Protein 4O95 (pdb70)

Foldseek 3Di:
DPQKDWAPDPVQQQQQQAALLGPGGATENTEIEDLALLSVLVQLLCLLPDPPRFFEFEDALRHANFQLRHGHHHYYYDQQPDNDDVVVVPFFAWDADVVVPGTKGKDFQRHFQLRQAVRNCVRQQKHFLAAALARSTGNLRCQLFFGHFQQCQPQNTQVLFWAWFFWLFSNSDTAIDGCVGPPLLSQCRRNVSFLGGGTGMIIGHMDNAFWKKKKKKFKDLDPVQVQVLLVVQSVPQVVHDQHFNGWKKWWDQDPTMIMIITMHGHHPVCPVPVVVSVCVSVVPGDTDPPGMDIDMGTPSCSSNVVVVVLVVCVVVVQSSFRWPKWKKKFAPVCVVVLCCCQCCNLCVVGPVLLQDIWMKGKHACVSPDPSHLHFHFPHGIIMITMSGHGFDHPDVVSVVSNVVSNVSSVCSCVVVVRRMATRSDQQLDAVVVCVNLDPVSVVSSVVSSCVGNVVSSYSCSSNHDDD

Radius of gyration: 21.83 Å; Cα contacts (8 Å, |Δi|>4): 1061; chains: 1; bounding box: 67×45×55 Å

CATH classification: 3.30.43.10 (+2 more: 3.30.465.10, 3.40.462.10)

Organism: Zea mays (NCBI:txid4577)

Sequence (467 aa):
VGGGRLSVDASDIAEASRDFGGVARAEPMAVFHPRAAGDVAGLVGAAFRSARGFRVSARGHGHSISGQAQAAGGVVVDMSRGRGPGAAVARALPVHSAALGGHYVDVWGGELWVDVLNWTLSHGGLAPRSWTDYLYLSVGGTLSNAGISGQAFHHGPQISNVYELDVVTGKGEVVTCSETENPDLFFGVLGGLGQFGIITRARIALERAPKRVRWIRALYSNFSEFTADQERLISLGSGGGRRFDYVEGFVVAASVLYCLEVTKNYDDETAGSVDQDVDTLLGELNFLPGTVFTTDLPYVDFLDRVHKAELKLRAKGMMWEVPHPWLNLFVPASRIADFDRGVFRGVLGGRTAGAGGPVLIYPMNKHKWDPRSSAVTPDEEVFYLVAFLRSALPGAPESLEALARQNQRILDFCAGTGIGAKQYLPGHKARHEWAEHFGAARWDRFARLKAEFDPRAILAAGQGIFRP

B-factor: mean 50.85, std 17.37, range [27.26, 164.07]

Secondary structure (DSSP, 8-state):
-TTSEEE--HHHHHHHT--TTS---PPPSEEEE-SSHHHHHHHHHHHHHSTT---EEEESS---SSSTT--TTSEEEE-SS---HHHHHHSPPPEEETTTTEEEEEEETT-BHHHHHHHHHHTTSEEESS--S-SSSBHHHHHTT---STTHHHH--GGGSEEEEEEEETTS-EEEEETTBSHHHHHHHTTSTT-SEEEEEEEEEEEEPPSEEEEEEEEES-HHHHHHHHHHHHT--GGG-S--SEEEEEEE----EEEEEEEEEE-TTTTTTHHHHHHHHHHT--PPTT--EEEEEEHHHHHTHHHHHHHHHHHTT-SSS----EEEEEEGGGHHHHIIIIIIIISTT-TTTTSS-EEEEEEEGGGS-TTSS----SSSEEEEEEE---PPTT-HHHHHHHHHHHHHHHHHHHHTT---EEES----SHHHHHHHH-HHHHHHHHHHHHHH-TT--B-GGG-SS--

Solvent-accessible surface area: 19330 Å² total; per-residue (Å²): 80,73,49,10,123,83,3,106,78,84,76,28,18,52,81,3,15,102,7,23,1,46,85,31,201,38,112,7,132,1,3,0,16,7,135,50,26,49,13,0,14,27,6,0,2,44,0,63,173,38,94,215,14,59,77,0,2,37,32,16,68,7,37,32,30,43,4,18,17,7,0,44,54,0,4,0,0,31,7,29,120,68,68,39,121,41,17,41,128,80,97,40,106,19,69,112,22,99,103,83,68,21,57,31,0,30,15,32,2,1,40,22,2,16,58,2,1,78,40,0,48,78,62,65,33,10,0,2,67,2,1,12,28,18,1,53,32,6,0,11,34,11,0,16,32,0,0,12,2,1,16,0,5,34,45,0,0,3,10,42,8,14,58,30,0,23,0,0,4,0,88,14,107,72,18,46,0,10,96,135,80,79,57,71,1,8,14,2,4,3,4,0,9,20,3,1,4,10,7,4,43,0,50,4,1,8,52,212,18,19,107,86,0,40,46,1,91,1,39,4,48,69,14,82,77,0,10,60,5,0,58,82,0,6,70,42,7,101,91,69,38,118,31,0,19,2,1,5,0,45,9,35,56,106,126,2,44,0,3,2,8,1,2,30,37,22,41,116,167,63,44,72,44,4,83,124,28,10,103,60,2,24,67,90,19,85,37,66,125,81,25,52,126,73,74,51,24,55,12,56,47,3,2,22,32,46,30,89,48,7,101,146,51,109,94,128,51,87,25,127,11,30,6,16,67,10,12,3,2,0,9,18,84,62,6,43,47,0,5,142,17,0,0,94,43,48,9,56,21,164,5,59,16,0,25,30,80,1,22,0,2,0,0,16,59,125,62,14,44,124,122,7,8,14,13,24,0,146,47,82,36,0,0,9,0,2,0,32,0,44,2,124,82,84,19,97,111,18,47,101,45,14,51,125,18,18,96,126,0,50,85,43,10,86,68,63,55,3,45,23,41,27,28,61,7,34,43,70,43,109,137,72,0,39,133,9,9,28,93,87,70,41,70,107,3,34,162,9,9,67,96,29,0,68,87,8,1,1,12,10,18,13,10,2,26,148,66

InterPro domains:
  IPR006093 Oxygen oxidoreductase covalent FAD-binding site [PS00862] (65-100)
  IPR006094 FAD linked oxidase, N-terminal [PF01565] (66-215)
  IPR015345 Cytokinin dehydrogenase 1, FAD/cytokinin binding domain [PF09265] (247-529)
  IPR016164 FAD-linked oxidase-like, C-terminal [SSF55103] (247-529)
  IPR016166 FAD-binding domain, PCMH-type [PS51387] (61-246)
  IPR016167 FAD-binding, type PCMH, subdomain 1 [G3DSA:3.30.43.10] (46-529)
  IPR016169 FAD-binding, type PCMH, subdomain 2 [G3DSA:3.30.465.10] (116-248)
  IPR016170 Cytokinin dehydrogenase, C-terminal domain superfamily [G3DSA:3.40.462.10] (249-487)
  IPR036318 FAD-binding, type PCMH-like superfamily [SSF56176] (38-244)
  IPR050432 FAD-linked Oxidoreductases in Biosynthesis Pathways [PTHR13878] (23-529)

Nearest PDB structures (foldseek):
  4o95-assembly1_A  TM=1.002E+00  e=0.000E+00  Zea mays
  5hqx-assembly1_A  TM=9.994E-01  e=3.608E-98  Zea mays
  8cm2-assembly1_A  TM=9.858E-01  e=2.527E-96  Zea mays
  8ckq-assembly1_A  TM=9.898E-01  e=6.488E-95  Zea mays
  8ckt-assembly1_A  TM=9.866E-01  e=6.488E-95  Zea mays

Structure (mmCIF, N/CA/C/O backbone):
data_4O95
#
_entry.id   4O95
#
_cell.length_a   74.450
_cell.length_b   74.450
_cell.length_c   208.250
_cell.angle_alpha   90.00
_cell.angle_beta   90.00
_cell.angle_gamma   90.00
#
_symmetry.space_group_name_H-M   'P 43 21 2'
#
loop_
_entity.id
_entity.type
_entity.pdbx_description
1 polymer 'Cytokinin dehydrogenase 4'
2 non-polymer 'FLAVIN-ADENINE DINUCLEOTIDE'
3 non-polymer 1-(2-chloropyridin-4-yl)-3-phenylurea
4 non-polymer 1,2-ETHANEDIOL
5 non-polymer 'DIMETHYL SULFOXIDE'
6 non-polymer DI(HYDROXYETHYL)ETHER
7 non-polymer GLYCEROL
8 water water
#
loop_
_atom_site.group_PDB
_atom_site.id
_atom_site.type_symbol
_atom_site.label_atom_id
_atom_site.label_alt_id
_atom_site.label_comp_id
_atom_site.label_asym_id
_atom_site.label_entity_id
_atom_site.label_seq_id
_atom_site.pdbx_PDB_ins_code
_atom_site.Cartn_x
_atom_site.Cartn_y
_atom_site.Cartn_z
_atom_site.occupancy
_atom_site.B_iso_or_equiv
_atom_site.auth_seq_id
_atom_site.auth_comp_id
_atom_site.auth_asym_id
_atom_site.auth_atom_id
_atom_site.pdbx_PDB_model_num
ATOM 1 N N . VAL A 1 21 ? -50.008 -13.755 -39.112 1.00 90.73 38 VAL A N 1
ATOM 2 C CA . VAL A 1 21 ? -49.358 -15.002 -38.703 1.00 90.18 38 VAL A CA 1
ATOM 3 C C . VAL A 1 21 ? -48.373 -15.492 -39.790 1.00 91.70 38 VAL A C 1
ATOM 4 O O . VAL A 1 21 ? -47.220 -15.778 -39.471 1.00 89.12 38 VAL A O 1
ATOM 8 N N . GLY A 1 22 ? -48.832 -15.552 -41.048 1.00 89.00 39 GLY A N 1
ATOM 9 C CA . GLY A 1 22 ? -48.037 -15.977 -42.202 1.00 87.68 39 GLY A CA 1
ATOM 10 C C . GLY A 1 22 ? -47.362 -17.323 -42.020 1.00 90.19 39 GLY A C 1
ATOM 11 O O . GLY A 1 22 ? -48.033 -18.324 -41.745 1.00 91.98 39 GLY A O 1
ATOM 12 N N . GLY A 1 23 ? -46.031 -17.324 -42.130 1.00 83.29 40 GLY A N 1
ATOM 13 C CA . GLY A 1 23 ? -45.191 -18.506 -41.940 1.00 82.54 40 GLY A CA 1
ATOM 14 C C . GLY A 1 23 ? -44.965 -18.875 -40.480 1.00 83.82 40 GLY A C 1
ATOM 15 O O . GLY A 1 23 ? -44.533 -19.991 -40.176 1.00 83.98 40 GLY A O 1
ATOM 16 N N . GLY A 1 24 ? -45.266 -17.936 -39.583 1.00 77.69 41 GLY A N 1
ATOM 17 C CA . GLY A 1 24 ? -45.121 -18.096 -38.139 1.00 75.81 41 GLY A CA 1
ATOM 18 C C . GLY A 1 24 ? -46.141 -19.031 -37.522 1.00 79.81 41 GLY A C 1
ATOM 19 O O . GLY A 1 24 ? -47.070 -19.472 -38.201 1.00 82.56 41 GLY A O 1
ATOM 20 N N . ARG A 1 25 ? -45.974 -19.344 -36.232 1.00 73.62 42 ARG A N 1
ATOM 21 C CA . ARG A 1 25 ? -46.867 -20.243 -35.498 1.00 75.00 42 ARG A CA 1
ATOM 22 C C . ARG A 1 25 ? -47.315 -19.624 -34.169 1.00 74.33 42 ARG A C 1
ATOM 23 O O . ARG A 1 25 ? -46.476 -19.159 -33.400 1.00 71.04 42 ARG A O 1
ATOM 31 N N . LEU A 1 26 ? -48.637 -19.626 -33.910 1.00 71.15 43 LEU A N 1
ATOM 32 C CA . LEU A 1 26 ? -49.244 -19.118 -32.678 1.00 71.22 43 LEU A CA 1
ATOM 33 C C . LEU A 1 26 ? -49.424 -20.299 -31.719 1.00 75.57 43 LEU A C 1
ATOM 34 O O . LEU A 1 26 ? -50.269 -21.165 -31.957 1.00 79.10 43 LEU A O 1
ATOM 39 N N . SER A 1 27 ? -48.586 -20.363 -30.666 1.00 69.56 44 SER A N 1
ATOM 40 C CA . SER A 1 27 ? -48.570 -21.471 -29.706 1.00 69.94 44 SER A CA 1
ATOM 41 C C . SER A 1 27 ? -49.262 -21.209 -28.368 1.00 72.96 44 SER A C 1
ATOM 42 O O . SER A 1 27 ? -49.095 -20.148 -27.781 1.00 70.42 44 SER A O 1
ATOM 45 N N . VAL A 1 28 ? -50.026 -22.195 -27.884 1.00 72.72 45 VAL A N 1
ATOM 46 C CA . VAL A 1 28 ? -50.682 -22.143 -26.566 1.00 73.83 45 VAL A CA 1
ATOM 47 C C . VAL A 1 28 ? -50.126 -23.309 -25.692 1.00 78.85 45 VAL A C 1
ATOM 48 O O . VAL A 1 28 ? -50.698 -23.653 -24.643 1.00 79.58 45 VAL A O 1
ATOM 52 N N . ASP A 1 29 ? -48.965 -23.883 -26.116 1.00 74.26 46 ASP A N 1
ATOM 53 C CA . ASP A 1 29 ? -48.285 -24.954 -25.377 1.00 74.91 46 ASP A CA 1
ATOM 54 C C . ASP A 1 29 ? -47.926 -24.464 -23.982 1.00 77.74 46 ASP A C 1
ATOM 55 O O . ASP A 1 29 ? -47.357 -23.374 -23.832 1.00 74.86 46 ASP A O 1
ATOM 60 N N . ALA A 1 30 ? -48.293 -25.267 -22.968 1.00 76.76 47 ALA A N 1
ATOM 61 C CA . ALA A 1 30 ? -48.105 -24.996 -21.538 1.00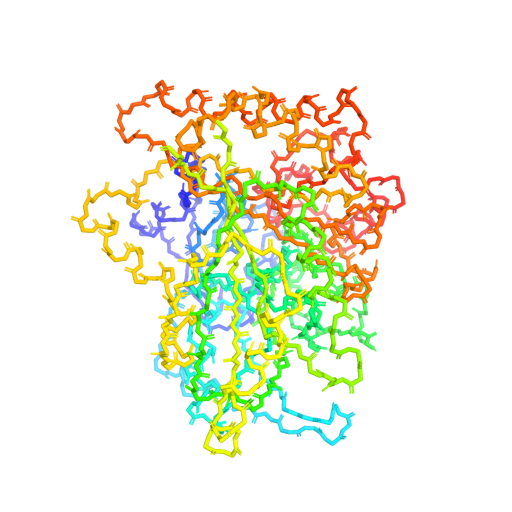 75.65 47 ALA A CA 1
ATOM 62 C C . ALA A 1 30 ? -46.697 -24.526 -21.155 1.00 77.57 47 ALA A C 1
ATOM 63 O O . ALA A 1 30 ? -46.571 -23.566 -20.389 1.00 76.22 47 ALA A O 1
ATOM 65 N N . SER A 1 31 ? -45.646 -25.176 -21.696 1.00 74.06 48 SER A N 1
ATOM 66 C CA . SER A 1 31 ? -44.258 -24.820 -21.390 1.00 71.82 48 SER A CA 1
ATOM 67 C C . SER A 1 31 ? -43.834 -23.492 -21.998 1.00 70.85 48 SER A C 1
ATOM 68 O O . SER A 1 31 ? -43.081 -22.749 -21.361 1.00 68.07 48 SER A O 1
ATOM 71 N N . ASP A 1 32 ? -44.336 -23.181 -23.216 1.00 66.36 49 ASP A N 1
ATOM 72 C CA . ASP A 1 32 ? -44.061 -21.916 -23.904 1.00 62.95 49 ASP A CA 1
ATOM 73 C C . ASP A 1 32 ? -44.697 -20.760 -23.138 1.00 64.36 49 ASP A C 1
ATOM 74 O O . ASP A 1 32 ? -44.035 -19.752 -22.919 1.00 60.51 49 ASP A O 1
ATOM 79 N N . ILE A 1 33 ? -45.977 -20.924 -22.715 1.00 63.92 50 ILE A N 1
ATOM 80 C CA . ILE A 1 33 ? -46.736 -19.934 -21.937 1.00 63.78 50 ILE A CA 1
ATOM 81 C C . ILE A 1 33 ? -46.007 -19.640 -20.616 1.00 66.32 50 ILE A C 1
ATOM 82 O O . ILE A 1 33 ? -45.824 -18.469 -20.261 1.00 63.66 50 ILE A O 1
ATOM 87 N N . ALA A 1 34 ? -45.550 -20.710 -19.930 1.00 63.70 51 ALA A N 1
ATOM 88 C CA . ALA A 1 34 ? -44.816 -20.640 -18.667 1.00 61.78 51 ALA A CA 1
ATOM 89 C C . ALA A 1 34 ? -43.518 -19.841 -18.815 1.00 61.41 51 ALA A C 1
ATOM 90 O O . ALA A 1 34 ? -43.281 -18.939 -18.007 1.00 58.66 51 ALA A O 1
ATOM 92 N N . GLU A 1 35 ? -42.702 -20.128 -19.859 1.00 58.26 52 GLU A N 1
ATOM 93 C CA . GLU A 1 35 ? -41.458 -19.375 -20.100 1.00 56.60 52 GLU A CA 1
ATOM 94 C C . GLU A 1 35 ? -41.729 -17.915 -20.420 1.00 57.46 52 GLU A C 1
ATOM 95 O O . GLU A 1 35 ? -41.001 -17.051 -19.942 1.00 55.64 52 GLU A O 1
ATOM 101 N N . ALA A 1 36 ? -42.801 -17.635 -21.188 1.00 53.69 53 ALA A N 1
ATOM 102 C CA . ALA A 1 36 ? -43.169 -16.274 -21.593 1.00 52.63 53 ALA A CA 1
ATOM 103 C C . ALA A 1 36 ? -43.796 -15.439 -20.479 1.00 55.07 53 ALA A C 1
ATOM 104 O O . ALA A 1 36 ? -43.893 -14.216 -20.602 1.00 52.01 53 ALA A O 1
ATOM 106 N N . SER A 1 37 ? -44.195 -16.091 -19.387 1.00 54.64 54 SER A N 1
ATOM 107 C CA . SER A 1 37 ? -44.817 -15.428 -18.243 1.00 55.65 54 SER A CA 1
ATOM 108 C C . SER A 1 37 ? -43.839 -15.199 -17.092 1.00 57.87 54 SER A C 1
ATOM 109 O O . SER A 1 37 ? -44.266 -14.818 -16.005 1.00 58.74 54 SER A O 1
ATOM 112 N N . ARG A 1 38 ? -42.532 -15.409 -17.331 1.00 50.79 55 ARG A N 1
ATOM 113 C CA . ARG A 1 38 ? -41.495 -15.229 -16.318 1.00 49.39 55 ARG A CA 1
ATOM 114 C C . ARG A 1 38 ? -40.237 -14.598 -16.909 1.00 49.37 55 ARG A C 1
ATOM 115 O O . ARG A 1 38 ? -40.016 -14.638 -18.132 1.00 46.86 55 ARG A O 1
ATOM 123 N N . ASP A 1 39 ? -39.396 -14.055 -16.025 1.00 43.70 56 ASP A N 1
ATOM 124 C CA . ASP A 1 39 ? -38.122 -13.462 -16.420 1.00 41.30 56 ASP A CA 1
ATOM 125 C C . ASP A 1 39 ? -37.042 -13.705 -15.361 1.00 44.61 56 ASP A C 1
ATOM 126 O O . ASP A 1 39 ? -37.319 -14.300 -14.310 1.00 43.65 56 ASP A O 1
ATOM 131 N N . PHE A 1 40 ? -35.817 -13.236 -15.634 1.00 40.00 57 PHE A N 1
ATOM 132 C CA . PHE A 1 40 ? -34.689 -13.385 -14.712 1.00 39.27 57 PHE A CA 1
ATOM 133 C C . PHE A 1 40 ? -34.934 -12.781 -13.319 1.00 42.55 57 PHE A C 1
ATOM 134 O O . PHE A 1 40 ? -34.438 -13.321 -12.323 1.00 39.60 57 PHE A O 1
ATOM 142 N N . GLY A 1 41 ? -35.694 -11.683 -13.249 1.00 38.47 58 GLY A N 1
ATOM 143 C CA . GLY A 1 41 ? -36.035 -11.060 -11.965 1.00 37.16 58 GLY A CA 1
ATOM 144 C C . GLY A 1 41 ? -36.750 -12.023 -11.027 1.00 42.09 58 GLY A C 1
ATOM 145 O O . GLY A 1 41 ? -36.582 -11.938 -9.811 1.00 39.48 58 GLY A O 1
ATOM 146 N N . GLY A 1 42 ? -37.507 -12.959 -11.615 1.00 42.24 59 GLY A N 1
ATOM 147 C CA . GLY A 1 42 ? -38.225 -14.039 -10.947 1.00 43.84 59 GLY A CA 1
ATOM 148 C C . GLY A 1 42 ? -39.357 -13.630 -10.020 1.00 49.95 59 GLY A C 1
ATOM 149 O O . GLY A 1 42 ? -39.728 -14.393 -9.113 1.00 51.68 59 GLY A O 1
ATOM 150 N N . VAL A 1 43 ? -39.935 -12.435 -10.251 1.00 46.79 60 VAL A N 1
ATOM 151 C CA . VAL A 1 43 ? -41.060 -11.910 -9.456 1.00 48.40 60 VAL A CA 1
ATOM 152 C C . VAL A 1 43 ? -42.308 -11.680 -10.330 1.00 54.24 60 VAL A C 1
ATOM 153 O O . VAL A 1 43 ? -43.365 -12.236 -10.022 1.00 55.50 60 VAL A O 1
ATOM 157 N N . ALA A 1 44 ? -42.177 -10.867 -11.415 1.00 50.10 61 ALA A N 1
ATOM 158 C CA . ALA A 1 44 ? -43.267 -10.556 -12.345 1.00 50.81 61 ALA A CA 1
ATOM 159 C C . ALA A 1 44 ? -43.675 -11.819 -13.091 1.00 54.95 61 ALA A C 1
ATOM 160 O O . ALA A 1 44 ? -42.816 -12.582 -13.548 1.00 51.65 61 ALA A O 1
ATOM 162 N N . ARG A 1 45 ? -44.991 -12.068 -13.141 1.00 55.09 62 ARG A N 1
ATOM 163 C CA . ARG A 1 45 ? -45.594 -13.270 -13.718 1.00 57.02 62 ARG A CA 1
ATOM 164 C C . ARG A 1 45 ? -46.876 -13.031 -14.537 1.00 64.38 62 ARG A C 1
ATOM 165 O O . ARG A 1 45 ? -47.812 -13.831 -14.440 1.00 67.67 62 ARG A O 1
ATOM 173 N N . ALA A 1 46 ? -46.914 -11.969 -15.371 1.00 58.67 63 ALA A N 1
ATOM 174 C CA . ALA A 1 46 ? -48.079 -11.700 -16.239 1.00 60.03 63 ALA A CA 1
ATOM 175 C C . ALA A 1 46 ? -48.081 -12.710 -17.390 1.00 64.50 63 ALA A C 1
ATOM 176 O O . ALA A 1 46 ? -47.089 -12.850 -18.111 1.00 62.12 63 ALA A O 1
ATOM 178 N N . GLU A 1 47 ? -49.184 -13.446 -17.518 1.00 63.82 64 GLU A N 1
ATOM 179 C CA . GLU A 1 47 ? -49.366 -14.523 -18.483 1.00 64.16 64 GLU A CA 1
ATOM 180 C C . GLU A 1 47 ? -49.907 -14.061 -19.837 1.00 66.71 64 GLU A C 1
ATOM 181 O O . GLU A 1 47 ? -50.890 -13.313 -19.864 1.00 67.95 64 GLU A O 1
ATOM 187 N N . PRO A 1 48 ? -49.334 -14.542 -20.976 1.00 59.89 65 PRO A N 1
ATOM 188 C CA . PRO A 1 48 ? -49.914 -14.196 -22.281 1.00 59.55 65 PRO A CA 1
ATOM 189 C C . PRO A 1 48 ? -51.031 -15.181 -22.664 1.00 66.89 65 PRO A C 1
ATOM 190 O O . PRO A 1 48 ? -51.143 -16.260 -22.075 1.00 65.41 65 PRO A O 1
ATOM 194 N N . MET A 1 49 ? -51.836 -14.817 -23.673 1.00 67.10 66 MET A N 1
ATOM 195 C CA . MET A 1 49 ? -52.891 -15.662 -24.228 1.00 71.81 66 MET A CA 1
ATOM 196 C C . MET A 1 49 ? -52.193 -16.683 -25.150 1.00 72.49 66 MET A C 1
ATOM 197 O O . MET A 1 49 ? -52.631 -17.831 -25.243 1.00 73.27 66 MET A O 1
ATOM 202 N N . ALA A 1 50 ? -51.091 -16.259 -25.823 1.00 63.65 67 ALA A N 1
ATOM 203 C CA . ALA A 1 50 ? -50.332 -17.123 -26.731 1.00 61.56 67 ALA A CA 1
ATOM 204 C C . ALA A 1 50 ? -48.874 -16.680 -26.890 1.00 60.86 67 ALA A C 1
ATOM 205 O O . ALA A 1 50 ? -48.528 -15.559 -26.522 1.00 56.88 67 ALA A O 1
ATOM 207 N N . VAL A 1 51 ? -48.022 -17.570 -27.436 1.00 58.16 68 VAL A N 1
ATOM 208 C CA . VAL A 1 51 ? -46.610 -17.284 -27.731 1.00 54.77 68 VAL A CA 1
ATOM 209 C C . VAL A 1 51 ? -46.461 -17.454 -29.253 1.00 58.96 68 VAL A C 1
ATOM 210 O O . VAL A 1 51 ? -46.813 -18.505 -29.799 1.00 60.46 68 VAL A O 1
ATOM 214 N N . PHE A 1 52 ? -45.995 -16.403 -29.933 1.00 53.44 69 PHE A N 1
ATOM 215 C CA . PHE A 1 52 ? -45.814 -16.428 -31.382 1.00 53.83 69 PHE A CA 1
ATOM 216 C C . PHE A 1 52 ? -44.373 -16.806 -31.732 1.00 58.26 69 PHE A C 1
ATOM 217 O O . PHE A 1 52 ? -43.421 -16.245 -31.169 1.00 54.54 69 PHE A O 1
ATOM 225 N N . HIS A 1 53 ? -44.234 -17.771 -32.660 1.00 56.73 70 HIS A N 1
ATOM 226 C CA . HIS A 1 53 ? -42.952 -18.269 -33.149 1.00 55.53 70 HIS A CA 1
ATOM 227 C C . HIS A 1 53 ? -42.816 -17.838 -34.618 1.00 57.55 70 HIS A C 1
ATOM 228 O O . HIS A 1 53 ? -43.329 -18.508 -35.518 1.00 57.21 70 HIS A O 1
ATOM 235 N N . PRO A 1 54 ? -42.202 -16.669 -34.894 1.00 52.80 71 PRO A N 1
ATOM 236 C CA . PRO A 1 54 ? -42.110 -16.226 -36.303 1.00 51.83 71 PRO A CA 1
ATOM 237 C C . PRO A 1 54 ? -41.079 -16.986 -37.133 1.00 57.34 71 PRO A C 1
ATOM 238 O O . PRO A 1 54 ? -40.116 -17.523 -36.585 1.00 57.18 71 PRO A O 1
ATOM 242 N N . ARG A 1 55 ? -41.253 -16.997 -38.460 1.00 54.83 72 ARG A N 1
ATOM 243 C CA . ARG A 1 55 ? -40.252 -17.591 -39.338 1.00 55.07 72 ARG A CA 1
ATOM 244 C C . ARG A 1 55 ? -39.383 -16.467 -39.866 1.00 56.70 72 ARG A C 1
ATOM 245 O O . ARG A 1 55 ? -38.183 -16.666 -40.043 1.00 56.31 72 ARG A O 1
ATOM 253 N N . ALA A 1 56 ? -39.990 -15.270 -40.067 1.00 52.13 73 ALA A N 1
ATOM 254 C CA . ALA A 1 56 ? -39.368 -14.068 -40.638 1.00 50.60 73 ALA A CA 1
ATOM 255 C C . ALA A 1 56 ? -40.067 -12.781 -40.147 1.00 50.76 73 ALA A C 1
ATOM 256 O O . ALA A 1 56 ? -41.101 -12.865 -39.488 1.00 50.16 73 ALA A O 1
ATOM 258 N N . ALA A 1 57 ? -39.499 -11.599 -40.477 1.00 45.05 74 ALA A N 1
ATOM 259 C CA . ALA A 1 57 ? -40.008 -10.263 -40.110 1.00 44.25 74 ALA A CA 1
ATOM 260 C C . ALA A 1 57 ? -41.481 -10.028 -40.518 1.00 48.57 74 ALA A C 1
ATOM 261 O O . ALA A 1 57 ? -42.253 -9.481 -39.739 1.00 48.30 74 ALA A O 1
ATOM 263 N N . GLY A 1 58 ? -41.858 -10.435 -41.735 1.00 45.72 75 GLY A N 1
ATOM 264 C CA . GLY A 1 58 ? -43.226 -10.297 -42.224 1.00 47.76 75 GLY A CA 1
ATOM 265 C C . GLY A 1 58 ? -44.255 -10.933 -41.305 1.00 53.67 75 GLY A C 1
ATOM 266 O O . GLY A 1 58 ? -45.351 -10.390 -41.133 1.00 54.86 75 GLY A O 1
ATOM 267 N N . ASP A 1 59 ? -43.882 -12.055 -40.656 1.00 50.41 76 ASP A N 1
ATOM 268 C CA . ASP A 1 59 ? -44.748 -12.749 -39.705 1.00 51.44 76 ASP A CA 1
ATOM 269 C C . ASP A 1 59 ? -44.993 -11.896 -38.466 1.00 53.08 76 ASP A C 1
ATOM 270 O O . ASP A 1 59 ? -46.123 -11.843 -37.993 1.00 53.02 76 ASP A O 1
ATOM 275 N N . VAL A 1 60 ? -43.946 -11.194 -37.961 1.00 48.17 77 VAL A N 1
ATOM 276 C CA . VAL A 1 60 ? -44.066 -10.301 -36.783 1.00 47.54 77 VAL A CA 1
ATOM 277 C C . VAL A 1 60 ? -44.985 -9.115 -37.211 1.00 50.94 77 VAL A C 1
ATOM 278 O O . VAL A 1 60 ? -45.897 -8.753 -36.476 1.00 50.91 77 VAL A O 1
ATOM 282 N N . ALA A 1 61 ? -44.765 -8.570 -38.420 1.00 47.32 78 ALA A N 1
ATOM 283 C CA . ALA A 1 61 ? -45.573 -7.480 -38.996 1.00 48.33 78 ALA A CA 1
ATOM 284 C C . ALA A 1 61 ? -47.060 -7.852 -39.056 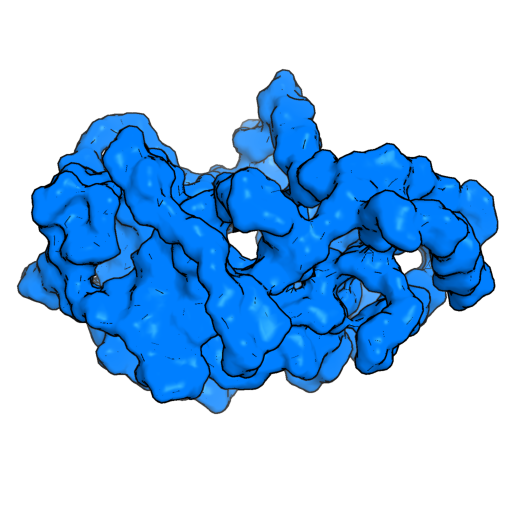1.00 53.89 78 ALA A C 1
ATOM 285 O O . ALA A 1 61 ? -47.907 -7.042 -38.672 1.00 53.20 78 ALA A O 1
ATOM 287 N N . GLY A 1 62 ? -47.343 -9.086 -39.493 1.00 52.79 79 GLY A N 1
ATOM 288 C CA . GLY A 1 62 ? -48.699 -9.623 -39.619 1.00 54.46 79 GLY A CA 1
ATOM 289 C C . GLY A 1 62 ? -49.380 -9.761 -38.276 1.00 59.74 79 GLY A C 1
ATOM 290 O O . GLY A 1 62 ? -50.573 -9.462 -38.140 1.00 60.50 79 GLY A O 1
ATOM 291 N N . LEU A 1 63 ? -48.612 -10.200 -37.256 1.00 54.50 80 LEU A N 1
ATOM 292 C CA . LEU A 1 63 ? -49.145 -10.356 -35.905 1.00 55.97 80 LEU A CA 1
ATOM 293 C C . LEU A 1 63 ? -49.433 -8.992 -35.275 1.00 60.03 80 LEU A C 1
ATOM 294 O O . LEU A 1 63 ? -50.522 -8.802 -34.738 1.00 62.53 80 LEU A O 1
ATOM 299 N N . VAL A 1 64 ? -48.475 -8.043 -35.359 1.00 54.79 81 VAL A N 1
ATOM 300 C CA . VAL A 1 64 ? -48.627 -6.691 -34.790 1.00 53.51 81 VAL A CA 1
ATOM 301 C C . VAL A 1 64 ? -49.749 -5.912 -35.506 1.00 58.37 81 VAL A C 1
ATOM 302 O O . VAL A 1 64 ? -50.548 -5.241 -34.848 1.00 58.85 81 VAL A O 1
ATOM 306 N N . GLY A 1 65 ? -49.808 -6.046 -36.829 1.00 55.64 82 GLY A N 1
ATOM 307 C CA . GLY A 1 65 ? -50.848 -5.445 -37.664 1.00 57.19 82 GLY A CA 1
ATOM 308 C C . GLY A 1 65 ? -52.229 -5.896 -37.218 1.00 65.90 82 GLY A C 1
ATOM 309 O O . GLY A 1 65 ? -53.116 -5.060 -37.026 1.00 67.83 82 GLY A O 1
ATOM 310 N N . ALA A 1 66 ? -52.392 -7.220 -36.965 1.00 63.44 83 ALA A N 1
ATOM 311 C CA . ALA A 1 66 ? -53.642 -7.820 -36.483 1.00 66.26 83 ALA A CA 1
ATOM 312 C C . ALA A 1 66 ? -54.010 -7.314 -35.086 1.00 68.92 83 ALA A C 1
ATOM 313 O O . ALA A 1 66 ? -55.187 -7.135 -34.813 1.00 69.91 83 ALA A O 1
ATOM 315 N N . ALA A 1 67 ? -53.009 -7.043 -34.220 1.00 63.70 84 ALA A N 1
ATOM 316 C CA . ALA A 1 67 ? -53.259 -6.488 -32.886 1.00 63.69 84 ALA A CA 1
ATOM 317 C C . ALA A 1 67 ? -53.741 -5.037 -33.013 1.00 67.74 84 ALA A C 1
ATOM 318 O O . ALA A 1 67 ? -54.671 -4.633 -32.312 1.00 68.82 84 ALA A O 1
ATOM 320 N N . PHE A 1 68 ? -53.122 -4.274 -33.936 1.00 63.16 85 PHE A N 1
ATOM 321 C CA . PHE A 1 68 ? -53.465 -2.881 -34.220 1.00 63.96 85 PHE A CA 1
ATOM 322 C C . PHE A 1 68 ? -54.855 -2.722 -34.856 1.00 71.08 85 PHE A C 1
ATOM 323 O O . PHE A 1 68 ? -55.519 -1.722 -34.583 1.00 71.38 85 PHE A O 1
ATOM 331 N N . ARG A 1 69 ? -55.293 -3.706 -35.676 1.00 69.92 86 ARG A N 1
ATOM 332 C CA . ARG A 1 69 ? -56.596 -3.688 -36.363 1.00 73.73 86 ARG A CA 1
ATOM 333 C C . ARG A 1 69 ? -57.747 -4.283 -35.535 1.00 83.10 86 ARG A C 1
ATOM 334 O O . ARG A 1 69 ? -58.909 -4.026 -35.857 1.00 85.87 86 ARG A O 1
ATOM 342 N N . SER A 1 70 ? -57.437 -5.084 -34.491 1.00 80.40 87 SER A N 1
ATOM 343 C CA . SER A 1 70 ? -58.459 -5.716 -33.644 1.00 83.38 87 SER A CA 1
ATOM 344 C C . SER A 1 70 ? -59.264 -4.693 -32.830 1.00 91.42 87 SER A C 1
ATOM 345 O O . SER A 1 70 ? -58.784 -3.581 -32.605 1.00 89.38 87 SER A O 1
ATOM 348 N N . ALA A 1 71 ? -60.499 -5.061 -32.419 1.00 92.92 88 ALA A N 1
ATOM 349 C CA . ALA A 1 71 ? -61.390 -4.199 -31.642 1.00 95.50 88 ALA A CA 1
ATOM 350 C C . ALA A 1 71 ? -60.822 -3.872 -30.256 1.00 99.31 88 ALA A C 1
ATOM 351 O O . ALA A 1 71 ? -60.766 -2.696 -29.896 1.00 98.82 88 ALA A O 1
ATOM 353 N N . ARG A 1 72 ? -60.375 -4.898 -29.498 1.00 96.17 89 ARG A N 1
ATOM 354 C CA . ARG A 1 72 ? -59.800 -4.728 -28.158 1.00 95.38 89 ARG A CA 1
ATOM 355 C C . ARG A 1 72 ? -58.282 -5.003 -28.151 1.0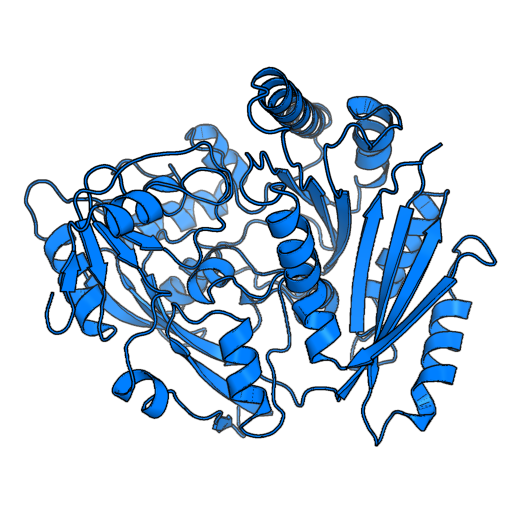0 96.40 89 ARG A C 1
ATOM 356 O O . ARG A 1 72 ? -57.800 -5.850 -27.390 1.00 96.44 89 ARG A O 1
ATOM 364 N N . GLY A 1 73 ? -57.563 -4.263 -29.003 1.00 89.35 90 GLY A N 1
ATOM 365 C CA . GLY A 1 73 ? -56.118 -4.330 -29.220 1.00 84.79 90 GLY A CA 1
ATOM 366 C C . GLY A 1 73 ? -55.295 -5.061 -28.185 1.00 84.69 90 GLY A C 1
ATOM 367 O O . GLY A 1 73 ? -54.879 -4.461 -27.189 1.00 84.96 90 GLY A O 1
ATOM 368 N N . PHE A 1 74 ? -55.047 -6.361 -28.411 1.00 77.32 91 PHE A N 1
ATOM 369 C CA . PHE A 1 74 ? -54.247 -7.170 -27.487 1.00 74.22 91 PHE A CA 1
ATOM 370 C C . PHE A 1 74 ? -52.766 -6.742 -27.459 1.00 70.80 91 PHE A C 1
ATOM 371 O O . PHE A 1 74 ? -52.224 -6.291 -28.476 1.00 69.43 91 PHE A O 1
ATOM 379 N N . ARG A 1 75 ? -52.134 -6.867 -26.286 1.00 62.92 92 ARG A N 1
ATOM 380 C CA . ARG A 1 75 ? -50.724 -6.516 -26.079 1.00 58.51 92 ARG A CA 1
ATOM 381 C C . ARG A 1 75 ? -49.822 -7.476 -26.823 1.00 59.82 92 ARG A C 1
ATOM 382 O O . ARG A 1 75 ? -50.071 -8.682 -26.866 1.00 59.81 92 ARG A O 1
ATOM 390 N N . VAL A 1 76 ? -48.786 -6.929 -27.432 1.00 53.61 93 VAL A N 1
ATOM 391 C CA . VAL A 1 76 ? -47.773 -7.703 -28.138 1.00 50.55 93 VAL A CA 1
ATOM 392 C C . VAL A 1 76 ? -46.433 -7.255 -27.576 1.00 50.17 93 VAL A C 1
ATOM 393 O O . VAL A 1 76 ? -46.141 -6.051 -27.556 1.00 48.38 93 VAL A O 1
ATOM 397 N N . SER A 1 77 ? -45.635 -8.217 -27.104 1.00 45.63 94 SER A N 1
ATOM 398 C CA . SER A 1 77 ? -44.299 -7.934 -26.592 1.00 42.90 94 SER A CA 1
ATOM 399 C C . SER A 1 77 ? -43.293 -8.939 -27.112 1.00 46.77 94 SER A C 1
ATOM 400 O O . SER A 1 77 ? -43.571 -10.138 -27.129 1.00 47.22 94 SER A O 1
ATOM 403 N N . ALA A 1 78 ? -42.128 -8.456 -27.544 1.00 41.94 95 ALA A N 1
ATOM 404 C CA . ALA A 1 78 ? -41.055 -9.331 -27.984 1.00 40.81 95 ALA A CA 1
ATOM 405 C C . ALA A 1 78 ? -40.293 -9.810 -26.758 1.00 44.32 95 ALA A C 1
ATOM 406 O O . ALA A 1 78 ? -40.124 -9.053 -25.798 1.00 43.17 95 ALA A O 1
ATOM 408 N N . ARG A 1 79 ? -39.827 -11.060 -26.783 1.00 41.57 96 ARG A N 1
ATOM 409 C CA . ARG A 1 79 ? -38.993 -11.601 -25.716 1.00 40.07 96 ARG A CA 1
ATOM 410 C C . ARG A 1 79 ? -37.685 -12.061 -26.365 1.00 43.90 96 ARG A C 1
ATOM 411 O O . ARG A 1 79 ? -37.710 -12.722 -27.410 1.00 42.84 96 ARG A O 1
ATOM 419 N N . GLY A 1 80 ? -36.573 -11.677 -25.757 1.00 41.13 97 GLY A N 1
ATOM 420 C CA . GLY A 1 80 ? -35.245 -12.097 -26.176 1.00 40.84 97 GLY A CA 1
ATOM 421 C C . GLY A 1 80 ? -34.883 -13.324 -25.369 1.00 46.46 97 GLY A C 1
ATOM 422 O O . GLY A 1 80 ? -35.499 -14.384 -25.532 1.00 46.71 97 GLY A O 1
ATOM 423 N N . HIS A 1 81 ? -33.967 -13.165 -24.406 1.00 42.26 98 HIS A N 1
ATOM 424 C CA . HIS A 1 81 ? -33.583 -14.279 -23.551 1.00 43.44 98 HIS A CA 1
ATOM 425 C C . HIS A 1 81 ? -34.320 -14.212 -22.185 1.00 45.90 98 HIS A C 1
ATOM 426 O O . HIS A 1 81 ? -34.142 -15.087 -21.352 1.00 47.35 98 HIS A O 1
ATOM 433 N N . GLY A 1 82 ? -35.213 -13.236 -22.023 1.00 39.33 99 GLY A N 1
ATOM 434 C CA . GLY A 1 82 ? -36.011 -13.083 -20.809 1.00 40.04 99 GLY A CA 1
ATOM 435 C C . GLY A 1 82 ? -35.205 -12.598 -19.618 1.00 40.36 99 GLY A C 1
ATOM 436 O O . GLY A 1 82 ? -35.501 -12.956 -18.469 1.00 39.91 99 GLY A O 1
ATOM 437 N N . HIS A 1 83 ? -34.177 -11.759 -19.877 1.00 34.88 100 HIS A N 1
ATOM 438 C CA . HIS A 1 83 ? -33.300 -11.225 -18.831 1.00 34.50 100 HIS A CA 1
ATOM 439 C C . HIS A 1 83 ? -33.778 -10.002 -18.070 1.00 38.65 100 HIS A C 1
ATOM 440 O O . HIS A 1 83 ? -33.103 -9.534 -17.135 1.00 36.99 100 HIS A O 1
ATOM 447 N N . SER A 1 84 ? -34.995 -9.540 -18.404 1.00 37.39 101 SER A N 1
ATOM 448 C CA . SER A 1 84 ? -35.661 -8.442 -17.693 1.00 35.93 101 SER A CA 1
ATOM 449 C C . SER A 1 84 ? -35.861 -8.780 -16.208 1.00 38.34 101 SER A C 1
ATOM 450 O O . SER A 1 84 ? -36.007 -9.954 -15.833 1.00 37.33 101 SER A O 1
ATOM 453 N N . ILE A 1 85 ? -35.912 -7.734 -15.381 1.00 32.94 102 ILE A N 1
ATOM 454 C CA . ILE A 1 85 ? -36.025 -7.842 -13.908 1.00 33.25 102 ILE A CA 1
ATOM 455 C C . ILE A 1 85 ? -37.454 -7.656 -13.417 1.00 41.15 102 ILE A C 1
ATOM 456 O O . ILE A 1 85 ? -37.812 -8.163 -12.327 1.00 41.19 102 ILE A O 1
ATOM 461 N N . SER A 1 86 ? -38.240 -6.836 -14.134 1.00 40.09 103 SER A N 1
ATOM 462 C CA . SER A 1 86 ? -39.589 -6.550 -13.658 1.00 42.57 103 SER A CA 1
ATOM 463 C C . SER A 1 86 ? -40.732 -6.645 -14.670 1.00 46.58 103 SER A C 1
ATOM 464 O O . SER A 1 86 ? -41.624 -5.787 -14.678 1.00 47.34 103 SER A O 1
ATOM 467 N N . GLY A 1 87 ? -40.730 -7.717 -15.472 1.00 41.64 104 GLY A N 1
ATOM 468 C CA . GLY A 1 87 ? -41.814 -8.003 -16.406 1.00 42.30 104 GLY A CA 1
ATOM 469 C C . GLY A 1 87 ? -41.840 -7.204 -17.700 1.00 44.31 104 GLY A C 1
ATOM 470 O O . GLY A 1 87 ? -42.869 -7.186 -18.375 1.00 44.84 104 GLY A O 1
ATOM 471 N N . GLN A 1 88 ? -40.727 -6.522 -18.048 1.00 39.61 105 GLN A N 1
ATOM 472 C CA . GLN A 1 88 ? -40.624 -5.694 -19.261 1.00 38.56 105 GLN A CA 1
ATOM 473 C C . GLN A 1 88 ? -41.002 -6.395 -20.560 1.00 42.18 105 GLN A C 1
ATOM 474 O O . GLN A 1 88 ? -41.460 -5.729 -21.486 1.00 43.08 105 GLN A O 1
ATOM 480 N N . ALA A 1 89 ? -40.794 -7.722 -20.648 1.00 39.77 106 ALA A N 1
ATOM 481 C CA . ALA A 1 89 ? -41.054 -8.488 -21.887 1.00 39.93 106 ALA A CA 1
ATOM 482 C C . ALA A 1 89 ? -42.366 -9.288 -21.819 1.00 46.81 106 ALA A C 1
ATOM 483 O O . ALA A 1 89 ? -42.640 -10.130 -22.683 1.00 46.50 106 ALA A O 1
ATOM 485 N N . GLN A 1 90 ? -43.172 -9.015 -20.785 1.00 44.15 107 GLN A N 1
ATOM 486 C CA . GLN A 1 90 ? -44.446 -9.698 -20.561 1.00 45.86 107 GLN A CA 1
ATOM 487 C C . GLN A 1 90 ? -45.636 -8.971 -21.186 1.00 52.27 107 GLN A C 1
ATOM 488 O O . GLN A 1 90 ? -45.668 -7.736 -21.197 1.00 52.29 107 GLN A O 1
ATOM 494 N N . ALA A 1 91 ? -46.599 -9.745 -21.735 1.00 49.97 108 ALA A N 1
ATOM 495 C CA . ALA A 1 91 ? -47.781 -9.196 -22.409 1.00 51.07 108 ALA A CA 1
ATOM 496 C C . ALA A 1 91 ? -49.026 -9.855 -21.832 1.00 57.80 108 ALA A C 1
ATOM 497 O O . ALA A 1 91 ? -49.477 -10.895 -22.326 1.00 57.86 108 ALA A O 1
ATOM 499 N N . ALA A 1 92 ? -49.541 -9.269 -20.733 1.00 56.44 109 ALA A N 1
ATOM 500 C CA . ALA A 1 92 ? -50.703 -9.766 -19.992 1.00 59.32 109 ALA A CA 1
ATOM 501 C C . ALA A 1 92 ? -51.926 -9.871 -20.891 1.00 66.56 109 ALA A C 1
ATOM 502 O O . ALA A 1 92 ? -52.350 -8.875 -21.483 1.00 67.35 109 ALA A O 1
ATOM 504 N N . GLY A 1 93 ? -52.424 -11.097 -21.035 1.00 64.33 110 GLY A N 1
ATOM 505 C CA . GLY A 1 93 ? -53.576 -11.425 -21.866 1.00 66.18 110 GLY A CA 1
ATOM 506 C C . GLY A 1 93 ? -53.376 -11.201 -23.355 1.00 69.11 110 GLY A C 1
ATOM 507 O O . GLY A 1 93 ? -54.350 -11.143 -24.102 1.00 70.32 110 GLY A O 1
ATOM 508 N N . GLY A 1 94 ? -52.120 -11.066 -23.782 1.00 63.13 111 GLY A N 1
ATOM 509 C CA . GLY A 1 94 ? -51.782 -10.813 -25.173 1.00 61.52 111 GLY A CA 1
ATOM 510 C C . GLY A 1 94 ? -50.893 -11.863 -25.794 1.00 63.40 111 GLY A C 1
ATOM 511 O O . GLY A 1 94 ? -51.040 -13.058 -25.520 1.00 63.34 111 GLY A O 1
ATOM 512 N N . VAL A 1 95 ? -49.972 -11.423 -26.660 1.00 56.59 112 VAL A N 1
ATOM 513 C CA . VAL A 1 95 ? -49.073 -12.336 -27.361 1.00 55.27 112 VAL A CA 1
ATOM 514 C C . VAL A 1 95 ? -47.599 -11.966 -27.128 1.00 55.47 112 VAL A C 1
ATOM 515 O O . VAL A 1 95 ? -47.203 -10.820 -27.321 1.00 53.80 112 VAL A O 1
ATOM 519 N N . VAL A 1 96 ? -46.803 -12.949 -26.711 1.00 50.98 113 VAL A N 1
ATOM 520 C CA . VAL A 1 96 ? -45.367 -12.767 -26.537 1.00 47.65 113 VAL A CA 1
ATOM 521 C C . VAL A 1 96 ? -44.692 -13.331 -27.790 1.00 50.09 113 VAL A C 1
ATOM 522 O O . VAL A 1 96 ? -44.926 -14.490 -28.151 1.00 49.74 113 VAL A O 1
ATOM 526 N N . VAL A 1 97 ? -43.899 -12.501 -28.477 1.00 45.01 114 VAL A N 1
ATOM 527 C CA . VAL A 1 97 ? -43.178 -12.955 -29.667 1.00 44.59 114 VAL A CA 1
ATOM 528 C C . VAL A 1 97 ? -41.843 -13.540 -29.193 1.00 50.10 114 VAL A C 1
ATOM 529 O O . VAL A 1 97 ? -41.007 -12.801 -28.672 1.00 48.04 114 VAL A O 1
ATOM 533 N N . ASP A 1 98 ? -41.656 -14.859 -29.332 1.00 49.25 115 ASP A N 1
ATOM 534 C CA . ASP A 1 98 ? -40.397 -15.492 -28.923 1.00 48.25 115 ASP A CA 1
ATOM 535 C C . ASP A 1 98 ? -39.391 -15.226 -30.048 1.00 48.78 115 ASP A C 1
ATOM 536 O O . ASP A 1 98 ? -39.338 -15.966 -31.034 1.00 49.16 115 ASP A O 1
ATOM 541 N N . MET A 1 99 ? -38.634 -14.130 -29.910 1.00 43.05 116 MET A N 1
ATOM 542 C CA . MET A 1 99 ? -37.674 -13.699 -30.923 1.00 41.31 116 MET A CA 1
ATOM 543 C C . MET A 1 99 ? -36.412 -14.542 -30.953 1.00 46.13 116 MET A C 1
ATOM 544 O O . MET A 1 99 ? -35.824 -14.683 -32.010 1.00 44.14 116 MET A O 1
ATOM 549 N N . SER A 1 100 ? -35.965 -15.054 -29.782 1.00 45.63 117 SER A N 1
ATOM 550 C CA . SER A 1 100 ? -34.701 -15.790 -29.648 1.00 45.56 117 SER A CA 1
ATOM 551 C C . SER A 1 100 ? -34.720 -17.301 -29.909 1.00 55.64 117 SER A C 1
ATOM 552 O O . SER A 1 100 ? -33.653 -17.918 -29.951 1.00 57.18 117 SER A O 1
ATOM 555 N N . ARG A 1 101 ? -35.900 -17.893 -30.090 1.00 55.51 118 ARG A N 1
ATOM 556 C CA . ARG A 1 101 ? -36.019 -19.313 -30.439 1.00 57.26 118 ARG A CA 1
ATOM 557 C C . ARG A 1 101 ? -35.395 -19.505 -31.833 1.00 62.22 118 ARG A C 1
ATOM 558 O O . ARG A 1 101 ? -35.625 -18.673 -32.720 1.00 60.92 118 ARG A O 1
ATOM 566 N N . GLY A 1 102 ? -34.610 -20.574 -32.009 1.00 60.08 119 GLY A N 1
ATOM 567 C CA . GLY A 1 102 ? -34.00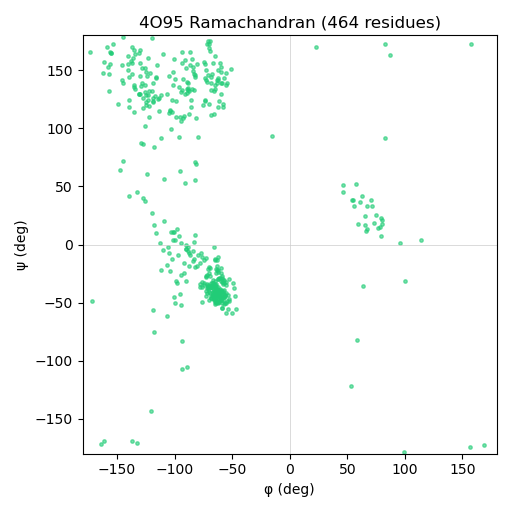9 -20.910 -33.302 1.00 60.40 119 GLY A CA 1
ATOM 568 C C . GLY A 1 102 ? -35.098 -21.140 -34.331 1.00 65.34 119 GLY A C 1
ATOM 569 O O . GLY A 1 102 ? -36.126 -21.736 -34.001 1.00 66.50 119 GLY A O 1
ATOM 570 N N . ARG A 1 103 ? -34.905 -20.645 -35.572 1.00 62.12 120 ARG A N 1
ATOM 571 C CA . ARG A 1 103 ? -35.920 -20.756 -36.638 1.00 62.96 120 ARG A CA 1
ATOM 572 C C . ARG A 1 103 ? -35.741 -21.910 -37.658 1.00 68.58 120 ARG A C 1
ATOM 573 O O . ARG A 1 103 ? -36.418 -21.930 -38.694 1.00 68.96 120 ARG A O 1
ATOM 581 N N . GLY A 1 104 ? -34.867 -22.866 -37.338 1.00 64.97 121 GLY A N 1
ATOM 582 C CA . GLY A 1 104 ? -34.629 -24.045 -38.168 1.00 66.54 121 GLY A CA 1
ATOM 583 C C . GLY A 1 104 ? -33.408 -24.018 -39.076 1.00 70.25 121 GLY A C 1
ATOM 584 O O . GLY A 1 104 ? -32.641 -23.046 -39.074 1.00 66.44 121 GLY A O 1
ATOM 585 N N . PRO A 1 105 ? -33.211 -25.107 -39.870 1.00 70.58 122 PRO A N 1
ATOM 586 C CA . PRO A 1 105 ? -32.032 -25.194 -40.756 1.00 71.19 122 PRO A CA 1
ATOM 587 C C . PRO A 1 105 ? -31.981 -24.127 -41.850 1.00 75.31 122 PRO A C 1
ATOM 588 O O . PRO A 1 105 ? -30.920 -23.532 -42.074 1.00 74.02 122 PRO A O 1
ATOM 592 N N . GLY A 1 106 ? -33.127 -23.891 -42.498 1.00 71.99 123 GLY A N 1
ATOM 593 C CA . GLY A 1 106 ? -33.294 -22.891 -43.547 1.00 70.41 123 GLY A CA 1
ATOM 594 C C . GLY A 1 106 ? -32.931 -21.491 -43.087 1.00 71.12 123 GLY A C 1
ATOM 595 O O . GLY A 1 106 ? -32.308 -20.739 -43.840 1.00 69.95 123 GLY A O 1
ATOM 596 N N . ALA A 1 107 ? -33.286 -21.141 -41.831 1.00 66.24 124 ALA A N 1
ATOM 597 C CA . ALA A 1 107 ? -32.958 -19.837 -41.249 1.00 63.65 124 ALA A CA 1
ATOM 598 C C . ALA A 1 107 ? -31.446 -19.688 -41.019 1.00 65.86 124 ALA A C 1
ATOM 599 O O . ALA A 1 107 ? -30.884 -18.675 -41.424 1.00 63.69 124 ALA A O 1
ATOM 601 N N . ALA A 1 108 ? -30.786 -20.720 -40.431 1.00 64.04 125 ALA A N 1
ATOM 602 C CA . ALA A 1 108 ? -29.338 -20.716 -40.144 1.00 63.47 125 ALA A CA 1
ATOM 603 C C . ALA A 1 108 ? -28.473 -20.553 -41.418 1.00 65.90 125 ALA A C 1
ATOM 604 O O . ALA A 1 108 ? -27.490 -19.814 -41.391 1.00 61.04 125 ALA A O 1
ATOM 606 N N . VAL A 1 109 ? -28.865 -21.214 -42.534 1.00 65.56 126 VAL A N 1
ATOM 607 C CA . VAL A 1 109 ? -28.160 -21.108 -43.821 1.00 66.90 126 VAL A CA 1
ATOM 608 C C . VAL A 1 109 ? -28.421 -19.725 -44.469 1.00 69.20 126 VAL A C 1
ATOM 609 O O . VAL A 1 109 ? -27.563 -19.208 -45.194 1.00 69.23 126 VAL A O 1
ATOM 613 N N . ALA A 1 110 ? -29.581 -19.109 -44.158 1.00 63.67 127 ALA A N 1
ATOM 614 C CA . ALA A 1 110 ? -29.956 -17.803 -44.703 1.00 61.13 127 ALA A CA 1
ATOM 615 C C . ALA A 1 110 ? -29.364 -16.627 -43.925 1.00 60.80 127 ALA A C 1
ATOM 616 O O . ALA A 1 110 ? -29.519 -15.483 -44.369 1.00 60.00 127 ALA A O 1
ATOM 618 N N . ARG A 1 111 ? -28.677 -16.874 -42.785 1.00 53.54 128 ARG A N 1
ATOM 619 C CA . ARG A 1 111 ? -28.083 -15.735 -42.078 1.00 50.62 128 ARG A CA 1
ATOM 620 C C . ARG A 1 111 ? -26.977 -15.030 -42.889 1.00 51.94 128 ARG A C 1
ATOM 621 O O . ARG A 1 111 ? -26.187 -15.673 -43.593 1.00 51.17 128 ARG A O 1
ATOM 629 N N . ALA A 1 112 ? -27.047 -13.701 -42.913 1.00 47.41 129 ALA A N 1
ATOM 630 C CA . ALA A 1 112 ? -26.176 -12.858 -43.721 1.00 45.72 129 ALA A CA 1
ATOM 631 C C . ALA A 1 112 ? -24.694 -12.968 -43.339 1.00 45.40 129 ALA A C 1
ATOM 632 O O . ALA A 1 112 ? -24.366 -13.079 -42.163 1.00 43.45 129 ALA A O 1
ATOM 634 N N . LEU A 1 113 ? -23.817 -12.954 -44.345 1.00 41.88 130 LEU A N 1
ATOM 635 C CA . LEU A 1 113 ? -22.381 -12.963 -44.116 1.00 40.60 130 LEU A CA 1
ATOM 636 C C . LEU A 1 113 ? -21.949 -11.521 -43.777 1.00 43.47 130 LEU A C 1
ATOM 637 O O . LEU A 1 113 ? -22.584 -10.582 -44.275 1.00 41.53 130 LEU A O 1
ATOM 642 N N . PRO A 1 114 ? -20.829 -11.299 -43.044 1.00 41.06 131 PRO A N 1
ATOM 643 C CA . PRO A 1 114 ? -20.353 -9.918 -42.852 1.00 39.11 131 PRO A CA 1
ATOM 644 C C . PRO A 1 114 ? -20.058 -9.304 -44.220 1.00 42.28 131 PRO A C 1
ATOM 645 O O . PRO A 1 114 ? -19.708 -10.018 -45.184 1.00 41.87 131 PRO A O 1
ATOM 649 N N . VAL A 1 115 ? -20.259 -7.985 -44.333 1.00 38.14 132 VAL A N 1
ATOM 650 C CA . VAL A 1 115 ? -20.072 -7.282 -45.600 1.00 37.54 132 VAL A CA 1
ATOM 651 C C . VAL A 1 115 ? -19.087 -6.113 -45.405 1.00 42.69 132 VAL A C 1
ATOM 652 O O . VAL A 1 115 ? -19.206 -5.387 -44.424 1.00 40.57 132 VAL A O 1
ATOM 656 N N . HIS A 1 116 ? -18.140 -5.911 -46.350 1.00 41.57 133 HIS A N 1
ATOM 657 C CA . HIS A 1 116 ? -17.240 -4.768 -46.228 1.00 42.80 133 HIS A CA 1
ATOM 658 C C . HIS A 1 116 ? -17.828 -3.525 -46.915 1.00 46.90 133 HIS A C 1
ATOM 659 O O . HIS A 1 116 ? -18.327 -3.628 -48.033 1.00 46.83 133 HIS A O 1
ATOM 666 N N . SER A 1 117 ? -17.681 -2.348 -46.295 1.00 43.04 134 SER A N 1
ATOM 667 C CA . SER A 1 117 ? -18.057 -1.078 -46.936 1.00 43.53 134 SER A CA 1
ATOM 668 C C . SER A 1 117 ? -16.839 -0.152 -46.966 1.00 48.14 134 SER A C 1
ATOM 669 O O . SER A 1 117 ? -16.248 0.102 -45.916 1.00 47.99 134 SER A O 1
ATOM 672 N N . ALA A 1 118 ? -16.510 0.398 -48.154 1.00 47.27 135 ALA A N 1
ATOM 673 C CA . ALA A 1 118 ? -15.416 1.357 -48.320 1.00 48.31 135 ALA A CA 1
ATOM 674 C C . ALA A 1 118 ? -15.840 2.713 -47.713 1.00 53.31 135 ALA A C 1
ATOM 675 O O . ALA A 1 118 ? -14.992 3.489 -47.277 1.00 54.42 135 ALA A O 1
ATOM 677 N N . ALA A 1 119 ? -17.157 2.996 -47.696 1.00 49.20 136 ALA A N 1
ATOM 678 C CA . ALA A 1 119 ? -17.720 4.237 -47.148 1.00 48.92 136 ALA A CA 1
ATOM 679 C C . ALA A 1 119 ? -17.661 4.250 -45.619 1.00 51.08 136 ALA A C 1
ATOM 680 O O . ALA A 1 119 ? -17.362 5.289 -45.022 1.00 50.68 136 ALA A O 1
ATOM 682 N N . LEU A 1 120 ? -17.949 3.098 -44.988 1.00 46.03 137 LEU A N 1
ATOM 683 C CA . LEU A 1 120 ? -17.916 2.964 -43.516 1.00 44.73 137 LEU A CA 1
ATOM 684 C C . LEU A 1 120 ? -16.501 2.712 -42.999 1.00 52.28 137 LEU A C 1
ATOM 685 O O . LEU A 1 120 ? -16.240 2.910 -41.804 1.00 53.04 137 LEU A O 1
ATOM 690 N N . GLY A 1 121 ? -15.614 2.266 -43.890 1.00 52.21 138 GLY A N 1
ATOM 691 C CA . GLY A 1 121 ? -14.227 1.936 -43.573 1.00 53.25 138 GLY A CA 1
ATOM 692 C C . GLY A 1 121 ? -14.090 0.676 -42.732 1.00 55.75 138 GLY A C 1
ATOM 693 O O . GLY A 1 121 ? -13.245 0.610 -41.835 1.00 55.72 138 GLY A O 1
ATOM 694 N N . GLY A 1 122 ? -14.924 -0.319 -43.020 1.00 49.60 139 GLY A N 1
ATOM 695 C CA . GLY A 1 122 ? -14.937 -1.583 -42.291 1.00 47.65 139 GLY A CA 1
ATOM 696 C C . GLY A 1 122 ? -16.129 -2.454 -42.617 1.00 45.80 139 GLY A C 1
ATOM 697 O O . GLY A 1 122 ? -16.908 -2.149 -43.528 1.00 42.06 139 GLY A O 1
ATOM 698 N N . HIS A 1 123 ? -16.266 -3.552 -41.866 1.00 40.71 140 HIS A N 1
ATOM 699 C CA . HIS A 1 123 ? -17.335 -4.521 -42.018 1.00 38.62 140 HIS A CA 1
ATOM 700 C C . HIS A 1 123 ? -18.531 -4.288 -41.118 1.00 39.43 140 HIS A C 1
ATOM 701 O O . HIS A 1 123 ? -18.438 -3.694 -40.032 1.00 37.91 140 HIS A O 1
ATOM 708 N N . TYR A 1 124 ? -19.678 -4.812 -41.563 1.00 35.16 141 TYR A N 1
ATOM 709 C CA . TYR A 1 124 ? -20.887 -4.839 -40.752 1.00 33.23 141 TYR A CA 1
ATOM 710 C C . TYR A 1 124 ? -21.514 -6.224 -40.954 1.00 37.72 141 TYR A C 1
ATOM 711 O O . TYR A 1 124 ? -21.139 -6.947 -41.884 1.00 37.36 141 TYR A O 1
ATOM 720 N N . VAL A 1 125 ? -22.521 -6.552 -40.154 1.00 34.28 142 VAL A N 1
ATOM 721 C CA . VAL A 1 125 ? -23.265 -7.794 -40.354 1.00 32.70 142 VAL A CA 1
ATOM 722 C C . VAL A 1 125 ? -24.722 -7.553 -40.002 1.00 34.09 142 VAL A C 1
ATOM 723 O O . VAL A 1 125 ? -25.001 -6.916 -38.984 1.00 33.34 142 VAL A O 1
ATOM 727 N N . ASP A 1 126 ? -25.639 -8.104 -40.806 1.00 32.38 143 ASP A N 1
ATOM 728 C CA . ASP A 1 126 ? -27.081 -8.021 -40.542 1.00 31.76 143 ASP A CA 1
ATOM 729 C C . ASP A 1 126 ? -27.439 -9.233 -39.723 1.00 36.55 143 ASP A C 1
ATOM 730 O O . ASP A 1 126 ? -27.079 -10.359 -40.099 1.00 34.85 143 ASP A O 1
ATOM 735 N N . VAL A 1 127 ? -28.140 -9.002 -38.608 1.00 33.68 144 VAL A N 1
ATOM 736 C CA . VAL A 1 127 ? -28.571 -10.091 -37.748 1.00 34.52 144 VAL A CA 1
ATOM 737 C C . VAL A 1 127 ? -30.062 -9.993 -37.477 1.00 36.51 144 VAL A C 1
ATOM 738 O O . VAL A 1 127 ? -30.598 -8.898 -37.402 1.00 35.77 144 VAL A O 1
ATOM 742 N N . TRP A 1 128 ? -30.700 -11.125 -37.234 1.00 37.13 145 TRP A N 1
ATOM 743 C CA . TRP A 1 128 ? -32.083 -11.210 -36.786 1.00 37.86 145 TRP A CA 1
ATOM 744 C C . TRP A 1 128 ? -32.162 -10.500 -35.404 1.00 39.04 145 TRP A C 1
ATOM 745 O O . TRP A 1 128 ? -31.217 -10.579 -34.619 1.00 37.25 145 TRP A O 1
ATOM 756 N N . GLY A 1 129 ? -33.254 -9.778 -35.152 1.00 36.26 146 GLY A N 1
ATOM 757 C CA . GLY A 1 129 ? -33.452 -9.018 -33.921 1.00 35.94 146 GLY A CA 1
ATOM 758 C C . GLY A 1 129 ? -33.406 -9.856 -32.656 1.00 37.96 146 GLY A C 1
ATOM 759 O O . GLY A 1 129 ? -33.021 -9.366 -31.586 1.00 37.71 146 GLY A O 1
ATOM 760 N N . GLY A 1 130 ? -33.745 -11.136 -32.791 1.00 35.79 147 GLY A N 1
ATOM 761 C CA . GLY A 1 130 ? -33.712 -12.090 -31.684 1.00 36.06 147 GLY A CA 1
ATOM 762 C C . GLY A 1 130 ? -32.395 -12.817 -31.461 1.00 39.22 147 GLY A C 1
ATOM 763 O O . GLY A 1 130 ? -32.264 -13.546 -30.479 1.00 38.35 147 GLY A O 1
ATOM 764 N N . GLU A 1 131 ? -31.398 -12.622 -32.348 1.00 35.71 148 GLU A N 1
ATOM 765 C CA . GLU A 1 131 ? -30.112 -13.322 -32.252 1.00 34.65 148 GLU A CA 1
ATOM 766 C C . GLU A 1 131 ? -29.428 -13.022 -30.925 1.00 36.59 148 GLU A C 1
ATOM 767 O O . GLU A 1 131 ? -29.450 -11.873 -30.495 1.00 34.71 148 GLU A O 1
ATOM 773 N N . LEU A 1 132 ? -28.818 -14.037 -30.297 1.00 33.75 149 LEU A N 1
ATOM 774 C CA . LEU A 1 132 ? -28.095 -13.811 -29.052 1.00 34.43 149 LEU A CA 1
ATOM 775 C C . LEU A 1 132 ? -26.730 -13.328 -29.443 1.00 37.56 149 LEU A C 1
ATOM 776 O O . LEU A 1 132 ? -26.183 -13.773 -30.479 1.00 34.67 149 LEU A O 1
ATOM 781 N N . TRP A 1 133 ? -26.150 -12.438 -28.608 1.00 33.40 150 TRP A N 1
ATOM 782 C CA . TRP A 1 133 ? -24.824 -11.901 -28.888 1.00 32.78 150 TRP A CA 1
ATOM 783 C C . TRP A 1 133 ? -23.770 -12.995 -29.004 1.00 35.86 150 TRP A C 1
ATOM 784 O O . TRP A 1 133 ? -22.852 -12.833 -29.791 1.00 34.63 150 TRP A O 1
ATOM 795 N N . VAL A 1 134 ? -23.899 -14.094 -28.221 1.00 34.93 151 VAL A N 1
ATOM 796 C CA . VAL A 1 134 ? -22.973 -15.247 -28.273 1.00 35.49 151 VAL A CA 1
ATOM 797 C C . VAL A 1 134 ? -23.007 -15.876 -29.688 1.00 38.72 151 VAL A C 1
ATOM 798 O O . VAL A 1 134 ? -21.972 -16.294 -30.216 1.00 39.04 151 VAL A O 1
ATOM 802 N N . ASP A 1 135 ? -24.192 -15.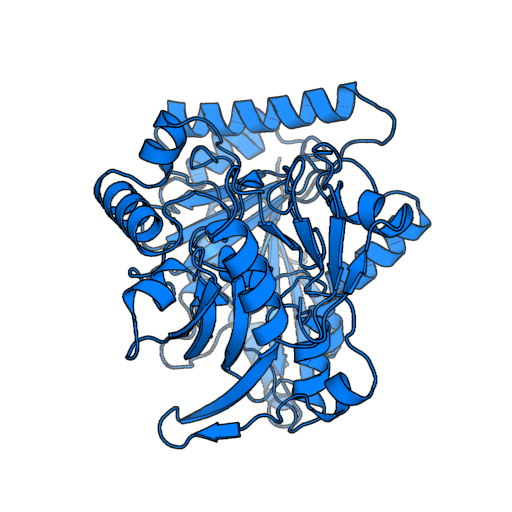936 -30.299 1.00 35.66 152 ASP A N 1
ATOM 803 C CA . ASP A 1 135 ? -24.328 -16.495 -31.653 1.00 36.70 152 ASP A CA 1
ATOM 804 C C . ASP A 1 135 ? -23.827 -15.514 -32.723 1.00 39.20 152 ASP A C 1
ATOM 805 O O . ASP A 1 135 ? -23.256 -15.940 -33.730 1.00 38.83 152 ASP A O 1
ATOM 810 N N . VAL A 1 136 ? -23.989 -14.203 -32.476 1.00 34.72 153 VAL A N 1
ATOM 811 C CA . VAL A 1 136 ? -23.494 -13.165 -33.396 1.00 35.64 153 VAL A CA 1
ATOM 812 C C . VAL A 1 136 ? -21.967 -13.299 -33.412 1.00 37.97 153 VAL A C 1
ATOM 813 O O . VAL A 1 136 ? -21.379 -13.410 -34.472 1.00 38.20 153 VAL A O 1
ATOM 817 N N . LEU A 1 137 ? -21.350 -13.374 -32.216 1.00 33.41 154 LEU A N 1
ATOM 818 C CA . LEU A 1 137 ? -19.907 -13.546 -32.074 1.00 32.65 154 LEU A CA 1
ATOM 819 C C . LEU A 1 137 ? -19.375 -14.785 -32.803 1.00 36.94 154 LEU A C 1
ATOM 820 O O . LEU A 1 137 ? -18.390 -14.686 -33.528 1.00 36.77 154 LEU A O 1
ATOM 825 N N . ASN A 1 138 ? -19.988 -15.950 -32.594 1.00 36.81 155 ASN A N 1
ATOM 826 C CA . ASN A 1 138 ? -19.511 -17.191 -33.225 1.00 37.54 155 ASN A CA 1
ATOM 827 C C . ASN A 1 138 ? -19.609 -17.142 -34.730 1.00 42.26 155 ASN A C 1
ATOM 828 O O . ASN A 1 138 ? -18.692 -17.570 -35.435 1.00 41.17 155 ASN A O 1
ATOM 833 N N . TRP A 1 139 ? -20.687 -16.540 -35.217 1.00 38.47 156 TRP A N 1
ATOM 834 C CA . TRP A 1 139 ? -20.911 -16.343 -36.647 1.00 38.14 156 TRP A CA 1
ATOM 835 C C . TRP A 1 139 ? -19.859 -15.402 -37.270 1.00 43.05 156 TRP A C 1
ATOM 836 O O . TRP A 1 139 ? -19.266 -15.752 -38.277 1.00 43.73 156 TRP A O 1
ATOM 847 N N . THR A 1 140 ? -19.629 -14.219 -36.685 1.00 37.93 157 THR A N 1
ATOM 848 C CA . THR A 1 140 ? -18.674 -13.261 -37.265 1.00 36.07 157 THR A CA 1
ATOM 849 C C . THR A 1 140 ? -17.222 -13.752 -37.170 1.00 40.91 157 THR A C 1
ATOM 850 O O . THR A 1 140 ? -16.446 -13.497 -38.074 1.00 39.18 157 THR A O 1
ATOM 854 N N . LEU A 1 141 ? -16.845 -14.453 -36.064 1.00 39.34 158 LEU A N 1
ATOM 855 C CA . LEU A 1 141 ? -15.478 -14.990 -35.965 1.00 40.32 158 LEU A CA 1
ATOM 856 C C . LEU A 1 141 ? -15.223 -16.057 -37.032 1.00 45.37 158 LEU A C 1
ATOM 857 O O . LEU A 1 141 ? -14.129 -16.139 -37.571 1.00 45.49 158 LEU A O 1
ATOM 862 N N . SER A 1 142 ? -16.241 -16.860 -37.328 1.00 43.50 159 SER A N 1
ATOM 863 C CA . SER A 1 142 ? -16.171 -17.938 -38.317 1.00 46.75 159 SER A CA 1
ATOM 864 C C . SER A 1 142 ? -16.216 -17.425 -39.768 1.00 48.35 159 SER A C 1
ATOM 865 O O . SER A 1 142 ? -15.963 -18.190 -40.703 1.00 46.32 159 SER A O 1
ATOM 868 N N . HIS A 1 143 ? -16.539 -16.127 -39.956 1.00 43.70 160 HIS A N 1
ATOM 869 C CA . HIS A 1 143 ? -16.606 -15.523 -41.276 1.00 44.54 160 HIS A CA 1
ATOM 870 C C . HIS A 1 143 ? -15.697 -14.287 -41.379 1.00 48.09 160 HIS A C 1
ATOM 871 O O . HIS A 1 143 ? -16.159 -13.173 -41.600 1.00 46.77 160 HIS A O 1
ATOM 878 N N . GLY A 1 144 ? -14.405 -14.511 -41.178 1.00 46.88 161 GLY A N 1
ATOM 879 C CA . GLY A 1 144 ? -13.394 -13.467 -41.292 1.00 47.38 161 GLY A CA 1
ATOM 880 C C . GLY A 1 144 ? -12.647 -13.057 -40.034 1.00 48.73 161 GLY A C 1
ATOM 881 O O . GLY A 1 144 ? -11.823 -12.143 -40.098 1.00 47.35 161 GLY A O 1
ATOM 882 N N . GLY A 1 145 ? -12.901 -13.723 -38.902 1.00 44.75 162 GLY A N 1
ATOM 883 C CA . GLY A 1 145 ? -12.253 -13.377 -37.640 1.00 44.98 162 GLY A CA 1
ATOM 884 C C . GLY A 1 145 ? -12.709 -12.006 -37.158 1.00 46.73 162 GLY A C 1
ATOM 885 O O . GLY A 1 145 ? -11.940 -11.254 -36.556 1.00 46.47 162 GLY A O 1
ATOM 886 N N . LEU A 1 146 ? -13.966 -11.667 -37.446 1.00 39.86 163 LEU A N 1
ATOM 887 C CA . LEU A 1 146 ? -14.542 -10.367 -37.084 1.00 37.39 163 LEU A CA 1
ATOM 888 C C . LEU A 1 146 ? -15.384 -10.473 -35.855 1.00 39.20 163 LEU A C 1
ATOM 889 O O . LEU A 1 146 ? -15.844 -11.564 -35.515 1.00 38.96 163 LEU A O 1
ATOM 894 N N . ALA A 1 147 ? -15.615 -9.337 -35.183 1.00 34.30 164 ALA A N 1
ATOM 895 C CA . ALA A 1 147 ? -16.480 -9.340 -34.012 1.00 33.50 164 ALA A CA 1
ATOM 896 C C . ALA A 1 147 ? -17.062 -7.963 -33.708 1.00 35.75 164 ALA A C 1
ATOM 897 O O . ALA A 1 147 ? -16.389 -6.958 -33.953 1.00 36.51 164 ALA A O 1
ATOM 899 N N . PRO A 1 148 ? -18.249 -7.911 -33.057 1.00 32.94 165 PRO A N 1
ATOM 900 C CA . PRO A 1 148 ? -18.739 -6.628 -32.489 1.00 32.74 165 PRO A CA 1
ATOM 901 C C . PRO A 1 148 ? -17.651 -5.967 -31.626 1.00 36.03 165 PRO A C 1
ATOM 902 O O . PRO A 1 148 ? -16.759 -6.643 -31.067 1.00 36.48 165 PRO A O 1
ATOM 906 N N . ARG A 1 149 ? -17.693 -4.632 -31.551 1.00 33.28 166 ARG A N 1
ATOM 907 C CA . ARG A 1 149 ? -16.688 -3.829 -30.853 1.00 33.10 166 ARG A CA 1
ATOM 908 C C . ARG A 1 149 ? -17.083 -3.564 -29.393 1.00 35.50 166 ARG A C 1
ATOM 909 O O . ARG A 1 149 ? -16.228 -3.256 -28.558 1.00 34.50 166 ARG A O 1
ATOM 917 N N . SER A 1 150 ? -18.380 -3.608 -29.112 1.00 32.38 167 SER A N 1
ATOM 918 C CA . SER A 1 150 ? -18.931 -3.183 -27.827 1.00 31.62 167 SER A CA 1
ATOM 919 C C . SER A 1 150 ? -19.852 -4.266 -27.313 1.00 31.76 167 SER A C 1
ATOM 920 O O . SER A 1 150 ? -20.716 -4.745 -28.053 1.00 31.07 167 SER A O 1
ATOM 923 N N . TRP A 1 151 ? -19.652 -4.677 -26.045 1.00 30.03 168 TRP A N 1
ATOM 924 C CA . TRP A 1 151 ? -20.343 -5.818 -25.484 1.00 30.42 168 TRP A CA 1
ATOM 925 C C . TRP A 1 151 ? -21.203 -5.493 -24.275 1.00 31.78 168 TRP A C 1
ATOM 926 O O . TRP A 1 151 ? -21.283 -4.337 -23.821 1.00 30.05 168 TRP A O 1
ATOM 937 N N . THR A 1 152 ? -21.869 -6.534 -23.786 1.00 28.68 169 THR A N 1
ATOM 938 C CA . THR A 1 152 ? -22.479 -6.619 -22.457 1.00 27.88 169 THR A CA 1
ATOM 939 C C . THR A 1 152 ? -21.581 -7.637 -21.734 1.00 32.24 169 THR A C 1
ATOM 940 O O . THR A 1 152 ? -20.851 -8.388 -22.392 1.00 30.47 169 THR A O 1
ATOM 944 N N . ASP A 1 153 ? -21.652 -7.701 -20.393 1.00 27.51 170 ASP A N 1
ATOM 945 C CA . ASP A 1 153 ? -20.858 -8.672 -19.648 1.00 29.53 170 ASP A CA 1
ATOM 946 C C . ASP A 1 153 ? -21.363 -10.080 -19.878 1.00 36.55 170 ASP A C 1
ATOM 947 O O . ASP A 1 153 ? -20.654 -11.032 -19.552 1.00 37.70 170 ASP A O 1
ATOM 952 N N . TYR A 1 154 ? -22.619 -10.213 -20.352 1.00 33.09 171 TYR A N 1
ATOM 953 C CA . TYR A 1 154 ? -23.269 -11.515 -20.530 1.00 32.85 171 TYR A CA 1
ATOM 954 C C . TYR A 1 154 ? -23.753 -11.635 -21.976 1.00 36.47 171 TYR A C 1
ATOM 955 O O . TYR A 1 154 ? -24.546 -10.815 -22.450 1.00 35.43 171 TYR A O 1
ATOM 964 N N . LEU A 1 155 ? -23.249 -12.648 -22.685 1.00 34.10 172 LEU A N 1
ATOM 965 C CA . LEU A 1 155 ? -23.530 -12.789 -24.127 1.00 34.08 172 LEU A CA 1
ATOM 966 C C . LEU A 1 155 ? -24.854 -13.462 -24.518 1.00 35.06 172 LEU A C 1
ATOM 967 O O . LEU A 1 155 ? -25.213 -13.438 -25.692 1.00 32.90 172 LEU A O 1
ATOM 972 N N . TYR A 1 156 ? -25.533 -14.093 -23.581 1.00 33.94 173 TYR A N 1
ATOM 973 C CA . TYR A 1 156 ? -26.809 -14.783 -23.805 1.00 35.49 173 TYR A CA 1
ATOM 974 C C . TYR A 1 156 ? -27.982 -13.787 -23.558 1.00 41.39 173 TYR A C 1
ATOM 975 O O . TYR A 1 156 ? -28.826 -13.974 -22.670 1.00 44.08 173 TYR A O 1
ATOM 984 N N . LEU A 1 157 ? -27.901 -12.649 -24.236 1.00 35.17 174 LEU A N 1
ATOM 985 C CA . LEU A 1 157 ? -28.878 -11.556 -24.287 1.00 32.47 174 LEU A CA 1
ATOM 986 C C . LEU A 1 157 ? -29.152 -11.346 -25.758 1.00 35.26 174 LEU A C 1
ATOM 987 O O . LEU A 1 157 ? -28.252 -11.589 -26.572 1.00 35.95 174 LEU A O 1
ATOM 992 N N . SER A 1 158 ? -30.359 -10.868 -26.109 1.00 30.65 175 SER A N 1
ATOM 993 C CA . SER A 1 158 ? -30.674 -10.687 -27.531 1.00 30.31 175 SER A CA 1
ATOM 994 C C . SER A 1 158 ? -30.211 -9.343 -28.012 1.00 33.26 175 SER A C 1
ATOM 995 O O . SER A 1 158 ? -30.111 -8.386 -27.242 1.00 31.99 175 SER A O 1
ATOM 998 N N . VAL A 1 159 ? -29.948 -9.266 -29.302 1.00 30.54 176 VAL A N 1
ATOM 999 C CA . VAL A 1 159 ? -29.523 -8.011 -29.899 1.00 29.31 176 VAL A CA 1
ATOM 1000 C C . VAL A 1 159 ? -30.640 -6.960 -29.732 1.00 34.20 176 VAL A C 1
ATOM 1001 O O . VAL A 1 159 ? -30.347 -5.851 -29.332 1.00 33.45 176 VAL A O 1
ATOM 1005 N N . GLY A 1 160 ? -31.876 -7.324 -30.051 1.00 33.94 177 GLY A N 1
ATOM 1006 C CA . GLY A 1 160 ? -33.049 -6.462 -29.910 1.00 34.65 177 GLY A CA 1
ATOM 1007 C C . GLY A 1 160 ? -33.259 -6.013 -28.470 1.00 35.80 177 GLY A C 1
ATOM 1008 O O . GLY A 1 160 ? -33.531 -4.839 -28.223 1.00 34.90 177 GLY A O 1
ATOM 1009 N N . GLY A 1 161 ? -33.080 -6.929 -27.522 1.00 30.89 178 GLY A N 1
ATOM 1010 C CA . GLY A 1 161 ? -33.218 -6.618 -26.092 1.00 31.38 178 GLY A CA 1
ATOM 1011 C C . GLY A 1 161 ? -32.173 -5.611 -25.634 1.00 34.46 178 GLY A C 1
ATOM 1012 O O . GLY A 1 161 ? -32.520 -4.632 -24.970 1.00 35.44 178 GLY A O 1
ATOM 1013 N N . THR A 1 162 ? -30.880 -5.817 -25.991 1.00 29.37 179 THR A N 1
ATOM 1014 C CA . THR A 1 162 ? -29.852 -4.857 -25.518 1.00 28.34 179 THR A CA 1
ATOM 1015 C C . THR A 1 162 ? -29.955 -3.514 -26.226 1.00 31.68 179 THR A C 1
ATOM 1016 O O . THR A 1 162 ? -29.753 -2.465 -25.612 1.00 30.64 179 THR A O 1
ATOM 1020 N N . LEU A 1 163 ? -30.270 -3.532 -27.517 1.00 28.47 180 LEU A N 1
ATOM 1021 C CA . LEU A 1 163 ? -30.380 -2.269 -28.262 1.00 28.01 180 LEU A CA 1
ATOM 1022 C C . LEU A 1 163 ? -31.607 -1.460 -27.804 1.00 31.97 180 LEU A C 1
ATOM 1023 O O . LEU A 1 163 ? -31.662 -0.262 -28.010 1.00 30.59 180 LEU A O 1
ATOM 1028 N N . SER A 1 164 ? -32.581 -2.118 -27.175 1.00 30.79 181 SER A N 1
ATOM 1029 C CA . SER A 1 164 ? -33.722 -1.373 -26.637 1.00 31.68 181 SER A CA 1
ATOM 1030 C C . SER A 1 164 ? -33.345 -0.659 -25.305 1.00 32.74 181 SER A C 1
ATOM 1031 O O . SER A 1 164 ? -34.146 0.093 -24.775 1.00 34.04 181 SER A O 1
ATOM 1034 N N . ASN A 1 165 ? -32.148 -0.928 -24.755 1.00 29.94 182 ASN A N 1
ATOM 1035 C CA . ASN A 1 165 ? -31.698 -0.369 -23.459 1.00 28.82 182 ASN A CA 1
ATOM 1036 C C . ASN A 1 165 ? -30.445 0.492 -23.709 1.00 32.75 182 ASN A C 1
ATOM 1037 O O . ASN A 1 165 ? -30.539 1.721 -23.743 1.00 32.09 182 ASN A O 1
ATOM 1042 N N . ALA A 1 166 ? -29.287 -0.150 -23.942 1.00 29.55 183 ALA A N 1
ATOM 1043 C CA . ALA A 1 166 ? -28.045 0.549 -24.368 1.00 29.49 183 ALA A CA 1
ATOM 1044 C C . ALA A 1 166 ? -27.004 -0.489 -24.722 1.00 31.50 183 ALA A C 1
ATOM 1045 O O . ALA A 1 166 ? -26.446 -0.441 -25.832 1.00 29.03 183 ALA A O 1
ATOM 1047 N N . GLY A 1 167 ? -26.830 -1.465 -23.820 1.00 28.93 184 GLY A N 1
ATOM 1048 C CA . GLY A 1 167 ? -25.855 -2.548 -24.007 1.00 29.15 184 GLY A CA 1
ATOM 1049 C C . GLY A 1 167 ? -24.491 -2.040 -23.581 1.00 32.23 184 GLY A C 1
ATOM 1050 O O . GLY A 1 167 ? -23.793 -1.392 -24.374 1.00 31.31 184 GLY A O 1
ATOM 1051 N N . ILE A 1 168 ? -24.139 -2.246 -22.302 1.00 28.55 185 ILE A N 1
ATOM 1052 C CA . ILE A 1 168 ? -22.884 -1.726 -21.779 1.00 28.01 185 ILE A CA 1
ATOM 1053 C C . ILE A 1 168 ? -21.990 -2.757 -21.161 1.00 31.80 185 ILE A C 1
ATOM 1054 O O . ILE A 1 168 ? -22.473 -3.705 -20.515 1.00 30.56 185 ILE A O 1
ATOM 1059 N N . SER A 1 169 ? -20.670 -2.501 -21.284 1.00 29.06 186 SER A N 1
ATOM 1060 C CA . SER A 1 169 ? -19.602 -3.301 -20.661 1.00 30.35 186 SER A CA 1
ATOM 1061 C C . SER A 1 169 ? -18.347 -2.452 -20.633 1.00 32.22 186 SER A C 1
ATOM 1062 O O . SER A 1 169 ? -18.407 -1.238 -20.876 1.00 31.82 186 SER A O 1
ATOM 1065 N N . GLY A 1 170 ? -17.222 -3.081 -20.310 1.00 30.74 187 GLY A N 1
ATOM 1066 C CA . GLY A 1 170 ? -15.934 -2.404 -20.174 1.00 30.02 187 GLY A CA 1
ATOM 1067 C C . GLY A 1 170 ? -15.397 -1.730 -21.424 1.00 34.79 187 GLY A C 1
ATOM 1068 O O . GLY A 1 170 ? -14.438 -0.966 -21.325 1.00 34.77 187 GLY A O 1
ATOM 1069 N N . GLN A 1 171 ? -15.997 -1.969 -22.601 1.00 32.58 188 GLN A N 1
ATOM 1070 C CA . GLN A 1 171 ? -15.537 -1.320 -23.843 1.00 32.59 188 GLN A CA 1
ATOM 1071 C C . GLN A 1 171 ? -16.286 -0.018 -24.115 1.00 35.49 188 GLN A C 1
ATOM 1072 O O . GLN A 1 171 ? -15.858 0.739 -24.988 1.00 35.89 188 GLN A O 1
ATOM 1078 N N . ALA A 1 172 ? -17.437 0.218 -23.437 1.00 32.18 189 ALA A N 1
ATOM 1079 C CA . ALA A 1 172 ? -18.303 1.371 -23.751 1.00 33.27 189 ALA A CA 1
ATOM 1080 C C . ALA A 1 172 ? -17.635 2.742 -23.582 1.00 34.36 189 ALA A C 1
ATOM 1081 O O . ALA A 1 172 ? -17.981 3.667 -24.310 1.00 32.36 189 ALA A O 1
ATOM 1083 N N . PHE A 1 173 ? -16.644 2.851 -22.663 1.00 31.08 190 PHE A N 1
ATOM 1084 C CA . PHE A 1 173 ? -15.922 4.121 -22.481 1.00 32.03 190 PHE A CA 1
ATOM 1085 C C . PHE A 1 173 ? -15.248 4.554 -23.814 1.00 35.94 190 PHE A C 1
ATOM 1086 O O . PHE A 1 173 ? -15.044 5.759 -24.034 1.00 36.00 190 PHE A O 1
ATOM 1094 N N . HIS A 1 174 ? -14.813 3.567 -24.638 1.00 33.06 191 HIS A N 1
ATOM 1095 C CA . HIS A 1 174 ? -14.088 3.850 -25.886 1.00 33.78 191 HIS A CA 1
ATOM 1096 C C . HIS A 1 174 ? -14.943 3.755 -27.140 1.00 36.78 191 HIS A C 1
ATOM 1097 O O . HIS A 1 174 ? -14.840 4.614 -28.033 1.00 35.99 191 HIS A O 1
ATOM 1104 N N . HIS A 1 175 ? -15.756 2.699 -27.249 1.00 34.08 192 HIS A N 1
ATOM 1105 C CA . HIS A 1 175 ? -16.585 2.467 -28.450 1.00 33.93 192 HIS A CA 1
ATOM 1106 C C . HIS A 1 175 ? -18.026 2.947 -28.325 1.00 35.90 192 HIS A C 1
ATOM 1107 O O . HIS A 1 175 ? -18.801 2.889 -29.289 1.00 34.50 192 HIS A O 1
ATOM 1114 N N . GLY A 1 176 ? -18.389 3.339 -27.112 1.00 32.92 193 GLY A N 1
ATOM 1115 C CA . GLY A 1 176 ? -19.761 3.701 -26.806 1.00 31.58 193 GLY A CA 1
ATOM 1116 C C . GLY A 1 176 ? -20.540 2.436 -26.523 1.00 32.45 193 GLY A C 1
ATOM 1117 O O . GLY A 1 176 ? -20.012 1.339 -26.722 1.00 29.12 193 GLY A O 1
ATOM 1118 N N . PRO A 1 177 ? -21.802 2.560 -26.067 1.00 29.68 194 PRO A N 1
ATOM 1119 C CA . PRO A 1 177 ? -22.620 1.363 -25.825 1.00 28.53 194 PRO A CA 1
ATOM 1120 C C . PRO A 1 177 ? -22.986 0.671 -27.157 1.00 30.56 194 PRO A C 1
ATOM 1121 O O . PRO A 1 177 ? -22.733 1.202 -28.242 1.00 29.82 194 PRO A O 1
ATOM 1125 N N . GLN A 1 178 ? -23.647 -0.478 -27.076 1.00 27.26 195 GLN A N 1
ATOM 1126 C CA . GLN A 1 178 ? -24.062 -1.188 -28.295 1.00 27.54 195 GLN A CA 1
ATOM 1127 C C . GLN A 1 178 ? -24.962 -0.335 -29.199 1.00 32.02 195 GLN A C 1
ATOM 1128 O O . GLN A 1 178 ? -24.835 -0.416 -30.423 1.00 29.96 195 GLN A O 1
ATOM 1134 N N . ILE A 1 179 ? -25.779 0.553 -28.611 1.00 29.40 196 ILE A N 1
ATOM 1135 C CA . ILE A 1 179 ? -26.589 1.492 -29.427 1.00 29.91 196 ILE A CA 1
ATOM 1136 C C . ILE A 1 179 ? -25.759 2.497 -30.225 1.00 32.27 196 ILE A C 1
ATOM 1137 O O . ILE A 1 179 ? -26.304 3.147 -31.117 1.00 32.31 196 ILE A O 1
ATOM 1142 N N . SER A 1 180 ? -24.454 2.638 -29.925 1.00 28.77 197 SER A N 1
ATOM 1143 C CA . SER A 1 180 ? -23.594 3.534 -30.735 1.00 28.82 197 SER A CA 1
ATOM 1144 C C . SER A 1 180 ? -22.847 2.744 -31.863 1.00 32.50 197 SER A C 1
ATOM 1145 O O . SER A 1 180 ? -22.029 3.320 -32.567 1.00 31.44 197 SER A O 1
ATOM 1148 N N . ASN A 1 181 ? -23.080 1.430 -31.969 1.00 29.00 198 ASN A N 1
ATOM 1149 C CA . ASN A 1 181 ? -22.363 0.544 -32.883 1.00 29.96 198 ASN A CA 1
ATOM 1150 C C . ASN A 1 181 ? -23.321 -0.245 -33.781 1.00 33.62 198 ASN A C 1
ATOM 1151 O O . ASN A 1 181 ? -23.107 -1.430 -34.050 1.00 32.74 198 ASN A O 1
ATOM 1156 N N . VAL A 1 182 ? -24.399 0.414 -34.189 1.00 31.14 199 VAL A N 1
ATOM 1157 C CA . VAL A 1 182 ? -25.411 -0.150 -35.088 1.00 33.08 199 VAL A CA 1
ATOM 1158 C C . VAL A 1 182 ? -25.664 0.863 -36.203 1.00 36.01 199 VAL A C 1
ATOM 1159 O O . VAL A 1 182 ? -25.843 2.062 -35.935 1.00 35.03 199 VAL A O 1
ATOM 1163 N N . TYR A 1 183 ? -25.609 0.395 -37.465 1.00 31.93 200 TYR A N 1
ATOM 1164 C CA . TYR A 1 183 ? -25.765 1.274 -38.618 1.00 31.73 200 TYR A CA 1
ATOM 1165 C C . TYR A 1 183 ? -27.175 1.434 -39.075 1.00 36.08 200 TYR A C 1
ATOM 1166 O O . TYR A 1 183 ? -27.500 2.435 -39.714 1.00 36.20 200 TYR A O 1
ATOM 1175 N N . GLU A 1 184 ? -27.981 0.391 -38.901 1.00 31.90 201 GLU A N 1
ATOM 1176 C CA . GLU A 1 184 ? -29.301 0.380 -39.483 1.00 30.73 201 GLU A CA 1
ATOM 1177 C C . GLU A 1 184 ? -30.150 -0.665 -38.765 1.00 34.55 201 GLU A C 1
ATOM 1178 O O . GLU A 1 184 ? -29.616 -1.641 -38.228 1.00 33.47 201 GLU A O 1
ATOM 1184 N N . LEU A 1 185 ? -31.479 -0.491 -38.839 1.00 31.17 202 LEU A N 1
ATOM 1185 C CA . LEU A 1 185 ? -32.433 -1.443 -38.286 1.00 31.60 202 LEU A CA 1
ATOM 1186 C C . LEU A 1 185 ? -33.576 -1.640 -39.229 1.00 36.44 202 LEU A C 1
ATOM 1187 O O . LEU A 1 185 ? -33.938 -0.717 -39.974 1.00 37.36 202 LEU A O 1
ATOM 1192 N N . ASP A 1 186 ? -34.265 -2.785 -39.079 1.00 32.09 203 ASP A N 1
ATOM 1193 C CA . ASP A 1 186 ? -35.598 -2.999 -39.652 1.00 32.80 203 ASP A CA 1
ATOM 1194 C C . ASP A 1 186 ? -36.452 -3.048 -38.398 1.00 36.46 203 ASP A C 1
ATOM 1195 O O . ASP A 1 186 ? -36.110 -3.770 -37.459 1.00 36.86 203 ASP A O 1
ATOM 1200 N N . VAL A 1 187 ? -37.528 -2.259 -38.369 1.00 35.44 204 VAL A N 1
ATOM 1201 C CA . VAL A 1 187 ? -38.413 -2.164 -37.201 1.00 35.91 204 VAL A CA 1
ATOM 1202 C C . VAL A 1 187 ? -39.849 -2.444 -37.632 1.00 40.42 204 VAL A C 1
ATOM 1203 O O . VAL A 1 187 ? -40.327 -1.827 -38.575 1.00 41.69 204 VAL A O 1
ATOM 1207 N N . VAL A 1 188 ? -40.544 -3.330 -36.901 1.00 38.79 205 VAL A N 1
ATOM 1208 C CA . VAL A 1 188 ? -41.980 -3.563 -37.085 1.00 40.12 205 VAL A CA 1
ATOM 1209 C C . VAL A 1 188 ? -42.638 -2.603 -36.076 1.00 43.23 205 VAL A C 1
ATOM 1210 O O . VAL A 1 188 ? -42.545 -2.836 -34.862 1.00 42.41 205 VAL A O 1
ATOM 1214 N N . THR A 1 189 ? -43.284 -1.528 -36.564 1.00 40.59 206 THR A N 1
ATOM 1215 C CA . THR A 1 189 ? -43.922 -0.516 -35.704 1.00 41.42 206 THR A CA 1
ATOM 1216 C C . THR A 1 189 ? -45.180 -1.075 -34.997 1.00 47.55 206 THR A C 1
ATOM 1217 O O . THR A 1 189 ? -45.669 -2.152 -35.371 1.00 47.38 206 THR A O 1
ATOM 1221 N N . GLY A 1 190 ? -45.745 -0.288 -34.071 1.00 45.21 207 GLY A N 1
ATOM 1222 C CA . GLY A 1 190 ? -46.985 -0.622 -33.369 1.00 46.92 207 GLY A CA 1
ATOM 1223 C C . GLY A 1 190 ? -48.198 -0.672 -34.279 1.00 54.22 207 GLY A C 1
ATOM 1224 O O . GLY A 1 190 ? -49.303 -1.000 -33.828 1.00 55.29 207 GLY A O 1
ATOM 1225 N N . LYS A 1 191 ? -47.994 -0.362 -35.584 1.00 51.50 208 LYS A N 1
ATOM 1226 C CA . LYS A 1 191 ? -49.033 -0.414 -36.621 1.00 53.32 208 LYS A CA 1
ATOM 1227 C C . LYS A 1 191 ? -48.828 -1.623 -37.538 1.00 56.33 208 LYS A C 1
ATOM 1228 O O . LYS A 1 191 ? -49.646 -1.859 -38.423 1.00 57.09 208 LYS A O 1
ATOM 1234 N N . GLY A 1 192 ? -47.756 -2.382 -37.298 1.00 51.01 209 GLY A N 1
ATOM 1235 C CA . GLY A 1 192 ? -47.410 -3.570 -38.066 1.00 51.04 209 GLY A CA 1
ATOM 1236 C C . GLY A 1 192 ? -46.721 -3.264 -39.380 1.00 55.87 209 GLY A C 1
ATOM 1237 O O . GLY A 1 192 ? -46.650 -4.128 -40.254 1.00 55.66 209 GLY A O 1
ATOM 1238 N N . GLU A 1 193 ? -46.183 -2.037 -39.517 1.00 52.28 210 GLU A N 1
ATOM 1239 C CA . GLU A 1 193 ? -45.463 -1.590 -40.704 1.00 51.41 210 GLU A CA 1
ATOM 1240 C C . GLU A 1 193 ? -43.979 -1.918 -40.564 1.00 52.11 210 GLU A C 1
ATOM 1241 O O . GLU A 1 193 ? -43.384 -1.579 -39.544 1.00 49.54 210 GLU A O 1
ATOM 1247 N N . VAL A 1 194 ? -43.374 -2.554 -41.595 1.00 47.55 211 VAL A N 1
ATOM 1248 C CA . VAL A 1 194 ? -41.933 -2.845 -41.581 1.00 45.36 211 VAL A CA 1
ATOM 1249 C C . VAL A 1 194 ? -41.234 -1.598 -42.114 1.00 45.64 211 VAL A C 1
ATOM 1250 O O . VAL A 1 194 ? -41.499 -1.188 -43.255 1.00 43.45 211 VAL A O 1
ATOM 1254 N N . VAL A 1 195 ? -40.381 -0.982 -41.283 1.00 42.56 212 VAL A N 1
ATOM 1255 C CA . VAL A 1 195 ? -39.668 0.255 -41.607 1.00 41.11 212 VAL A CA 1
ATOM 1256 C C . VAL A 1 195 ? -38.154 0.068 -41.471 1.00 42.73 212 VAL A C 1
ATOM 1257 O O . VAL A 1 195 ? -37.682 -0.281 -40.392 1.00 40.88 212 VAL A O 1
ATOM 1261 N N . THR A 1 196 ? -37.395 0.356 -42.554 1.00 38.23 213 THR A N 1
ATOM 1262 C CA . THR A 1 196 ? -35.934 0.329 -42.478 1.00 36.23 213 THR A CA 1
ATOM 1263 C C . THR A 1 196 ? -35.491 1.722 -42.029 1.00 39.63 213 THR A C 1
ATOM 1264 O O . THR A 1 196 ? -35.947 2.730 -42.572 1.00 40.09 213 THR A O 1
ATOM 1268 N N . CYS A 1 197 ? -34.602 1.782 -41.055 1.00 35.67 214 CYS A N 1
ATOM 1269 C CA . CYS A 1 197 ? -34.189 3.078 -40.527 1.00 35.14 214 CYS A CA 1
ATOM 1270 C C . CYS A 1 197 ? -32.725 3.132 -40.094 1.00 37.16 214 CYS A C 1
ATOM 1271 O O . CYS A 1 197 ? -32.109 2.099 -39.849 1.00 35.81 214 CYS A O 1
ATOM 1274 N N . SER A 1 198 ? -32.148 4.343 -40.107 1.00 33.82 215 SER A N 1
ATOM 1275 C CA . SER A 1 198 ? -30.742 4.586 -39.779 1.00 32.67 215 SER A CA 1
ATOM 1276 C C . SER A 1 198 ? -30.587 6.068 -39.519 1.00 37.36 215 SER A C 1
ATOM 1277 O O . SER A 1 198 ? -31.583 6.769 -39.501 1.00 37.22 215 SER A O 1
ATOM 1280 N N . GLU A 1 199 ? -29.356 6.555 -39.362 1.00 37.06 216 GLU A N 1
ATOM 1281 C CA . GLU A 1 199 ? -29.105 7.989 -39.149 1.00 39.64 216 GLU A CA 1
ATOM 1282 C C . GLU A 1 199 ? -29.536 8.832 -40.373 1.00 44.52 216 GLU A C 1
ATOM 1283 O O . GLU A 1 199 ? -29.850 10.005 -40.211 1.00 47.18 216 GLU A O 1
ATOM 1289 N N . THR A 1 200 ? -29.580 8.233 -41.570 1.00 40.50 217 THR A N 1
ATOM 1290 C CA . THR A 1 200 ? -29.931 8.965 -42.798 1.00 42.68 217 THR A CA 1
ATOM 1291 C C . THR A 1 200 ? -31.270 8.537 -43.423 1.00 47.87 217 THR A C 1
ATOM 1292 O O . THR A 1 200 ? -31.654 9.064 -44.471 1.00 50.08 217 THR A O 1
ATOM 1296 N N . GLU A 1 201 ? -31.978 7.595 -42.791 1.00 42.76 218 GLU A N 1
ATOM 1297 C CA . GLU A 1 201 ? -33.239 7.057 -43.300 1.00 42.14 218 GLU A CA 1
ATOM 1298 C C . GLU A 1 201 ? -34.200 6.881 -42.132 1.00 43.72 218 GLU A C 1
ATOM 1299 O O . GLU A 1 201 ? -33.896 6.111 -41.222 1.00 41.42 218 GLU A O 1
ATOM 1305 N N . ASN A 1 202 ? -35.357 7.594 -42.141 1.00 40.73 219 ASN A N 1
ATOM 1306 C CA . ASN A 1 202 ? -36.337 7.564 -41.036 1.00 41.58 219 ASN A CA 1
ATOM 1307 C C . ASN A 1 202 ? -35.574 7.718 -39.684 1.00 41.90 219 ASN A C 1
ATOM 1308 O O . ASN A 1 202 ? -35.726 6.857 -38.813 1.00 39.53 219 ASN A O 1
ATOM 1313 N N . PRO A 1 203 ? -34.689 8.753 -39.526 1.00 40.36 220 PRO A N 1
ATOM 1314 C CA . PRO A 1 203 ? -33.900 8.853 -38.290 1.00 39.98 220 PRO A CA 1
ATOM 1315 C C . PRO A 1 203 ? -34.707 8.956 -37.012 1.00 43.76 220 PRO A C 1
ATOM 1316 O O . PRO A 1 203 ? -34.214 8.491 -35.992 1.00 40.92 220 PRO A O 1
ATOM 1320 N N . ASP A 1 204 ? -35.951 9.527 -37.054 1.00 42.01 221 ASP A N 1
ATOM 1321 C CA . ASP A 1 204 ? -36.767 9.627 -35.824 1.00 41.50 221 ASP A CA 1
ATOM 1322 C C . ASP A 1 204 ? -37.095 8.261 -35.257 1.00 43.54 221 ASP A C 1
ATOM 1323 O O . ASP A 1 204 ? -37.060 8.092 -34.043 1.00 43.36 221 ASP A O 1
ATOM 1328 N N . LEU A 1 205 ? -37.392 7.280 -36.123 1.00 39.87 222 LEU A N 1
ATOM 1329 C CA . LEU A 1 205 ? -37.665 5.925 -35.664 1.00 38.07 222 LEU A CA 1
ATOM 1330 C C . LEU A 1 205 ? -36.368 5.235 -35.197 1.00 38.73 222 LEU A C 1
ATOM 1331 O O . LEU A 1 205 ? -36.371 4.583 -34.165 1.00 36.48 222 LEU A O 1
ATOM 1336 N N . PHE A 1 206 ? -35.273 5.373 -35.960 1.00 35.06 223 PHE A N 1
ATOM 1337 C CA . PHE A 1 206 ? -33.983 4.765 -35.606 1.00 33.44 223 PHE A CA 1
ATOM 1338 C C . PHE A 1 206 ? -33.531 5.178 -34.215 1.00 36.42 223 PHE A C 1
ATOM 1339 O O . PHE A 1 206 ? -33.345 4.324 -33.352 1.00 35.32 223 PHE A O 1
ATOM 1347 N N . PHE A 1 207 ? -33.378 6.490 -33.993 1.00 34.80 224 PHE A N 1
ATOM 1348 C CA . PHE A 1 207 ? -32.948 7.016 -32.686 1.00 35.16 224 PHE A CA 1
ATOM 1349 C C . PHE A 1 207 ? -33.997 6.790 -31.574 1.00 39.05 224 PHE A C 1
ATOM 1350 O O . PHE A 1 207 ? -33.630 6.642 -30.400 1.00 36.87 224 PHE A O 1
ATOM 1358 N N . GLY A 1 208 ? -35.287 6.773 -31.956 1.00 38.43 225 GLY A N 1
ATOM 1359 C CA . GLY A 1 208 ? -36.376 6.494 -31.017 1.00 38.46 225 GLY A CA 1
ATOM 1360 C C . GLY A 1 208 ? -36.258 5.091 -30.431 1.00 39.40 225 GLY A C 1
ATOM 1361 O O . GLY A 1 208 ? -36.269 4.908 -29.207 1.00 36.34 225 GLY A O 1
ATOM 1362 N N . VAL A 1 209 ? -36.093 4.088 -31.327 1.00 35.57 226 VAL A N 1
ATOM 1363 C CA . VAL A 1 209 ? -35.970 2.669 -30.974 1.00 34.87 226 VAL A CA 1
ATOM 1364 C C . VAL A 1 209 ? -34.705 2.348 -30.152 1.00 37.23 226 VAL A C 1
ATOM 1365 O O . VAL A 1 209 ? -34.773 1.571 -29.193 1.00 34.97 226 VAL A O 1
ATOM 1369 N N . LEU A 1 210 ? -33.555 2.944 -30.529 1.00 32.76 227 LEU A N 1
ATOM 1370 C CA . LEU A 1 210 ? -32.314 2.715 -29.776 1.00 31.32 227 LEU A CA 1
ATOM 1371 C C . LEU A 1 210 ? -32.458 3.298 -28.366 1.00 33.89 227 LEU A C 1
ATOM 1372 O O . LEU A 1 210 ? -32.561 4.512 -28.205 1.00 31.99 227 LEU A O 1
ATOM 1377 N N . GLY A 1 211 ? -32.492 2.419 -27.368 1.00 32.44 228 GLY A N 1
ATOM 1378 C CA . GLY A 1 211 ? -32.684 2.831 -25.982 1.00 32.74 228 GLY A CA 1
ATOM 1379 C C . GLY A 1 211 ? -34.141 3.124 -25.648 1.00 36.42 228 GLY A C 1
ATOM 1380 O O . GLY A 1 211 ? -34.443 3.596 -24.554 1.00 35.22 228 GLY A O 1
ATOM 1381 N N . GLY A 1 212 ? -35.035 2.830 -26.594 1.00 34.04 229 GLY A N 1
ATOM 1382 C CA . GLY A 1 212 ? -36.463 3.124 -26.508 1.00 35.19 229 GLY A CA 1
ATOM 1383 C C . GLY A 1 212 ? -37.344 2.172 -25.740 1.00 38.51 229 GLY A C 1
ATOM 1384 O O . GLY A 1 212 ? -38.560 2.332 -25.780 1.00 38.30 229 GLY A O 1
ATOM 1385 N N . LEU A 1 213 ? -36.762 1.185 -25.032 1.00 36.14 230 LEU A N 1
ATOM 1386 C CA . LEU A 1 213 ? -37.516 0.267 -24.159 1.00 35.85 230 LEU A CA 1
ATOM 1387 C C . LEU A 1 213 ? -38.659 -0.486 -24.873 1.00 39.60 230 LEU A C 1
ATOM 1388 O O . LEU A 1 213 ? -39.716 -0.734 -24.275 1.00 39.71 230 LEU A O 1
ATOM 1393 N N . GLY A 1 214 ? -38.437 -0.796 -26.162 1.00 36.50 231 GLY A N 1
ATOM 1394 C CA . GLY A 1 214 ? -39.388 -1.496 -27.024 1.00 37.05 231 GLY A CA 1
ATOM 1395 C C . GLY A 1 214 ? -40.671 -0.739 -27.341 1.00 41.78 231 GLY A C 1
ATOM 1396 O O . GLY A 1 214 ? -41.603 -1.316 -27.915 1.00 41.57 231 GLY A O 1
ATOM 1397 N N . GLN A 1 215 ? -40.718 0.561 -27.021 1.00 37.95 232 GLN A N 1
ATOM 1398 C CA . GLN A 1 215 ? -41.938 1.381 -27.135 1.00 39.80 232 GLN A CA 1
ATOM 1399 C C . GLN A 1 215 ? -42.453 1.693 -28.542 1.00 43.81 232 GLN A C 1
ATOM 1400 O O . GLN A 1 215 ? -43.650 1.947 -28.703 1.00 44.18 232 GLN A O 1
ATOM 1406 N N . PHE A 1 216 ? -41.556 1.721 -29.542 1.00 39.62 233 PHE A N 1
ATOM 1407 C CA . PHE A 1 216 ? -41.871 2.160 -30.900 1.00 40.09 233 PHE A CA 1
ATOM 1408 C C . PHE A 1 216 ? -41.886 1.079 -31.970 1.00 43.86 233 PHE A C 1
ATOM 1409 O O . PHE A 1 216 ? -42.248 1.348 -33.111 1.00 43.49 233 PHE A O 1
ATOM 1417 N N . GLY A 1 217 ? -41.527 -0.136 -31.587 1.00 40.14 234 GLY A N 1
ATOM 1418 C CA . GLY A 1 217 ? -41.513 -1.249 -32.521 1.00 40.15 234 GLY A CA 1
ATOM 1419 C C . GLY A 1 217 ? -40.605 -2.375 -32.093 1.00 42.50 234 GLY A C 1
ATOM 1420 O O . GLY A 1 217 ? -39.896 -2.272 -31.082 1.00 41.29 234 GLY A O 1
ATOM 1421 N N . ILE A 1 218 ? -40.691 -3.478 -32.843 1.00 38.63 235 ILE A N 1
ATOM 1422 C CA . ILE A 1 218 ? -39.881 -4.678 -32.644 1.00 38.20 235 ILE A CA 1
ATOM 1423 C C . ILE A 1 218 ? -38.782 -4.672 -33.698 1.00 39.90 235 ILE A C 1
ATOM 1424 O O . ILE A 1 218 ? -39.076 -4.611 -34.896 1.00 39.02 235 ILE A O 1
ATOM 1429 N N . ILE A 1 219 ? -37.515 -4.750 -33.246 1.00 36.59 236 ILE A N 1
ATOM 1430 C CA . ILE A 1 219 ? -36.356 -4.819 -34.145 1.00 33.97 236 ILE A CA 1
ATOM 1431 C C . ILE A 1 219 ? -36.304 -6.239 -34.708 1.00 37.14 236 ILE A C 1
ATOM 1432 O O . ILE A 1 219 ? -36.165 -7.202 -33.942 1.00 35.90 236 ILE A O 1
ATOM 1437 N N . THR A 1 220 ? -36.392 -6.365 -36.050 1.00 33.64 237 THR A N 1
ATOM 1438 C CA . THR A 1 220 ? -36.329 -7.657 -36.726 1.00 35.79 237 THR A CA 1
ATOM 1439 C C . THR A 1 220 ? -34.991 -7.813 -37.427 1.00 38.79 237 THR A C 1
ATOM 1440 O O . THR A 1 220 ? -34.590 -8.928 -37.733 1.00 39.64 237 THR A O 1
ATOM 1444 N N . ARG A 1 221 ? -34.278 -6.706 -37.635 1.00 33.87 238 ARG A N 1
ATOM 1445 C CA . ARG A 1 221 ? -32.934 -6.760 -38.189 1.00 32.78 238 ARG A CA 1
ATOM 1446 C C . ARG A 1 221 ? -32.113 -5.683 -37.578 1.00 33.85 238 ARG A C 1
ATOM 1447 O O . ARG A 1 221 ? -32.570 -4.545 -37.481 1.00 33.71 238 ARG A O 1
ATOM 1455 N N . ALA A 1 222 ? -30.848 -5.996 -37.299 1.00 31.06 239 ALA A N 1
ATOM 1456 C CA . ALA A 1 222 ? -29.912 -4.977 -36.869 1.00 30.40 239 ALA A CA 1
ATOM 1457 C C . ALA A 1 222 ? -28.626 -5.174 -37.615 1.00 35.02 239 ALA A C 1
ATOM 1458 O O . ALA A 1 222 ? -28.144 -6.311 -37.757 1.00 35.00 239 ALA A O 1
ATOM 1460 N N . ARG A 1 223 ? -28.051 -4.051 -38.068 1.00 31.46 240 ARG A N 1
ATOM 1461 C CA . ARG A 1 223 ? -26.800 -4.010 -38.822 1.00 32.52 240 ARG A CA 1
ATOM 1462 C C . ARG A 1 223 ? -25.690 -3.543 -37.887 1.00 36.09 240 ARG A C 1
ATOM 1463 O O . ARG A 1 223 ? -25.523 -2.346 -37.639 1.00 34.73 240 ARG A O 1
ATOM 1471 N N . ILE A 1 224 ? -24.930 -4.513 -37.390 1.00 34.24 241 ILE A N 1
ATOM 1472 C CA . ILE A 1 224 ? -23.919 -4.341 -36.339 1.00 33.73 241 ILE A CA 1
ATOM 1473 C C . ILE A 1 224 ? -22.554 -4.001 -36.902 1.00 36.40 241 ILE A C 1
ATOM 1474 O O . ILE A 1 224 ? -22.087 -4.673 -37.809 1.00 34.48 241 ILE A O 1
ATOM 1479 N N . ALA A 1 225 ? -21.881 -2.995 -36.317 1.00 33.50 242 ALA A N 1
ATOM 1480 C CA . ALA A 1 225 ? -20.523 -2.667 -36.700 1.00 32.92 242 ALA A CA 1
ATOM 1481 C C . ALA A 1 225 ? -19.579 -3.769 -36.204 1.00 34.19 242 ALA A C 1
ATOM 1482 O O . ALA A 1 225 ? -19.806 -4.370 -35.133 1.00 34.03 242 ALA A O 1
ATOM 1484 N N . LEU A 1 226 ? -18.521 -4.042 -36.984 1.00 32.41 243 LEU A N 1
ATOM 1485 C CA . LEU A 1 226 ? -17.550 -5.087 -36.610 1.00 34.64 243 LEU A CA 1
ATOM 1486 C C . LEU A 1 226 ? -16.114 -4.585 -36.680 1.00 39.69 243 LEU A C 1
ATOM 1487 O O . LEU A 1 226 ? -15.812 -3.676 -37.445 1.00 39.90 243 LEU A O 1
ATOM 1492 N N . GLU A 1 227 ? -15.216 -5.229 -35.926 1.00 35.73 244 GLU A N 1
ATOM 1493 C CA . GLU A 1 227 ? -13.777 -4.957 -36.024 1.00 35.68 244 GLU A CA 1
ATOM 1494 C C . GLU A 1 227 ? -13.076 -6.304 -36.181 1.00 40.16 244 GLU A C 1
ATOM 1495 O O . GLU A 1 227 ? -13.712 -7.344 -35.953 1.00 38.78 244 GLU A O 1
ATOM 1501 N N . ARG A 1 228 ? -11.776 -6.295 -36.544 1.00 38.90 245 ARG A N 1
ATOM 1502 C CA . ARG A 1 228 ? -10.955 -7.512 -36.578 1.00 40.89 245 ARG A CA 1
ATOM 1503 C C . ARG A 1 228 ? -10.768 -7.883 -35.105 1.00 44.39 245 ARG A C 1
ATOM 1504 O O . ARG A 1 228 ? -10.303 -7.050 -34.312 1.00 42.88 245 ARG A O 1
ATOM 1512 N N . ALA A 1 229 ? -11.215 -9.088 -34.720 1.00 40.27 246 ALA A N 1
ATOM 1513 C CA . ALA A 1 229 ? -11.147 -9.495 -33.329 1.00 40.43 246 ALA A CA 1
ATOM 1514 C C . ALA A 1 229 ? -9.733 -9.832 -32.889 1.00 45.72 246 ALA A C 1
ATOM 1515 O O . ALA A 1 229 ? -8.982 -10.480 -33.629 1.00 45.52 246 ALA A O 1
ATOM 1517 N N . PRO A 1 230 ? -9.386 -9.481 -31.636 1.00 43.02 247 PRO A N 1
ATOM 1518 C CA . PRO A 1 230 ? -8.117 -9.970 -31.075 1.00 44.11 247 PRO A CA 1
ATOM 1519 C C . PRO A 1 230 ? -8.235 -11.492 -30.846 1.00 48.63 247 PRO A C 1
ATOM 1520 O O . PRO A 1 230 ? -9.341 -12.049 -30.903 1.00 46.73 247 PRO A O 1
ATOM 1524 N N . LYS A 1 231 ? -7.105 -12.162 -30.602 1.00 45.29 248 LYS A N 1
ATOM 1525 C CA . LYS A 1 231 ? -7.083 -13.598 -30.324 1.00 45.37 248 LYS A CA 1
ATOM 1526 C C . LYS A 1 231 ? -7.090 -13.847 -28.810 1.00 46.79 248 LYS A C 1
ATOM 1527 O O . LYS A 1 231 ? -7.736 -14.784 -28.325 1.00 44.26 248 LYS A O 1
ATOM 1533 N N . ARG A 1 232 ? -6.301 -13.055 -28.072 1.00 45.22 249 ARG A N 1
ATOM 1534 C CA . ARG A 1 232 ? -6.120 -13.252 -26.638 1.00 45.12 249 ARG A CA 1
ATOM 1535 C C . ARG A 1 232 ? -6.287 -11.985 -25.817 1.00 47.34 249 ARG A C 1
ATOM 1536 O O . ARG A 1 232 ? -6.241 -10.863 -26.338 1.00 46.71 249 ARG A O 1
ATOM 1544 N N . VAL A 1 233 ? -6.448 -12.185 -24.510 1.00 45.27 250 VAL A N 1
ATOM 1545 C CA . VAL A 1 233 ? -6.678 -11.129 -23.546 1.00 44.95 250 VAL A CA 1
ATOM 1546 C C . VAL A 1 233 ? -5.789 -11.350 -22.320 1.00 48.68 250 VAL A C 1
ATOM 1547 O O . VAL A 1 233 ? -5.707 -12.468 -21.798 1.00 46.95 250 VAL A O 1
ATOM 1551 N N . ARG A 1 234 ? -5.139 -10.266 -21.864 1.00 46.06 251 ARG A N 1
ATOM 1552 C CA . ARG A 1 234 ? -4.404 -10.247 -20.604 1.00 46.25 251 ARG A CA 1
ATOM 1553 C C . ARG A 1 234 ? -5.420 -9.581 -19.680 1.00 45.82 251 ARG A C 1
ATOM 1554 O O . ARG A 1 234 ? -5.772 -8.428 -19.905 1.00 44.21 251 ARG A O 1
ATOM 1562 N N . TRP A 1 235 ? -5.983 -10.353 -18.741 1.00 42.36 252 TRP A N 1
ATOM 1563 C CA . TRP A 1 235 ? -7.074 -9.971 -17.854 1.00 41.06 252 TRP A CA 1
ATOM 1564 C C . TRP A 1 235 ? -6.503 -9.682 -16.469 1.00 44.42 252 TRP A C 1
ATOM 1565 O O . TRP A 1 235 ? -5.936 -10.575 -15.857 1.00 43.29 252 TRP A O 1
ATOM 1576 N N . ILE A 1 236 ? -6.597 -8.409 -16.019 1.00 41.43 253 ILE A N 1
ATOM 1577 C CA . ILE A 1 236 ? -5.977 -7.919 -14.772 1.00 42.02 253 ILE A CA 1
ATOM 1578 C C . ILE A 1 236 ? -6.982 -7.384 -13.751 1.00 43.81 253 ILE A C 1
ATOM 1579 O O . ILE A 1 236 ? -7.901 -6.643 -14.103 1.00 40.73 253 ILE A O 1
ATOM 1584 N N . ARG A 1 237 ? -6.744 -7.708 -12.467 1.00 40.66 254 ARG A N 1
ATOM 1585 C CA . ARG A 1 237 ? -7.503 -7.207 -11.345 1.00 41.12 254 ARG A CA 1
ATOM 1586 C C . ARG A 1 237 ? -6.497 -6.646 -10.334 1.00 45.50 254 ARG A C 1
ATOM 1587 O O . ARG A 1 237 ? -5.409 -7.199 -10.189 1.00 46.65 254 ARG A O 1
ATOM 1595 N N . ALA A 1 238 ? -6.809 -5.503 -9.733 1.00 40.43 255 ALA A N 1
ATOM 1596 C CA . ALA A 1 238 ? -5.925 -4.888 -8.734 1.00 42.05 255 ALA A CA 1
ATOM 1597 C C . ALA A 1 238 ? -6.791 -4.324 -7.621 1.00 43.48 255 ALA A C 1
ATOM 1598 O O . ALA A 1 238 ? -7.937 -3.939 -7.872 1.00 42.22 255 ALA A O 1
ATOM 1600 N N . LEU A 1 239 ? -6.269 -4.288 -6.403 1.00 40.64 256 LEU A N 1
ATOM 1601 C CA . LEU A 1 239 ? -7.040 -3.820 -5.246 1.00 39.86 256 LEU A CA 1
ATOM 1602 C C . LEU A 1 239 ? -6.742 -2.413 -4.800 1.00 43.08 256 LEU A C 1
ATOM 1603 O O . LEU A 1 239 ? -5.597 -1.975 -4.867 1.00 44.00 256 LEU A O 1
ATOM 1608 N N . TYR A 1 240 ? -7.775 -1.734 -4.260 1.00 38.97 257 TYR A N 1
ATOM 1609 C CA . TYR A 1 240 ? -7.689 -0.391 -3.697 1.00 40.11 257 TYR A CA 1
ATOM 1610 C C . TYR A 1 240 ? -8.466 -0.321 -2.387 1.00 43.94 257 TYR A C 1
ATOM 1611 O O . TYR A 1 240 ? -9.530 -0.936 -2.279 1.00 42.56 257 TYR A O 1
ATOM 1620 N N . SER A 1 241 ? -7.994 0.497 -1.430 1.00 42.37 258 SER A N 1
ATOM 1621 C CA . SER A 1 241 ? -8.745 0.788 -0.208 1.00 42.12 258 SER A CA 1
ATOM 1622 C C . SER A 1 241 ? -9.172 2.273 -0.252 1.00 50.58 258 SER A C 1
ATOM 1623 O O . SER A 1 241 ? -10.091 2.685 0.461 1.00 53.52 258 SER A O 1
ATOM 1626 N N . ASN A 1 242 ? -8.467 3.083 -1.052 1.00 47.22 259 ASN A N 1
ATOM 1627 C CA . ASN A 1 242 ? -8.752 4.503 -1.179 1.00 47.76 259 ASN A CA 1
ATOM 1628 C C . ASN A 1 242 ? -9.669 4.720 -2.395 1.00 48.75 259 ASN A C 1
ATOM 1629 O O . ASN A 1 242 ? -9.248 4.529 -3.547 1.00 46.89 259 ASN A O 1
ATOM 1634 N N . PHE A 1 243 ? -10.947 5.082 -2.125 1.00 44.29 260 PHE A N 1
ATOM 1635 C CA . PHE A 1 243 ? -11.947 5.295 -3.188 1.00 41.99 260 PHE A CA 1
ATOM 1636 C C . PHE A 1 243 ? -11.593 6.439 -4.140 1.00 46.97 260 PHE A C 1
ATOM 1637 O O . PHE A 1 243 ? -11.772 6.316 -5.366 1.00 43.30 260 PHE A O 1
ATOM 1645 N N . SER A 1 244 ? -11.084 7.546 -3.572 1.00 46.31 261 SER A N 1
ATOM 1646 C CA . SER A 1 244 ? -10.646 8.718 -4.333 1.00 47.41 261 SER A CA 1
ATOM 1647 C C . SER A 1 244 ? -9.562 8.303 -5.334 1.00 49.97 261 SER A C 1
ATOM 1648 O O . SER A 1 244 ? -9.605 8.728 -6.485 1.00 48.76 261 SER A O 1
ATOM 1651 N N . GLU A 1 245 ? -8.638 7.406 -4.926 1.00 46.63 262 GLU A N 1
ATOM 1652 C CA . GLU A 1 245 ? -7.569 6.935 -5.817 1.00 46.62 262 GLU A CA 1
ATOM 1653 C C . GLU A 1 245 ? -8.077 5.903 -6.808 1.00 46.86 262 GLU A C 1
ATOM 1654 O O . GLU A 1 245 ? -7.664 5.909 -7.963 1.00 43.70 262 GLU A O 1
ATOM 1660 N N . PHE A 1 246 ? -9.006 5.041 -6.370 1.00 42.49 263 PHE A N 1
ATOM 1661 C CA . PHE A 1 246 ? -9.621 4.051 -7.252 1.00 40.35 263 PHE A CA 1
ATOM 1662 C C . PHE A 1 246 ? -10.374 4.748 -8.384 1.00 41.83 263 PHE A C 1
ATOM 1663 O O . PHE A 1 246 ? -10.169 4.404 -9.559 1.00 41.81 263 PHE A O 1
ATOM 1671 N N . THR A 1 247 ? -11.231 5.737 -8.048 1.00 38.64 264 THR A N 1
ATOM 1672 C CA . THR A 1 247 ? -11.977 6.498 -9.083 1.00 39.04 264 THR A CA 1
ATOM 1673 C C . THR A 1 247 ? -11.086 7.384 -9.935 1.00 45.20 264 THR A C 1
ATOM 1674 O O . THR A 1 247 ? -11.347 7.535 -11.137 1.00 42.62 264 THR A O 1
ATOM 1678 N N . ALA A 1 248 ? -10.042 7.989 -9.333 1.00 44.31 265 ALA A N 1
ATOM 1679 C CA . ALA A 1 248 ? -9.124 8.826 -10.112 1.00 46.27 265 ALA A CA 1
ATOM 1680 C C . ALA A 1 248 ? -8.439 7.961 -11.167 1.00 49.17 265 ALA A C 1
ATOM 1681 O O . ALA A 1 248 ? -8.255 8.405 -12.297 1.00 49.76 265 ALA A O 1
ATOM 1683 N N . ASP A 1 249 ? -8.077 6.714 -10.799 1.00 44.64 266 ASP A N 1
ATOM 1684 C CA . ASP A 1 249 ? -7.451 5.761 -11.721 1.00 43.57 266 ASP A CA 1
ATOM 1685 C C . ASP A 1 249 ? -8.406 5.282 -12.819 1.00 44.48 266 ASP A C 1
ATOM 1686 O O . ASP A 1 249 ? -8.014 5.269 -13.988 1.00 42.58 266 ASP A O 1
ATOM 1691 N N . GLN A 1 250 ? -9.672 4.906 -12.469 1.00 39.99 267 GLN A N 1
ATOM 1692 C CA . GLN A 1 250 ? -10.639 4.513 -13.516 1.00 38.15 267 GLN A CA 1
ATOM 1693 C C . GLN A 1 250 ? -10.872 5.687 -14.499 1.00 42.10 267 GLN A C 1
ATOM 1694 O O . GLN A 1 250 ? -10.905 5.482 -15.726 1.00 39.94 267 GLN A O 1
ATOM 1700 N N . GLU A 1 251 ? -11.044 6.913 -13.957 1.00 40.54 268 GLU A N 1
ATOM 1701 C CA . GLU A 1 251 ? -11.264 8.112 -14.801 1.00 41.72 268 GLU A CA 1
ATOM 1702 C C . GLU A 1 251 ? -10.074 8.439 -15.679 1.00 45.84 268 GLU A C 1
ATOM 1703 O O . GLU A 1 251 ? -10.257 8.781 -16.860 1.00 43.58 268 GLU A O 1
ATOM 1709 N N . ARG A 1 252 ? -8.848 8.246 -15.158 1.00 44.79 269 ARG A N 1
ATOM 1710 C CA . ARG A 1 252 ? -7.667 8.445 -16.003 1.00 46.51 269 ARG A CA 1
ATOM 1711 C C . ARG A 1 252 ? -7.657 7.388 -17.122 1.00 46.79 269 ARG A C 1
ATOM 1712 O O . ARG A 1 252 ? -7.455 7.736 -18.280 1.00 45.58 269 ARG A O 1
ATOM 1720 N N . LEU A 1 253 ? -7.879 6.103 -16.778 1.00 41.61 270 LEU A N 1
ATOM 1721 C CA . LEU A 1 253 ? -7.886 5.036 -17.792 1.00 40.18 270 LEU A CA 1
ATOM 1722 C C . LEU A 1 253 ? -8.925 5.230 -18.897 1.00 42.55 270 LEU A C 1
ATOM 1723 O O . LEU A 1 253 ? -8.609 4.959 -20.066 1.00 41.82 270 LEU A O 1
ATOM 1728 N N . ILE A 1 254 ? -10.155 5.685 -18.558 1.00 37.59 271 ILE A N 1
ATOM 1729 C CA . ILE A 1 254 ? -11.177 5.918 -19.615 1.00 36.94 271 ILE A CA 1
ATOM 1730 C C . ILE A 1 254 ? -10.900 7.162 -20.500 1.00 42.08 271 ILE A C 1
ATOM 1731 O O . ILE A 1 254 ? -11.586 7.353 -21.494 1.00 41.24 271 ILE A O 1
ATOM 1736 N N . SER A 1 255 ? -9.942 8.022 -20.105 1.00 43.20 272 SER A N 1
ATOM 1737 C CA . SER A 1 255 ? -9.570 9.224 -20.867 1.00 45.40 272 SER A CA 1
ATOM 1738 C C . SER A 1 255 ? -8.520 8.893 -21.910 1.00 50.67 272 SER A C 1
ATOM 1739 O O . SER A 1 255 ? -8.184 9.747 -22.727 1.00 50.72 272 SER A O 1
ATOM 1742 N N . LEU A 1 256 ? -7.967 7.675 -21.868 1.00 48.15 273 LEU A N 1
ATOM 1743 C CA . LEU A 1 256 ? -6.926 7.249 -22.807 1.00 51.13 273 LEU A CA 1
ATOM 1744 C C . LEU A 1 256 ? -7.528 6.708 -24.114 1.00 56.15 273 LEU A C 1
ATOM 1745 O O . LEU A 1 256 ? -8.676 6.246 -24.122 1.00 52.48 273 LEU A O 1
ATOM 1750 N N . GLY A 1 257 ? -6.721 6.688 -25.168 1.00 57.02 274 GLY A N 1
ATOM 1751 C CA . GLY A 1 257 ? -7.123 6.099 -26.443 1.00 57.23 274 GLY A CA 1
ATOM 1752 C C . GLY A 1 257 ? -7.683 7.027 -27.494 1.00 64.85 274 GLY A C 1
ATOM 1753 O O . GLY A 1 257 ? -8.081 6.561 -28.565 1.00 63.63 274 GLY A O 1
ATOM 1754 N N . SER A 1 258 ? -7.753 8.331 -27.185 1.00 65.64 275 SER A N 1
ATOM 1755 C CA . SER A 1 258 ? -8.198 9.387 -28.097 1.00 67.72 275 SER A CA 1
ATOM 1756 C C . SER A 1 258 ? -7.184 9.363 -29.249 1.00 75.43 275 SER A C 1
ATOM 1757 O O . SER A 1 258 ? -5.977 9.481 -29.010 1.00 76.56 275 SER A O 1
ATOM 1760 N N . GLY A 1 259 ? -7.671 9.091 -30.458 1.00 73.97 276 GLY A N 1
ATOM 1761 C CA . GLY A 1 259 ? -6.828 8.970 -31.645 1.00 75.29 276 GLY A CA 1
ATOM 1762 C C . GLY A 1 259 ? -6.117 7.629 -31.767 1.00 79.61 276 GLY A C 1
ATOM 1763 O O . GLY A 1 259 ? -5.083 7.541 -32.434 1.00 81.17 276 GLY A O 1
ATOM 1764 N N . GLY A 1 260 ? -6.665 6.594 -31.115 1.00 73.54 277 GLY A N 1
ATOM 1765 C CA . GLY A 1 260 ? -6.136 5.231 -31.142 1.00 72.66 277 GLY A CA 1
ATOM 1766 C C . GLY A 1 260 ? -4.863 4.968 -30.349 1.00 76.17 277 GLY A C 1
ATOM 1767 O O . GLY A 1 260 ? -4.197 3.950 -30.574 1.00 76.98 277 GLY A O 1
ATOM 1768 N N . GLY A 1 261 ? -4.537 5.860 -29.410 1.00 70.50 278 GLY A N 1
ATOM 1769 C CA . GLY A 1 261 ? -3.361 5.739 -28.552 1.00 70.30 278 GLY A CA 1
ATOM 1770 C C . GLY A 1 261 ? -3.457 4.625 -27.515 1.00 69.61 278 GLY A C 1
ATOM 1771 O O . GLY A 1 261 ? -4.499 3.973 -27.389 1.00 66.83 278 GLY A O 1
ATOM 1772 N N . ARG A 1 262 ? -2.351 4.413 -26.771 1.00 64.45 279 ARG A N 1
ATOM 1773 C CA . ARG A 1 262 ? -2.157 3.393 -25.741 1.00 63.03 279 ARG A CA 1
ATOM 1774 C C . ARG A 1 262 ? -3.189 3.471 -24.596 1.00 60.62 279 ARG A C 1
ATOM 1775 O O . ARG A 1 262 ? -3.293 4.484 -23.899 1.00 59.18 279 ARG A O 1
ATOM 1783 N N . ARG A 1 263 ? -3.922 2.376 -24.406 1.00 53.42 280 ARG A N 1
ATOM 1784 C CA . ARG A 1 263 ? -4.995 2.261 -23.400 1.00 50.38 280 ARG A CA 1
ATOM 1785 C C . ARG A 1 263 ? -5.277 0.794 -23.081 1.00 49.89 280 ARG A C 1
ATOM 1786 O O . ARG A 1 263 ? -4.848 -0.084 -23.831 1.00 49.28 280 ARG A O 1
ATOM 1794 N N . PHE A 1 264 ? -6.089 0.531 -22.026 1.00 43.21 281 PHE A N 1
ATOM 1795 C CA . PHE A 1 264 ? -6.608 -0.801 -21.797 1.00 39.59 281 PHE A CA 1
ATOM 1796 C C . PHE A 1 264 ? -7.856 -0.929 -22.683 1.00 44.09 281 PHE A C 1
ATOM 1797 O O . PHE A 1 264 ? -8.497 0.078 -22.997 1.00 44.32 281 PHE A O 1
ATOM 1805 N N . ASP A 1 265 ? -8.202 -2.156 -23.096 1.00 41.80 282 ASP A N 1
ATOM 1806 C CA . ASP A 1 265 ? -9.340 -2.409 -23.993 1.00 40.84 282 ASP A CA 1
ATOM 1807 C C . ASP A 1 265 ? -10.679 -2.649 -23.288 1.00 41.59 282 ASP A C 1
ATOM 1808 O O . ASP A 1 265 ? -11.735 -2.772 -23.924 1.00 39.25 282 ASP A O 1
ATOM 1813 N N . TYR A 1 266 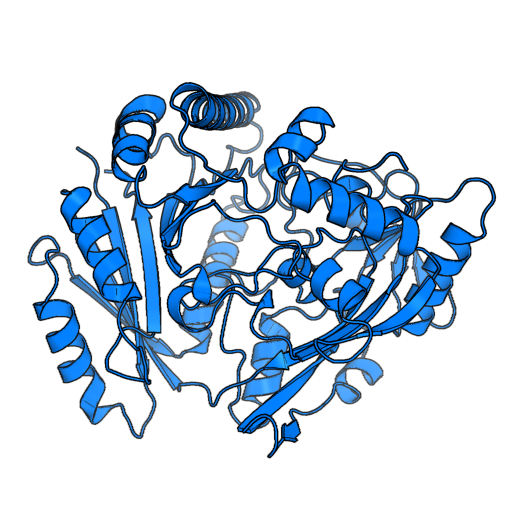? -10.635 -2.682 -21.978 1.00 37.58 283 TYR A N 1
ATOM 1814 C CA . TYR A 1 266 ? -11.805 -2.931 -21.161 1.00 35.62 283 TYR A CA 1
ATOM 1815 C C . TYR A 1 266 ? -11.498 -2.331 -19.805 1.00 37.35 283 TYR A C 1
ATOM 1816 O O . TYR A 1 266 ? -10.389 -2.527 -19.291 1.00 37.37 283 TYR A O 1
ATOM 1825 N N . VAL A 1 267 ? -12.437 -1.546 -19.252 1.00 32.74 284 VAL A N 1
ATOM 1826 C CA . VAL A 1 267 ? -12.246 -0.966 -17.906 1.00 33.59 284 VAL A CA 1
ATOM 1827 C C . VAL A 1 267 ? -13.547 -1.150 -17.117 1.00 34.72 284 VAL A C 1
ATOM 1828 O O . VAL A 1 267 ? -14.592 -0.595 -17.520 1.00 32.44 284 VAL A O 1
ATOM 1832 N N . GLU A 1 268 ? -13.503 -1.976 -16.047 1.00 31.92 285 GLU A N 1
ATOM 1833 C CA . GLU A 1 268 ? -14.617 -2.137 -15.121 1.00 29.86 285 GLU A CA 1
ATOM 1834 C C . GLU A 1 268 ? -14.058 -2.049 -13.694 1.00 35.17 285 GLU A C 1
ATOM 1835 O O . GLU A 1 268 ? -12.885 -1.725 -13.480 1.00 36.32 285 GLU A O 1
ATOM 1841 N N . GLY A 1 269 ? -14.902 -2.358 -12.728 1.00 30.37 286 GLY A N 1
ATOM 1842 C CA . GLY A 1 269 ? -14.522 -2.344 -11.325 1.00 30.82 286 GLY A CA 1
ATOM 1843 C C . GLY A 1 269 ? -15.674 -2.889 -10.530 1.00 34.65 286 GLY A C 1
ATOM 1844 O O . GLY A 1 269 ? -16.794 -2.988 -11.041 1.00 33.14 286 GLY A O 1
ATOM 1845 N N . PHE A 1 270 ? -15.404 -3.225 -9.275 1.00 32.89 287 PHE A N 1
ATOM 1846 C CA . PHE A 1 270 ? -16.449 -3.731 -8.409 1.00 33.64 287 PHE A CA 1
ATOM 1847 C C . PHE A 1 270 ? -16.075 -3.488 -6.953 1.00 36.02 287 PHE A C 1
ATOM 1848 O O . PHE A 1 270 ? -14.891 -3.289 -6.628 1.00 35.86 287 PHE A O 1
ATOM 1856 N N . VAL A 1 271 ? -17.092 -3.425 -6.095 1.00 32.13 288 VAL A N 1
ATOM 1857 C CA . VAL A 1 271 ? -16.875 -3.256 -4.643 1.00 33.27 288 VAL A CA 1
ATOM 1858 C C . VAL A 1 271 ? -16.590 -4.642 -4.070 1.00 40.50 288 VAL A C 1
ATOM 1859 O O . VAL A 1 271 ? -17.326 -5.583 -4.370 1.00 39.83 288 VAL A O 1
ATOM 1863 N N . VAL A 1 272 ? -15.535 -4.775 -3.226 1.00 40.67 289 VAL A N 1
ATOM 1864 C CA . VAL A 1 272 ? -15.166 -6.080 -2.645 1.00 42.46 289 VAL A CA 1
ATOM 1865 C C . VAL A 1 272 ? -15.777 -6.251 -1.236 1.00 51.91 289 VAL A C 1
ATOM 1866 O O . VAL A 1 272 ? -15.729 -5.317 -0.435 1.00 49.92 289 VAL A O 1
ATOM 1870 N N . ALA A 1 273 ? -16.348 -7.440 -0.956 1.00 55.62 290 ALA A N 1
ATOM 1871 C CA . ALA A 1 273 ? -16.876 -7.809 0.364 1.00 59.46 290 ALA A CA 1
ATOM 1872 C C . ALA A 1 273 ? -15.660 -8.243 1.177 1.00 66.68 290 ALA A C 1
ATOM 1873 O O . ALA A 1 273 ? -15.044 -9.267 0.862 1.00 67.82 290 ALA A O 1
ATOM 1875 N N . ALA A 1 274 ? -15.265 -7.424 2.150 1.00 64.85 291 ALA A N 1
ATOM 1876 C CA . ALA A 1 274 ? -14.104 -7.700 2.991 1.00 100.08 291 ALA A CA 1
ATOM 1877 C C . ALA A 1 274 ? -14.486 -8.505 4.231 1.00 123.61 291 ALA A C 1
ATOM 1878 O O . ALA A 1 274 ? -14.928 -9.646 4.108 1.00 85.43 291 ALA A O 1
ATOM 1880 N N . SER A 1 302 ? -13.245 -1.177 6.953 1.00 73.71 319 SER A N 1
ATOM 1881 C CA . SER A 1 302 ? -13.005 -0.473 5.704 1.00 72.72 319 SER A CA 1
ATOM 1882 C C . SER A 1 302 ? -13.619 -1.189 4.482 1.00 71.92 319 SER A C 1
ATOM 1883 O O . SER A 1 302 ? -14.131 -2.310 4.590 1.00 71.69 319 SER A O 1
ATOM 1886 N N . VAL A 1 303 ? -13.616 -0.507 3.332 1.00 63.82 320 VAL A N 1
ATOM 1887 C CA . VAL A 1 303 ? -14.199 -1.034 2.095 1.00 59.98 320 VAL A CA 1
ATOM 1888 C C . VAL A 1 303 ? -13.076 -1.193 1.101 1.00 58.03 320 VAL A C 1
ATOM 1889 O O . VAL A 1 303 ? -12.206 -0.314 1.040 1.00 59.47 320 VAL A O 1
ATOM 1893 N N . LEU A 1 304 ? -13.112 -2.268 0.264 1.00 48.27 321 LEU A N 1
ATOM 1894 C CA . LEU A 1 304 ? -12.104 -2.432 -0.780 1.00 43.32 321 LEU A CA 1
ATOM 1895 C C . LEU A 1 304 ? -12.768 -2.334 -2.145 1.00 41.32 321 LEU A C 1
ATOM 1896 O O . LEU A 1 304 ? -13.974 -2.585 -2.283 1.00 37.51 321 LEU A O 1
ATOM 1901 N N . TYR A 1 305 ? -11.989 -1.943 -3.141 1.00 36.52 322 TYR A N 1
ATOM 1902 C CA . TYR A 1 305 ? -12.500 -1.808 -4.509 1.00 35.86 322 TYR A CA 1
ATOM 1903 C C . TYR A 1 305 ? -11.554 -2.548 -5.418 1.00 40.87 322 TYR A C 1
ATOM 1904 O O . TYR A 1 305 ? -10.340 -2.556 -5.199 1.00 41.85 322 TYR A O 1
ATOM 1913 N N . CYS A 1 306 ? -12.094 -3.160 -6.444 1.00 39.40 323 CYS A N 1
ATOM 1914 C CA . CYS A 1 306 ? -11.270 -3.872 -7.387 1.00 38.86 323 CYS A CA 1
ATOM 1915 C C . CYS A 1 306 ? -11.380 -3.251 -8.746 1.00 38.79 323 CYS A C 1
ATOM 1916 O O . CYS A 1 306 ? -12.487 -3.065 -9.251 1.00 35.29 323 CYS A O 1
ATOM 1919 N N . LEU A 1 307 ? -10.237 -2.931 -9.335 1.00 35.08 324 LEU A N 1
ATOM 1920 C CA . LEU A 1 307 ? -10.173 -2.399 -10.700 1.00 34.38 324 LEU A CA 1
ATOM 1921 C C . LEU A 1 307 ? -9.965 -3.589 -11.583 1.00 39.14 324 LEU A C 1
ATOM 1922 O O . LEU A 1 307 ? -9.098 -4.416 -11.295 1.00 40.07 324 LEU A O 1
ATOM 1927 N N . GLU A 1 308 ? -10.736 -3.683 -12.668 1.00 36.04 325 GLU A N 1
ATOM 1928 C CA . GLU A 1 308 ? -10.608 -4.774 -13.617 1.00 35.25 325 GLU A CA 1
ATOM 1929 C C . GLU A 1 308 ? -10.383 -4.199 -15.015 1.00 37.51 325 GLU A C 1
ATOM 1930 O O . GLU A 1 308 ? -11.198 -3.411 -15.530 1.00 36.74 325 GLU A O 1
ATOM 1936 N N . VAL A 1 309 ? -9.265 -4.603 -15.628 1.00 34.16 326 VAL A N 1
ATOM 1937 C CA . VAL A 1 309 ? -8.887 -4.115 -16.956 1.00 34.56 326 VAL A CA 1
ATOM 1938 C C . VAL A 1 309 ? -8.405 -5.277 -17.822 1.00 41.20 326 VAL A C 1
ATOM 1939 O O . VAL A 1 309 ? -8.015 -6.327 -17.298 1.00 40.66 326 VAL A O 1
ATOM 1943 N N . THR A 1 310 ? -8.403 -5.078 -19.161 1.00 39.25 327 THR A N 1
ATOM 1944 C CA . THR A 1 310 ? -7.850 -6.070 -20.072 1.00 41.32 327 THR A CA 1
ATOM 1945 C C . THR A 1 310 ? -7.030 -5.368 -21.140 1.00 45.21 327 THR A C 1
ATOM 1946 O O . THR A 1 310 ? -7.230 -4.181 -21.404 1.00 44.67 327 THR A O 1
ATOM 1950 N N . LYS A 1 311 ? -6.092 -6.106 -21.720 1.00 43.08 328 LYS A N 1
ATOM 1951 C CA . LYS A 1 311 ? -5.300 -5.682 -22.859 1.00 44.32 328 LYS A CA 1
ATOM 1952 C C . LYS A 1 311 ? -5.454 -6.795 -23.897 1.00 49.02 328 LYS A C 1
ATOM 1953 O O . LYS A 1 311 ? -5.158 -7.967 -23.620 1.00 49.36 328 LYS A O 1
ATOM 1959 N N . ASN A 1 312 ? -6.023 -6.436 -25.037 1.00 44.30 329 ASN A N 1
ATOM 1960 C CA . ASN A 1 312 ? -6.278 -7.333 -26.158 1.00 44.58 329 ASN A CA 1
ATOM 1961 C C . ASN A 1 312 ? -5.021 -7.462 -26.963 1.00 50.96 329 ASN A C 1
ATOM 1962 O O . ASN A 1 312 ? -4.290 -6.478 -27.112 1.00 52.19 329 ASN A O 1
ATOM 1967 N N . TYR A 1 313 ? -4.792 -8.652 -27.530 1.00 47.51 330 TYR A N 1
ATOM 1968 C CA . TYR A 1 313 ? -3.664 -8.872 -28.423 1.00 49.94 330 TYR A CA 1
ATOM 1969 C C . TYR A 1 313 ? -3.859 -10.037 -29.404 1.00 54.02 330 TYR A C 1
ATOM 1970 O O . TYR A 1 313 ? -4.765 -10.866 -29.250 1.00 50.43 330 TYR A O 1
ATOM 1979 N N . ASP A 1 314 ? -2.997 -10.075 -30.422 1.00 53.59 331 ASP A N 1
ATOM 1980 C CA . ASP A 1 314 ? -2.953 -11.131 -31.416 1.00 54.51 331 ASP A CA 1
ATOM 1981 C C . ASP A 1 314 ? -1.475 -11.495 -31.667 1.00 62.66 331 ASP A C 1
ATOM 1982 O O . ASP A 1 314 ? -0.604 -11.035 -30.928 1.00 62.63 331 ASP A O 1
ATOM 1987 N N . ASP A 1 315 ? -1.192 -12.297 -32.707 1.00 63.62 332 ASP A N 1
ATOM 1988 C CA . ASP A 1 315 ? 0.170 -12.718 -33.056 1.00 66.86 332 ASP A CA 1
ATOM 1989 C C . ASP A 1 315 ? 1.112 -11.537 -33.371 1.00 72.13 332 ASP A C 1
ATOM 1990 O O . ASP A 1 315 ? 2.262 -11.544 -32.929 1.00 73.62 332 ASP A O 1
ATOM 1995 N N . GLU A 1 316 ? 0.590 -10.504 -34.059 1.00 68.36 333 GLU A N 1
ATOM 1996 C CA . GLU A 1 316 ? 1.316 -9.283 -34.428 1.00 70.26 333 GLU A CA 1
ATOM 1997 C C . GLU A 1 316 ? 1.668 -8.395 -33.232 1.00 75.61 333 GLU A C 1
ATOM 1998 O O . GLU A 1 316 ? 2.708 -7.733 -33.267 1.00 77.46 333 GLU A O 1
ATOM 2004 N N . THR A 1 317 ? 0.808 -8.370 -32.183 1.00 69.75 334 THR A N 1
ATOM 2005 C CA . THR A 1 317 ? 1.008 -7.523 -30.997 1.00 68.70 334 THR A CA 1
ATOM 2006 C C . THR A 1 317 ? 1.488 -8.244 -29.733 1.00 72.86 334 THR A C 1
ATOM 2007 O O . THR A 1 317 ? 1.839 -7.566 -28.766 1.00 72.27 334 THR A O 1
ATOM 2011 N N . ALA A 1 318 ? 1.549 -9.600 -29.746 1.00 70.47 335 ALA A N 1
ATOM 2012 C CA . ALA A 1 318 ? 2.023 -10.421 -28.623 1.00 72.00 335 ALA A CA 1
ATOM 2013 C C . ALA A 1 318 ? 3.374 -9.967 -28.040 1.00 80.32 335 ALA A C 1
ATOM 2014 O O . ALA A 1 318 ? 3.577 -10.060 -26.830 1.00 81.34 335 ALA A O 1
ATOM 2016 N N . GLY A 1 319 ? 4.252 -9.446 -28.897 1.00 78.95 336 GLY A N 1
ATOM 2017 C CA . GLY A 1 319 ? 5.567 -8.949 -28.507 1.00 81.11 336 GLY A CA 1
ATOM 2018 C C . GLY A 1 319 ? 5.553 -7.663 -27.698 1.00 83.86 336 GLY A C 1
ATOM 2019 O O . GLY A 1 319 ? 6.502 -7.407 -26.949 1.00 84.70 336 GLY A O 1
ATOM 2020 N N . SER A 1 320 ? 4.476 -6.844 -27.832 1.00 77.59 337 SER A N 1
ATOM 2021 C CA . SER A 1 320 ? 4.348 -5.558 -27.134 1.00 75.97 337 SER A CA 1
ATOM 2022 C C . SER A 1 320 ? 3.431 -5.519 -25.892 1.00 76.54 337 SER A C 1
ATOM 2023 O O . SER A 1 320 ? 3.498 -4.541 -25.142 1.00 74.85 337 SER A O 1
ATOM 2026 N N . VAL A 1 321 ? 2.603 -6.571 -25.667 1.00 71.42 338 VAL A N 1
ATOM 2027 C CA . VAL A 1 321 ? 1.641 -6.668 -24.547 1.00 69.15 338 VAL A CA 1
ATOM 2028 C C . VAL A 1 321 ? 2.247 -6.373 -23.187 1.00 71.21 338 VAL A C 1
ATOM 2029 O O . VAL A 1 321 ? 1.754 -5.492 -22.481 1.00 68.03 338 VAL A O 1
ATOM 2033 N N . ASP A 1 322 ? 3.276 -7.152 -22.804 1.00 69.78 339 ASP A N 1
ATOM 2034 C CA . ASP A 1 322 ? 3.934 -7.065 -21.504 1.00 70.33 339 ASP A CA 1
ATOM 2035 C C . ASP A 1 322 ? 4.468 -5.677 -21.165 1.00 74.16 339 ASP A C 1
ATOM 2036 O O . ASP A 1 322 ? 4.271 -5.212 -20.044 1.00 72.80 339 ASP A O 1
ATOM 2041 N N . GLN A 1 323 ? 5.079 -4.995 -22.146 1.00 72.55 340 GLN A N 1
ATOM 2042 C CA . GLN A 1 323 ? 5.608 -3.632 -22.003 1.00 73.17 340 GLN A CA 1
ATOM 2043 C C . GLN A 1 323 ? 4.452 -2.620 -21.915 1.00 71.37 340 GLN A C 1
ATOM 2044 O O . GLN A 1 323 ? 4.495 -1.712 -21.080 1.00 70.96 340 GLN A O 1
ATOM 2050 N N . ASP A 1 324 ? 3.416 -2.802 -22.745 1.00 63.77 341 ASP A N 1
ATOM 2051 C CA . ASP A 1 324 ? 2.226 -1.944 -22.750 1.00 61.36 341 ASP A CA 1
ATOM 2052 C C . ASP A 1 324 ? 1.506 -2.019 -21.408 1.00 62.51 341 ASP A C 1
ATOM 2053 O O . ASP A 1 324 ? 1.248 -0.976 -20.813 1.00 62.52 341 ASP A O 1
ATOM 2058 N N . VAL A 1 325 ? 1.251 -3.247 -20.906 1.00 57.49 342 VAL A N 1
ATOM 2059 C CA . VAL A 1 325 ? 0.611 -3.501 -19.603 1.00 55.30 342 VAL A CA 1
ATOM 2060 C C . VAL A 1 325 ? 1.416 -2.865 -18.455 1.00 61.65 342 VAL A C 1
ATOM 2061 O O . VAL A 1 325 ? 0.838 -2.124 -17.665 1.00 59.21 342 VAL A O 1
ATOM 2065 N N . ASP A 1 326 ? 2.745 -3.124 -18.396 1.00 62.36 343 ASP A N 1
ATOM 2066 C CA . ASP A 1 326 ? 3.648 -2.577 -17.379 1.00 64.81 343 ASP A CA 1
ATOM 2067 C C . ASP A 1 326 ? 3.655 -1.052 -17.335 1.00 68.35 343 ASP A C 1
ATOM 2068 O O . ASP A 1 326 ? 3.630 -0.478 -16.248 1.00 67.45 343 ASP A O 1
ATOM 2073 N N . THR A 1 327 ? 3.668 -0.401 -18.509 1.00 65.51 344 THR A N 1
ATOM 2074 C CA . THR A 1 327 ? 3.631 1.061 -18.634 1.00 66.32 344 THR A CA 1
ATOM 2075 C C . THR A 1 327 ? 2.297 1.606 -18.073 1.00 66.49 344 THR A C 1
ATOM 2076 O O . THR A 1 327 ? 2.303 2.506 -17.227 1.00 66.20 344 THR A O 1
ATOM 2080 N N . LEU A 1 328 ? 1.177 1.025 -18.516 1.00 59.48 345 LEU A N 1
ATOM 2081 C CA . LEU A 1 328 ? -0.165 1.382 -18.058 1.00 55.91 345 LEU A CA 1
ATOM 2082 C C . LEU A 1 328 ? -0.329 1.171 -16.532 1.00 59.04 345 LEU A C 1
ATOM 2083 O O . LEU A 1 328 ? -0.793 2.084 -15.848 1.00 57.34 345 LEU A O 1
ATOM 2088 N N . LEU A 1 329 ? 0.134 0.016 -16.001 1.00 55.35 346 LEU A N 1
ATOM 2089 C CA . LEU A 1 329 ? 0.060 -0.305 -14.570 1.00 55.49 346 LEU A CA 1
ATOM 2090 C C . LEU A 1 329 ? 0.973 0.578 -13.723 1.00 61.82 346 LEU A C 1
ATOM 2091 O O . LEU A 1 329 ? 0.588 0.952 -12.617 1.00 60.52 346 LEU A O 1
ATOM 2096 N N . GLY A 1 330 ? 2.142 0.937 -14.266 1.00 61.48 347 GLY A N 1
ATOM 2097 C CA . GLY A 1 330 ? 3.139 1.766 -13.580 1.00 63.20 347 GLY A CA 1
ATOM 2098 C C . GLY A 1 330 ? 2.652 3.168 -13.265 1.00 67.64 347 GLY A C 1
ATOM 2099 O O . GLY A 1 330 ? 3.159 3.812 -12.347 1.00 69.70 347 GLY A O 1
ATOM 2100 N N . GLU A 1 331 ? 1.632 3.623 -14.000 1.00 64.09 348 GLU A N 1
ATOM 2101 C CA . GLU A 1 331 ? 0.995 4.931 -13.858 1.00 64.44 348 GLU A CA 1
ATOM 2102 C C . GLU A 1 331 ? -0.189 4.890 -12.861 1.00 65.88 348 GLU A C 1
ATOM 2103 O O . GLU A 1 331 ? -0.777 5.934 -12.566 1.00 65.84 348 GLU A O 1
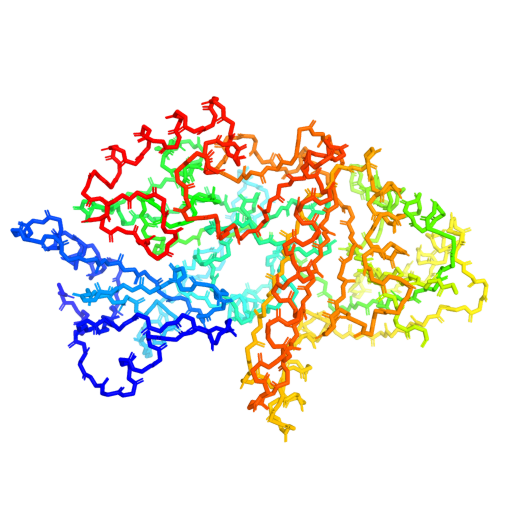ATOM 2109 N N . LEU A 1 332 ? -0.521 3.689 -12.329 1.00 58.99 349 LEU A N 1
ATOM 2110 C CA . LEU A 1 332 ? -1.646 3.483 -11.408 1.00 54.29 349 LEU A CA 1
ATOM 2111 C C . LEU A 1 332 ? -1.273 3.549 -9.934 1.00 56.49 349 LEU A C 1
ATOM 2112 O O . LEU A 1 332 ? -0.092 3.482 -9.598 1.00 57.68 349 LEU A O 1
ATOM 2117 N N . ASN A 1 333 ? -2.287 3.675 -9.051 1.00 48.70 350 ASN A N 1
ATOM 2118 C CA . ASN A 1 333 ? -2.082 3.829 -7.613 1.00 49.96 350 ASN A CA 1
ATOM 2119 C C . ASN A 1 333 ? -2.706 2.718 -6.773 1.00 51.69 350 ASN A C 1
ATOM 2120 O O . ASN A 1 333 ? -2.996 2.955 -5.610 1.00 52.49 350 ASN A O 1
ATOM 2125 N N . PHE A 1 334 ? -2.861 1.501 -7.330 1.00 47.62 351 PHE A N 1
ATOM 2126 C CA . PHE A 1 334 ? -3.425 0.345 -6.610 1.00 46.20 351 PHE A CA 1
ATOM 2127 C C . PHE A 1 334 ? -2.538 -0.088 -5.442 1.00 50.47 351 PHE A C 1
ATOM 2128 O O . PHE A 1 334 ? -1.365 0.269 -5.414 1.00 52.30 351 PHE A O 1
ATOM 2136 N N . LEU A 1 335 ? -3.084 -0.874 -4.500 1.00 44.68 352 LEU A N 1
ATOM 2137 C CA . LEU A 1 335 ? -2.315 -1.379 -3.356 1.00 46.49 352 LEU A CA 1
ATOM 2138 C C . LEU A 1 335 ? -1.169 -2.252 -3.866 1.00 52.13 352 LEU A C 1
ATOM 2139 O O . LEU A 1 335 ? -1.436 -3.180 -4.625 1.00 49.33 352 LEU A O 1
ATOM 2144 N N . PRO A 1 336 ? 0.111 -1.951 -3.527 1.00 53.87 353 PRO A N 1
ATOM 2145 C CA . PRO A 1 336 ? 1.221 -2.787 -4.047 1.00 55.53 353 PRO A CA 1
ATOM 2146 C C . PRO A 1 336 ? 1.064 -4.283 -3.746 1.00 56.55 353 PRO A C 1
ATOM 2147 O O . PRO A 1 336 ? 0.600 -4.663 -2.664 1.00 53.33 353 PRO A O 1
ATOM 2151 N N . GLY A 1 337 ? 1.396 -5.103 -4.737 1.00 53.37 354 GLY A N 1
ATOM 2152 C CA . GLY A 1 337 ? 1.348 -6.558 -4.636 1.00 53.82 354 GLY A CA 1
ATOM 2153 C C . GLY A 1 337 ? -0.033 -7.178 -4.714 1.00 54.14 354 GLY A C 1
ATOM 2154 O O . GLY A 1 337 ? -0.185 -8.353 -4.386 1.00 53.08 354 GLY A O 1
ATOM 2155 N N . THR A 1 338 ? -1.044 -6.413 -5.158 1.00 49.21 355 THR A N 1
ATOM 2156 C CA . THR A 1 338 ? -2.427 -6.912 -5.268 1.00 47.11 355 THR A CA 1
ATOM 2157 C C . THR A 1 338 ? -2.897 -7.118 -6.718 1.00 50.70 355 THR A C 1
ATOM 2158 O O . THR A 1 338 ? -4.104 -7.160 -6.980 1.00 48.58 355 THR A O 1
ATOM 2162 N N . VAL A 1 339 ? -1.943 -7.242 -7.649 1.00 48.57 356 VAL A N 1
ATOM 2163 C CA . VAL A 1 339 ? -2.226 -7.465 -9.072 1.00 48.00 356 VAL A CA 1
ATOM 2164 C C . VAL A 1 339 ? -2.389 -8.959 -9.294 1.00 53.42 356 VAL A C 1
ATOM 2165 O O . VAL A 1 339 ? -1.518 -9.742 -8.899 1.00 55.34 356 VAL A O 1
ATOM 2169 N N . PHE A 1 340 ? -3.540 -9.349 -9.855 1.00 48.34 357 PHE A N 1
ATOM 2170 C CA . PHE A 1 340 ? -3.873 -10.727 -10.208 1.00 48.59 357 PHE A CA 1
ATOM 2171 C C . PHE A 1 340 ? -4.087 -10.699 -11.702 1.00 50.14 357 PHE A C 1
ATOM 2172 O O . PHE A 1 340 ? -4.882 -9.887 -12.199 1.00 49.35 357 PHE A O 1
ATOM 2180 N N . THR A 1 341 ? -3.335 -11.524 -12.430 1.00 46.60 358 THR A N 1
ATOM 2181 C CA . THR A 1 341 ? -3.361 -11.530 -13.912 1.00 46.88 358 THR A CA 1
ATOM 2182 C C . THR A 1 341 ? -3.690 -12.920 -14.437 1.00 51.90 358 THR A C 1
ATOM 2183 O O . THR A 1 341 ? -3.261 -13.910 -13.873 1.00 51.86 358 THR A O 1
ATOM 2187 N N . THR A 1 342 ? -4.430 -12.990 -15.545 1.00 49.67 359 THR A N 1
ATOM 2188 C CA . THR A 1 342 ? -4.762 -14.246 -16.209 1.00 50.14 359 THR A CA 1
ATOM 2189 C C . THR A 1 342 ? -4.647 -13.944 -17.696 1.00 53.02 359 THR A C 1
ATOM 2190 O O . THR A 1 342 ? -4.905 -12.819 -18.117 1.00 52.49 359 THR A O 1
ATOM 2194 N N . ASP A 1 343 ? -4.187 -14.910 -18.466 1.00 49.74 360 ASP A N 1
ATOM 2195 C CA . ASP A 1 343 ? -4.057 -14.768 -19.901 1.00 49.65 360 ASP A CA 1
ATOM 2196 C C . ASP A 1 343 ? -4.966 -15.823 -20.541 1.00 52.79 360 ASP A C 1
ATOM 2197 O O . ASP A 1 343 ? -4.863 -17.006 -20.209 1.00 52.87 360 ASP A O 1
ATOM 2202 N N . LEU A 1 344 ? -5.867 -15.402 -21.445 1.00 48.92 361 LEU A N 1
ATOM 2203 C CA . LEU A 1 344 ? -6.830 -16.345 -22.028 1.00 46.95 361 LEU A CA 1
ATOM 2204 C C . LEU A 1 344 ? -7.361 -15.924 -23.400 1.00 49.89 361 LEU A C 1
ATOM 2205 O O . LEU A 1 344 ? -7.237 -14.749 -23.774 1.00 47.37 361 LEU A O 1
ATOM 2210 N N . PRO A 1 345 ? -7.991 -16.866 -24.152 1.00 48.02 362 PRO A N 1
ATOM 2211 C CA . PRO A 1 345 ? -8.553 -16.489 -25.455 1.00 47.16 362 PRO A CA 1
ATOM 2212 C C . PRO A 1 345 ? -9.649 -15.441 -25.291 1.00 47.65 362 PRO A C 1
ATOM 2213 O O . PRO A 1 345 ? -10.321 -15.381 -24.248 1.00 45.87 362 PRO A O 1
ATOM 2217 N N . TYR A 1 346 ? -9.797 -14.604 -26.322 1.00 45.99 363 TYR A N 1
ATOM 2218 C CA . TYR A 1 346 ? -10.783 -13.527 -26.363 1.00 42.84 363 TYR A CA 1
ATOM 2219 C C . TYR A 1 346 ? -12.203 -14.007 -26.054 1.00 43.13 363 TYR A C 1
ATOM 2220 O O . TYR A 1 346 ? -12.873 -13.392 -25.232 1.00 39.98 363 TYR A O 1
ATOM 2229 N N . VAL A 1 347 ? -12.651 -15.094 -26.715 1.00 41.55 364 VAL A N 1
ATOM 2230 C CA . VAL A 1 347 ? -13.996 -15.681 -26.554 1.00 40.74 364 VAL A CA 1
ATOM 2231 C C . VAL A 1 347 ? -14.219 -16.133 -25.117 1.00 43.19 364 VAL A C 1
ATOM 2232 O O . VAL A 1 347 ? -15.320 -15.947 -24.592 1.00 41.95 364 VAL A O 1
ATOM 2236 N N . ASP A 1 348 ? -13.188 -16.728 -24.476 1.00 40.21 365 ASP A N 1
ATOM 2237 C CA . ASP A 1 348 ? -13.346 -17.174 -23.080 1.00 40.65 365 ASP A CA 1
ATOM 2238 C C . ASP A 1 348 ? -13.513 -16.014 -22.111 1.00 42.40 365 ASP A C 1
ATOM 2239 O O . ASP A 1 348 ? -14.325 -16.095 -21.177 1.00 40.92 365 ASP A O 1
ATOM 2244 N N . PHE A 1 349 ? -12.802 -14.907 -22.363 1.00 40.10 366 PHE A N 1
ATOM 2245 C CA . PHE A 1 349 ? -12.986 -13.715 -21.531 1.00 39.18 366 PHE A CA 1
ATOM 2246 C C . PHE A 1 349 ? -14.408 -13.188 -21.741 1.00 38.80 366 PHE A C 1
ATOM 2247 O O . PHE A 1 349 ? -15.086 -12.867 -20.769 1.00 37.00 366 PHE A O 1
ATOM 2255 N N . LEU A 1 350 ? -14.861 -13.084 -23.023 1.00 36.05 367 LEU A N 1
ATOM 2256 C CA . LEU A 1 350 ? -16.201 -12.543 -23.278 1.00 33.87 367 LEU A CA 1
ATOM 2257 C C . LEU A 1 350 ? -17.323 -13.363 -22.682 1.00 36.86 367 LEU A C 1
ATOM 2258 O O . LEU A 1 350 ? -18.354 -12.805 -22.309 1.00 36.73 367 LEU A O 1
ATOM 2263 N N . ASP A 1 351 ? -17.116 -14.661 -22.561 1.00 36.40 368 ASP A N 1
ATOM 2264 C CA . ASP A 1 351 ? -18.129 -15.570 -22.032 1.00 38.75 368 ASP A CA 1
ATOM 2265 C C . ASP A 1 351 ? -18.000 -15.885 -20.542 1.00 43.03 368 ASP A C 1
ATOM 2266 O O . ASP A 1 351 ? -18.757 -16.714 -20.033 1.00 42.68 368 ASP A O 1
ATOM 2271 N N . ARG A 1 352 ? -17.084 -15.193 -19.823 1.00 39.71 369 ARG A N 1
ATOM 2272 C CA . ARG A 1 352 ? -16.799 -15.429 -18.407 1.00 38.64 369 ARG A CA 1
ATOM 2273 C C . ARG A 1 352 ? -18.050 -15.520 -17.504 1.00 42.75 369 ARG A C 1
ATOM 2274 O O . ARG A 1 352 ? -18.063 -16.326 -16.565 1.00 42.56 369 ARG A O 1
ATOM 2282 N N . VAL A 1 353 ? -19.091 -14.691 -17.772 1.00 36.87 370 VAL A N 1
ATOM 2283 C CA . VAL A 1 353 ? -20.326 -14.692 -16.954 1.00 35.41 370 VAL A CA 1
ATOM 2284 C C . VAL A 1 353 ? -21.147 -15.959 -17.223 1.00 40.46 370 VAL A C 1
ATOM 2285 O O . VAL A 1 353 ? -21.729 -16.493 -16.273 1.00 38.61 370 VAL A O 1
ATOM 2289 N N . HIS A 1 354 ? -21.139 -16.481 -18.488 1.00 38.88 371 HIS A N 1
ATOM 2290 C CA . HIS A 1 354 ? -21.836 -17.746 -18.777 1.00 40.39 371 HIS A CA 1
ATOM 2291 C C . HIS A 1 354 ? -21.182 -18.922 -18.031 1.00 45.84 371 HIS A C 1
ATOM 2292 O O . HIS A 1 354 ? -21.883 -19.826 -17.568 1.00 44.23 371 HIS A O 1
ATOM 2299 N N . LYS A 1 355 ? -19.840 -18.882 -17.876 1.00 45.82 372 LYS A N 1
ATOM 2300 C CA . LYS A 1 355 ? -19.082 -19.893 -17.102 1.00 46.99 372 LYS A CA 1
ATOM 2301 C C . LYS A 1 355 ? -19.521 -19.853 -15.635 1.00 52.23 372 LYS A C 1
ATOM 2302 O O . LYS A 1 355 ? -19.702 -20.910 -15.029 1.00 54.71 372 LYS A O 1
ATOM 2308 N N . ALA A 1 356 ? -19.730 -18.635 -15.073 1.00 47.08 373 ALA A N 1
ATOM 2309 C CA . ALA A 1 356 ? -20.224 -18.453 -13.697 1.00 46.32 373 ALA A CA 1
ATOM 2310 C C . ALA A 1 356 ? -21.672 -18.971 -13.584 1.00 50.86 373 ALA A C 1
ATOM 2311 O O . ALA A 1 356 ? -21.997 -19.664 -12.611 1.00 53.84 373 ALA A O 1
ATOM 2313 N N . GLU A 1 357 ? -22.517 -18.701 -14.610 1.00 45.00 374 GLU A N 1
ATOM 2314 C CA . GLU A 1 357 ? -23.910 -19.174 -14.678 1.00 44.48 374 GLU A CA 1
ATOM 2315 C C . GLU A 1 357 ? -23.992 -20.698 -14.549 1.00 50.04 374 GLU A C 1
ATOM 2316 O O . GLU A 1 357 ? -24.810 -21.170 -13.768 1.00 48.34 374 GLU A O 1
ATOM 2322 N N . LEU A 1 358 ? -23.192 -21.460 -15.347 1.00 48.18 375 LEU A N 1
ATOM 2323 C CA . LEU A 1 358 ? -23.201 -22.933 -15.302 1.00 51.33 375 LEU A CA 1
ATOM 2324 C C . LEU A 1 358 ? -22.903 -23.450 -13.896 1.00 57.51 375 LEU A C 1
ATOM 2325 O O . LEU A 1 358 ? -23.619 -24.328 -13.407 1.00 58.53 375 LEU A O 1
ATOM 2330 N N . LYS A 1 359 ? -21.908 -22.839 -13.222 1.00 53.67 376 LYS A N 1
ATOM 2331 C CA . LYS A 1 359 ? -21.521 -23.133 -11.837 1.00 54.11 376 LYS A CA 1
ATOM 2332 C C . LYS A 1 359 ? -22.663 -22.831 -10.849 1.00 57.27 376 LYS A C 1
ATOM 2333 O O . LYS A 1 359 ? -22.898 -23.628 -9.944 1.00 57.49 376 LYS A O 1
ATOM 2339 N N . LEU A 1 360 ? -23.368 -21.687 -11.025 1.00 51.70 377 LEU A N 1
ATOM 2340 C CA . LEU A 1 360 ? -24.500 -21.277 -10.182 1.00 50.06 377 LEU A CA 1
ATOM 2341 C C . LEU A 1 360 ? -25.727 -22.184 -10.391 1.00 56.36 377 LEU A C 1
ATOM 2342 O O . LEU A 1 360 ? -26.374 -22.562 -9.411 1.00 58.14 377 LEU A O 1
ATOM 2347 N N . ARG A 1 361 ? -26.032 -22.545 -11.650 1.00 52.98 378 ARG A N 1
ATOM 2348 C CA . ARG A 1 361 ? -27.139 -23.453 -12.006 1.00 54.90 378 ARG A CA 1
ATOM 2349 C C . ARG A 1 361 ? -26.993 -24.816 -11.287 1.00 64.52 378 ARG A C 1
ATOM 2350 O O . ARG A 1 361 ? -27.968 -25.325 -10.725 1.00 64.26 378 ARG A O 1
ATOM 2358 N N . ALA A 1 362 ? -25.759 -25.378 -11.299 1.00 64.63 379 ALA A N 1
ATOM 2359 C CA . ALA A 1 362 ? -25.390 -26.663 -10.683 1.00 67.50 379 ALA A CA 1
ATOM 2360 C C . ALA A 1 362 ? -25.586 -26.654 -9.164 1.00 71.88 379 ALA A C 1
ATOM 2361 O O . ALA A 1 362 ? -25.749 -27.714 -8.552 1.00 74.21 379 ALA A O 1
ATOM 2363 N N . LYS A 1 363 ? -25.574 -25.459 -8.561 1.00 65.45 380 LYS A N 1
ATOM 2364 C CA . LYS A 1 363 ? -25.772 -25.263 -7.130 1.00 64.37 380 LYS A CA 1
ATOM 2365 C C . LYS A 1 363 ? -27.204 -24.779 -6.806 1.00 66.02 380 LYS A C 1
ATOM 2366 O O . LYS A 1 363 ? -27.501 -24.501 -5.643 1.00 65.81 380 LYS A O 1
ATOM 2372 N N . GLY A 1 364 ? -28.060 -24.681 -7.828 1.00 61.11 381 GLY A N 1
ATOM 2373 C CA . GLY A 1 364 ? -29.427 -24.167 -7.724 1.00 60.61 381 GLY A CA 1
ATOM 2374 C C . GLY A 1 364 ? -29.479 -22.719 -7.246 1.00 61.53 381 GLY A C 1
ATOM 2375 O O . GLY A 1 364 ? -30.382 -22.354 -6.479 1.00 61.87 381 GLY A O 1
ATOM 2376 N N . MET A 1 365 ? -28.486 -21.890 -7.692 1.00 53.10 382 MET A N 1
ATOM 2377 C CA A MET A 1 365 ? -28.307 -20.486 -7.295 0.50 51.01 382 MET A CA 1
ATOM 2378 C CA B MET A 1 365 ? -28.381 -20.484 -7.294 0.50 51.40 382 MET A CA 1
ATOM 2379 C C . MET A 1 365 ? -28.539 -19.486 -8.457 1.00 52.31 382 MET A C 1
ATOM 2380 O O . MET A 1 365 ? -28.333 -18.273 -8.282 1.00 49.43 382 MET A O 1
ATOM 2389 N N . TRP A 1 366 ? -28.950 -19.977 -9.631 1.00 49.60 383 TRP A N 1
ATOM 2390 C CA . TRP A 1 366 ? -29.186 -19.100 -10.780 1.00 48.24 383 TRP A CA 1
ATOM 2391 C C . TRP A 1 366 ? -30.657 -18.701 -10.843 1.00 51.63 383 TRP A C 1
ATOM 2392 O O . TRP A 1 366 ? -30.951 -17.516 -10.939 1.00 48.68 383 TRP A O 1
ATOM 2403 N N . GLU A 1 367 ? -31.573 -19.687 -10.794 1.00 50.27 384 GLU A N 1
ATOM 2404 C CA . GLU A 1 367 ? -33.019 -19.461 -10.907 1.00 51.32 384 GLU A CA 1
ATOM 2405 C C . GLU A 1 367 ? -33.605 -19.042 -9.562 1.00 53.05 384 GLU A C 1
ATOM 2406 O O . GLU A 1 367 ? -34.310 -19.813 -8.907 1.00 54.97 384 GLU A O 1
ATOM 2412 N N . VAL A 1 368 ? -33.278 -17.818 -9.137 1.00 45.54 385 VAL A N 1
ATOM 2413 C CA . VAL A 1 368 ? -33.739 -17.261 -7.850 1.00 45.16 385 VAL A CA 1
ATOM 2414 C C . VAL A 1 368 ? -34.212 -15.811 -8.118 1.00 45.99 385 VAL A C 1
ATOM 2415 O O . VAL A 1 368 ? -33.861 -15.276 -9.172 1.00 43.19 385 VAL A O 1
ATOM 2419 N N . PRO A 1 369 ? -34.932 -15.117 -7.195 1.00 41.44 386 PRO A N 1
ATOM 2420 C CA . PRO A 1 369 ? -35.286 -13.713 -7.478 1.00 39.97 386 PRO A CA 1
ATOM 2421 C C . PRO A 1 369 ? -34.031 -12.841 -7.621 1.00 40.29 386 PRO A C 1
ATOM 2422 O O . PRO A 1 369 ? -33.042 -13.067 -6.913 1.00 39.50 386 PRO A O 1
ATOM 2426 N N . HIS A 1 370 ? -34.059 -11.864 -8.539 1.00 35.11 387 HIS A N 1
ATOM 2427 C CA . HIS A 1 370 ? -32.929 -10.947 -8.756 1.00 32.90 387 HIS A CA 1
ATOM 2428 C C . HIS A 1 370 ? -33.430 -9.506 -8.676 1.00 37.37 387 HIS A C 1
ATOM 2429 O O . HIS A 1 370 ? -33.712 -8.893 -9.720 1.00 36.78 387 HIS A O 1
ATOM 2436 N N . PRO A 1 371 ? -33.486 -8.926 -7.462 1.00 35.12 388 PRO A N 1
ATOM 2437 C CA . PRO A 1 371 ? -33.941 -7.525 -7.325 1.00 35.45 388 PRO A CA 1
ATOM 2438 C C . PRO A 1 371 ? -32.798 -6.536 -7.630 1.00 38.54 388 PRO A C 1
ATOM 2439 O O . PRO A 1 371 ? -32.276 -5.835 -6.764 1.00 37.16 388 PRO A O 1
ATOM 2443 N N . TRP A 1 372 ? -32.417 -6.496 -8.882 1.00 36.95 389 TRP A N 1
ATOM 2444 C CA . TRP A 1 372 ? -31.320 -5.674 -9.352 1.00 35.98 389 TRP A CA 1
ATOM 2445 C C . TRP A 1 372 ? -31.668 -4.199 -9.372 1.00 41.34 389 TRP A C 1
ATOM 2446 O O . TRP A 1 372 ? -32.826 -3.839 -9.560 1.00 45.77 389 TRP A O 1
ATOM 2457 N N . LEU A 1 373 ? -30.663 -3.345 -9.190 1.00 33.73 390 LEU A N 1
ATOM 2458 C CA . LEU A 1 373 ? -30.823 -1.906 -9.324 1.00 33.45 390 LEU A CA 1
ATOM 2459 C C . LEU A 1 373 ? -29.565 -1.467 -10.037 1.00 35.30 390 LEU A C 1
ATOM 2460 O O . LEU A 1 373 ? -28.452 -1.765 -9.564 1.00 32.96 390 LEU A O 1
ATOM 2465 N N . ASN A 1 374 ? -29.745 -0.785 -11.170 1.00 31.09 391 ASN A N 1
ATOM 2466 C CA . ASN A 1 374 ? -28.649 -0.312 -12.019 1.00 29.39 391 ASN A CA 1
ATOM 2467 C C . ASN A 1 374 ? -28.775 1.183 -12.161 1.00 35.48 391 ASN A C 1
ATOM 2468 O O . ASN A 1 374 ? -29.809 1.680 -12.618 1.00 35.92 391 ASN A O 1
ATOM 2473 N N . LEU A 1 375 ? -27.750 1.914 -11.719 1.00 30.89 392 LEU A N 1
ATOM 2474 C CA . LEU A 1 375 ? -27.805 3.370 -11.771 1.00 31.09 392 LEU A CA 1
ATOM 2475 C C . LEU A 1 375 ? -26.683 3.956 -12.588 1.00 34.84 392 LEU A C 1
ATOM 2476 O O . LEU A 1 375 ? -25.581 3.432 -12.577 1.00 36.29 392 LEU A O 1
ATOM 2481 N N . PHE A 1 376 ? -26.956 5.067 -13.238 1.00 30.98 393 PHE A N 1
ATOM 2482 C CA . PHE A 1 376 ? -25.974 5.921 -13.882 1.00 31.11 393 PHE A CA 1
ATOM 2483 C C . PHE A 1 376 ? -25.767 7.111 -12.925 1.00 37.02 393 PHE A C 1
ATOM 2484 O O . PHE A 1 376 ? -26.703 7.880 -12.685 1.00 37.25 393 PHE A O 1
ATOM 2492 N N . VAL A 1 377 ? -24.560 7.230 -12.359 1.00 33.88 394 VAL A N 1
ATOM 2493 C CA . VAL A 1 377 ? -24.263 8.233 -11.343 1.00 34.57 394 VAL A CA 1
ATOM 2494 C C . VAL A 1 377 ? -23.254 9.258 -11.866 1.00 39.24 394 VAL A C 1
ATOM 2495 O O . VAL A 1 377 ? -22.154 8.865 -12.251 1.00 36.56 394 VAL A O 1
ATOM 2499 N N . PRO A 1 378 ? -23.571 10.572 -11.799 1.00 39.64 395 PRO A N 1
ATOM 2500 C CA . PRO A 1 378 ? -22.591 11.589 -12.232 1.00 40.59 395 PRO A CA 1
ATOM 2501 C C . PRO A 1 378 ? -21.266 11.448 -11.495 1.00 43.01 395 PRO A C 1
ATOM 2502 O O . PRO A 1 378 ? -21.277 11.254 -10.267 1.00 41.05 395 PRO A O 1
ATOM 2506 N N . ALA A 1 379 ? -20.134 11.564 -12.216 1.00 40.39 396 ALA A N 1
ATOM 2507 C CA . ALA A 1 379 ? -18.805 11.449 -11.600 1.00 41.18 396 ALA A CA 1
ATOM 2508 C C . ALA A 1 379 ? -18.589 12.499 -10.519 1.00 45.27 396 ALA A C 1
ATOM 2509 O O . ALA A 1 379 ? -17.886 12.228 -9.547 1.00 43.48 396 ALA A O 1
ATOM 2511 N N . SER A 1 380 ? -19.211 13.688 -10.675 1.00 42.72 397 SER A N 1
ATOM 2512 C CA . SER A 1 380 ? -19.077 14.773 -9.682 1.00 42.28 397 SER A CA 1
ATOM 2513 C C . SER A 1 380 ? -19.660 14.421 -8.312 1.00 45.61 397 SER A C 1
ATOM 2514 O O . SER A 1 380 ? -19.308 15.070 -7.344 1.00 45.61 397 SER A O 1
ATOM 2517 N N . ARG A 1 381 ? -20.566 13.434 -8.248 1.00 41.89 398 ARG A N 1
ATOM 2518 C CA . ARG A 1 381 ? -21.203 13.002 -7.016 1.00 41.98 398 ARG A CA 1
ATOM 2519 C C . ARG A 1 381 ? -20.857 11.552 -6.651 1.00 44.12 398 ARG A C 1
ATOM 2520 O O . ARG A 1 381 ? -21.487 11.013 -5.745 1.00 40.61 398 ARG A O 1
ATOM 2528 N N . ILE A 1 382 ? -19.884 10.922 -7.341 1.00 40.66 399 ILE A N 1
ATOM 2529 C CA . ILE A 1 382 ? -19.515 9.518 -7.059 1.00 38.88 399 ILE A CA 1
ATOM 2530 C C . ILE A 1 382 ? -18.930 9.308 -5.632 1.00 42.46 399 ILE A C 1
ATOM 2531 O O . ILE A 1 382 ? -19.206 8.282 -5.018 1.00 41.52 399 ILE A O 1
ATOM 2536 N N . ALA A 1 383 ? -18.120 10.270 -5.134 1.00 41.26 400 ALA A N 1
ATOM 2537 C CA . ALA A 1 383 ? -17.522 10.241 -3.776 1.00 42.89 400 ALA A CA 1
ATOM 2538 C C . ALA A 1 383 ? -18.632 10.333 -2.737 1.00 47.30 400 ALA A C 1
ATOM 2539 O O . ALA A 1 383 ? -18.608 9.580 -1.754 1.00 46.62 400 ALA A O 1
ATOM 2541 N N . ASP A 1 384 ? -19.646 11.206 -2.982 1.00 44.31 401 ASP A N 1
ATOM 2542 C CA . ASP A 1 384 ? -20.811 11.319 -2.087 1.00 44.87 401 ASP A CA 1
ATOM 2543 C C . ASP A 1 384 ? -21.638 10.014 -2.118 1.00 45.73 401 ASP A C 1
ATOM 2544 O O . ASP A 1 384 ? -22.237 9.660 -1.094 1.00 45.82 401 ASP A O 1
ATOM 2549 N N . PHE A 1 385 ? -21.696 9.332 -3.298 1.00 39.91 402 PHE A N 1
ATOM 2550 C CA . PHE A 1 385 ? -22.425 8.059 -3.461 1.00 37.12 402 PHE A CA 1
ATOM 2551 C C . PHE A 1 385 ? -21.720 6.973 -2.677 1.00 41.65 402 PHE A C 1
ATOM 2552 O O . PHE A 1 385 ? -22.372 6.203 -1.973 1.00 40.64 402 PHE A O 1
ATOM 2560 N N . ASP A 1 386 ? -20.382 6.911 -2.771 1.00 40.54 403 ASP A N 1
ATOM 2561 C CA . ASP A 1 386 ? -19.617 5.918 -2.007 1.00 40.19 403 ASP A CA 1
ATOM 2562 C C . ASP A 1 386 ? -19.826 6.104 -0.497 1.00 45.69 403 ASP A C 1
ATOM 2563 O O . ASP A 1 386 ? -20.069 5.123 0.220 1.00 44.88 403 ASP A O 1
ATOM 2568 N N . ARG A 1 387 ? -19.782 7.361 -0.029 1.00 44.11 404 ARG A N 1
ATOM 2569 C CA . ARG A 1 387 ? -19.975 7.673 1.399 1.00 44.71 404 ARG A CA 1
ATOM 2570 C C . ARG A 1 387 ? -21.383 7.330 1.874 1.00 49.68 404 ARG A C 1
ATOM 2571 O O . ARG A 1 387 ? -21.551 6.709 2.935 1.00 49.55 404 ARG A O 1
ATOM 2579 N N . GLY A 1 388 ? -22.382 7.786 1.120 1.00 46.57 405 GLY A N 1
ATOM 2580 C CA . GLY A 1 388 ? -23.784 7.585 1.461 1.00 47.06 405 GLY A CA 1
ATOM 2581 C C . GLY A 1 388 ? -24.288 6.163 1.304 1.00 48.77 405 GLY A C 1
ATOM 2582 O O . GLY A 1 388 ? -25.131 5.722 2.088 1.00 48.51 405 GLY A O 1
ATOM 2583 N N . VAL A 1 389 ? -23.778 5.431 0.292 1.00 42.99 406 VAL A N 1
ATOM 2584 C CA . VAL A 1 389 ? -24.254 4.086 -0.051 1.00 39.94 406 VAL A CA 1
ATOM 2585 C C . VAL A 1 389 ? -23.332 2.945 0.327 1.00 45.45 406 VAL A C 1
ATOM 2586 O O . VAL A 1 389 ? -23.760 2.052 1.061 1.00 44.85 406 VAL A O 1
ATOM 2590 N N . PHE A 1 390 ? -22.100 2.903 -0.229 1.00 43.83 407 PHE A N 1
ATOM 2591 C CA . PHE A 1 390 ? -21.204 1.775 0.079 1.00 43.08 407 PHE A CA 1
ATOM 2592 C C . PHE A 1 390 ? -20.788 1.795 1.549 1.00 49.92 407 PHE A C 1
ATOM 2593 O O . PHE A 1 390 ? -20.616 0.737 2.159 1.00 50.68 407 PHE A O 1
ATOM 2601 N N . ARG A 1 391 ? -20.665 3.003 2.119 1.00 48.23 408 ARG A N 1
ATOM 2602 C CA . ARG A 1 391 ? -20.269 3.175 3.523 1.00 49.82 408 ARG A CA 1
ATOM 2603 C C . ARG A 1 391 ? -21.440 3.533 4.451 1.00 59.15 408 ARG A C 1
ATOM 2604 O O . ARG A 1 391 ? -21.343 3.328 5.657 1.00 61.22 408 ARG A O 1
ATOM 2612 N N . GLY A 1 392 ? -22.509 4.091 3.895 1.00 57.85 409 GLY A N 1
ATOM 2613 C CA . GLY A 1 392 ? -23.694 4.496 4.641 1.00 59.49 409 GLY A CA 1
ATOM 2614 C C . GLY A 1 392 ? -24.757 3.419 4.675 1.00 64.55 409 GLY A C 1
ATOM 2615 O O . GLY A 1 392 ? -24.838 2.666 5.650 1.00 64.01 409 GLY A O 1
ATOM 2616 N N . VAL A 1 393 ? -25.577 3.343 3.604 1.00 61.26 410 VAL A N 1
ATOM 2617 C CA . VAL A 1 393 ? -26.676 2.376 3.424 1.00 61.23 410 VAL A CA 1
ATOM 2618 C C . VAL A 1 393 ? -26.195 0.926 3.633 1.00 68.87 410 VAL A C 1
ATOM 2619 O O . VAL A 1 393 ? -26.835 0.166 4.364 1.00 67.62 410 VAL A O 1
ATOM 2623 N N . LEU A 1 394 ? -25.058 0.566 3.018 1.00 68.85 411 LEU A N 1
ATOM 2624 C CA . LEU A 1 394 ? -24.476 -0.769 3.153 1.00 69.91 411 LEU A CA 1
ATOM 2625 C C . LEU A 1 394 ? -23.605 -0.952 4.402 1.00 77.82 411 LEU A C 1
ATOM 2626 O O . LEU A 1 394 ? -23.294 -2.089 4.760 1.00 78.51 411 LEU A O 1
ATOM 2631 N N . GLY A 1 395 ? -23.236 0.158 5.045 1.00 76.86 412 GLY A N 1
ATOM 2632 C CA . GLY A 1 395 ? -22.441 0.196 6.271 1.00 78.53 412 GLY A CA 1
ATOM 2633 C C . GLY A 1 395 ? -21.053 -0.422 6.237 1.00 85.12 412 GLY A C 1
ATOM 2634 O O . GLY A 1 395 ? -20.473 -0.690 7.297 1.00 84.92 412 GLY A O 1
ATOM 2635 N N . GLY A 1 396 ? -20.509 -0.620 5.034 1.00 83.34 413 GLY A N 1
ATOM 2636 C CA . GLY A 1 396 ? -19.190 -1.217 4.842 1.00 83.85 413 GLY A CA 1
ATOM 2637 C C . GLY A 1 396 ? -19.226 -2.687 4.464 1.00 88.53 413 GLY A C 1
ATOM 2638 O O . GLY A 1 396 ? -18.325 -3.162 3.765 1.00 88.06 413 GLY A O 1
ATOM 2639 N N . ARG A 1 397 ? -20.251 -3.430 4.942 1.00 85.95 414 ARG A N 1
ATOM 2640 C CA . ARG A 1 397 ? -20.417 -4.851 4.620 1.00 85.44 414 ARG A CA 1
ATOM 2641 C C . ARG A 1 397 ? -21.303 -5.030 3.392 1.00 88.38 414 ARG A C 1
ATOM 2642 O O . ARG A 1 397 ? -22.489 -4.697 3.423 1.00 87.56 414 ARG A O 1
ATOM 2650 N N . THR A 1 398 ? -20.691 -5.479 2.278 1.00 85.35 415 THR A N 1
ATOM 2651 C CA . THR A 1 398 ? -21.353 -5.657 0.977 1.00 84.26 415 THR A CA 1
ATOM 2652 C C . THR A 1 398 ? -20.824 -6.887 0.171 1.00 86.80 415 THR A C 1
ATOM 2653 O O . THR A 1 398 ? -20.124 -6.669 -0.828 1.00 87.42 415 THR A O 1
ATOM 2657 N N . ALA A 1 399 ? -21.112 -8.178 0.549 1.00 80.29 416 ALA A N 1
ATOM 2658 C CA . ALA A 1 399 ? -21.909 -8.795 1.632 1.00 78.54 416 ALA A CA 1
ATOM 2659 C C . ALA A 1 399 ? -23.403 -8.455 1.722 1.00 76.06 416 ALA A C 1
ATOM 2660 O O . ALA A 1 399 ? -24.224 -9.219 1.203 1.00 74.98 416 ALA A O 1
ATOM 2662 N N . GLY A 1 400 ? -23.726 -7.313 2.340 1.00 68.22 417 GLY A N 1
ATOM 2663 C CA . GLY A 1 400 ? -25.090 -6.820 2.524 1.00 66.13 417 GLY A CA 1
ATOM 2664 C C . GLY A 1 400 ? -25.861 -6.589 1.239 1.00 62.39 417 GLY A C 1
ATOM 2665 O O . GLY A 1 400 ? -27.095 -6.550 1.253 1.00 59.95 417 GLY A O 1
ATOM 2666 N N . ALA A 1 401 ? -25.123 -6.443 0.113 1.00 54.79 418 ALA A N 1
ATOM 2667 C CA . ALA A 1 401 ? -25.681 -6.199 -1.208 1.00 52.41 418 ALA A CA 1
ATOM 2668 C C . ALA A 1 401 ? -26.398 -7.403 -1.823 1.00 54.20 418 ALA A C 1
ATOM 2669 O O . ALA A 1 401 ? -27.301 -7.206 -2.624 1.00 54.72 418 ALA A O 1
ATOM 2671 N N . GLY A 1 402 ? -26.017 -8.622 -1.430 1.00 49.08 419 GLY A N 1
ATOM 2672 C CA . GLY A 1 402 ? -26.627 -9.851 -1.930 1.00 48.67 419 GLY A CA 1
ATOM 2673 C C . GLY A 1 402 ? -26.113 -10.285 -3.289 1.00 49.64 419 GLY A C 1
ATOM 2674 O O . GLY A 1 402 ? -26.762 -11.069 -3.990 1.00 47.86 419 GLY A O 1
ATOM 2675 N N . GLY A 1 403 ? -24.927 -9.802 -3.648 1.00 46.99 420 GLY A N 1
ATOM 2676 C CA . GLY A 1 403 ? -24.276 -10.149 -4.916 1.00 46.20 420 GLY A CA 1
ATOM 2677 C C . GLY A 1 403 ? -23.273 -9.111 -5.389 1.00 46.38 420 GLY A C 1
ATOM 2678 O O . GLY A 1 403 ? -23.021 -8.147 -4.665 1.00 46.45 420 GLY A O 1
ATOM 2679 N N . PRO A 1 404 ? -22.694 -9.268 -6.601 1.00 43.69 421 PRO A N 1
ATOM 2680 C CA . PRO A 1 404 ? -21.735 -8.248 -7.106 1.00 42.02 421 PRO A CA 1
ATOM 2681 C C . PRO A 1 404 ? -22.279 -6.818 -7.147 1.00 39.23 421 PRO A C 1
ATOM 2682 O O . PRO A 1 404 ? -23.468 -6.582 -7.406 1.00 35.61 421 PRO A O 1
ATOM 2686 N N . VAL A 1 405 ? -21.380 -5.852 -6.920 1.00 33.92 422 VAL A N 1
ATOM 2687 C CA . VAL A 1 405 ? -21.715 -4.444 -7.058 1.00 33.13 422 VAL A CA 1
ATOM 2688 C C . VAL A 1 405 ? -20.673 -3.883 -8.029 1.00 33.62 422 VAL A C 1
ATOM 2689 O O . VAL A 1 405 ? -19.515 -3.712 -7.641 1.00 33.87 422 VAL A O 1
ATOM 2693 N N . LEU A 1 406 ? -21.053 -3.688 -9.311 1.00 30.39 423 LEU A N 1
ATOM 2694 C CA . LEU A 1 406 ? -20.106 -3.178 -10.295 1.00 29.55 423 LEU A CA 1
ATOM 2695 C C . LEU A 1 406 ? -20.072 -1.683 -10.190 1.00 34.05 423 LEU A C 1
ATOM 2696 O O . LEU A 1 406 ? -21.084 -1.036 -9.883 1.00 34.25 423 LEU A O 1
ATOM 2701 N N . ILE A 1 407 ? -18.922 -1.133 -10.485 1.00 30.82 424 ILE A N 1
ATOM 2702 C CA . ILE A 1 407 ? -18.755 0.305 -10.527 1.00 30.99 424 ILE A CA 1
ATOM 2703 C C . ILE A 1 407 ? -17.695 0.653 -11.548 1.00 33.75 424 ILE A C 1
ATOM 2704 O O . ILE A 1 407 ? -16.553 0.226 -11.425 1.00 34.20 424 ILE A O 1
ATOM 2709 N N . TYR A 1 408 ? -18.061 1.437 -12.555 1.00 30.84 425 TYR A N 1
ATOM 2710 C CA . TYR A 1 408 ? -17.087 1.887 -13.551 1.00 31.70 425 TYR A CA 1
ATOM 2711 C C . TYR A 1 408 ? -17.591 3.092 -14.330 1.00 33.53 425 TYR A C 1
ATOM 2712 O O . TYR A 1 408 ? -18.779 3.186 -14.571 1.00 32.93 425 TYR A O 1
ATOM 2721 N N . PRO A 1 409 ? -16.688 4.003 -14.749 1.00 32.55 426 PRO A N 1
ATOM 2722 C CA . PRO A 1 409 ? -17.130 5.195 -15.489 1.00 33.38 426 PRO A CA 1
ATOM 2723 C C . PRO A 1 409 ? -17.159 5.001 -17.006 1.00 34.75 426 PRO A C 1
ATOM 2724 O O . PRO A 1 409 ? -16.477 4.125 -17.547 1.00 32.97 426 PRO A O 1
ATOM 2728 N N . MET A 1 410 ? -17.941 5.852 -17.683 1.00 31.20 427 MET A N 1
ATOM 2729 C CA . MET A 1 410 ? -18.098 5.917 -19.134 1.00 29.63 427 MET A CA 1
ATOM 2730 C C . MET A 1 410 ? -18.023 7.378 -19.579 1.00 36.03 427 MET A C 1
ATOM 2731 O O . MET A 1 410 ? -18.169 8.289 -18.757 1.00 35.39 427 MET A O 1
ATOM 2736 N N . ASN A 1 411 ? -17.813 7.576 -20.897 1.00 34.15 428 ASN A N 1
ATOM 2737 C CA . ASN A 1 411 ? -17.702 8.862 -21.576 1.00 35.50 428 ASN A CA 1
ATOM 2738 C C . ASN A 1 411 ? -18.977 9.123 -22.333 1.00 38.35 428 ASN A C 1
ATOM 2739 O O . ASN A 1 411 ? -19.276 8.401 -23.284 1.00 36.24 428 ASN A O 1
ATOM 2744 N N . LYS A 1 412 ? -19.741 10.140 -21.915 1.00 35.91 429 LYS A N 1
ATOM 2745 C CA . LYS A 1 412 ? -21.031 10.455 -22.543 1.00 36.27 429 LYS A CA 1
ATOM 2746 C C . LYS A 1 412 ? -20.908 10.832 -24.021 1.00 38.04 429 LYS A C 1
ATOM 2747 O O . LYS A 1 412 ? -21.861 10.623 -24.778 1.00 35.61 429 LYS A O 1
ATOM 2753 N N . HIS A 1 413 ? -19.752 11.415 -24.438 1.00 36.33 430 HIS A N 1
ATOM 2754 C CA . HIS A 1 413 ? -19.594 11.799 -25.854 1.00 36.56 430 HIS A CA 1
ATOM 2755 C C . HIS A 1 413 ? -19.622 10.587 -26.824 1.00 39.62 430 HIS A C 1
ATOM 2756 O O . HIS A 1 413 ? -19.773 10.770 -28.036 1.00 39.51 430 HIS A O 1
ATOM 2763 N N . LYS A 1 414 ? -19.513 9.353 -26.284 1.00 33.70 431 LYS A N 1
ATOM 2764 C CA . LYS A 1 414 ? -19.570 8.144 -27.094 1.00 33.32 431 LYS A CA 1
ATOM 2765 C C . LYS A 1 414 ? -21.020 7.676 -27.261 1.00 37.17 431 LYS A C 1
ATOM 2766 O O . LYS A 1 414 ? -21.262 6.657 -27.915 1.00 35.37 431 LYS A O 1
ATOM 2772 N N . TRP A 1 415 ? -21.977 8.405 -26.622 1.00 32.95 432 TRP A N 1
ATOM 2773 C CA . TRP A 1 415 ? -23.413 8.121 -26.663 1.00 31.78 432 TRP A CA 1
ATOM 2774 C C . TRP A 1 415 ? -24.059 9.173 -27.544 1.00 36.09 432 TRP A C 1
ATOM 2775 O O . TRP A 1 415 ? -23.797 10.373 -27.376 1.00 36.60 432 TRP A O 1
ATOM 2786 N N . ASP A 1 416 ? -24.871 8.744 -28.507 1.00 34.06 433 ASP A N 1
ATOM 2787 C CA . ASP A 1 416 ? -25.501 9.725 -29.407 1.00 33.55 433 ASP A CA 1
ATOM 2788 C C . ASP A 1 416 ? -26.614 10.459 -28.656 1.00 37.86 433 ASP A C 1
ATOM 2789 O O . ASP A 1 416 ? -27.498 9.808 -28.106 1.00 37.45 433 ASP A O 1
ATOM 2794 N N . PRO A 1 417 ? -26.582 11.814 -28.590 1.00 39.45 434 PRO A N 1
ATOM 2795 C CA . PRO A 1 417 ? -27.633 12.544 -27.843 1.00 41.76 434 PRO A CA 1
ATOM 2796 C C . PRO A 1 417 ? -29.045 12.420 -28.430 1.00 43.48 434 PRO A C 1
ATOM 2797 O O . PRO A 1 417 ? -30.019 12.725 -27.735 1.00 43.23 434 PRO A O 1
ATOM 2801 N N . ARG A 1 418 ? -29.155 11.900 -29.668 1.00 38.40 435 ARG A N 1
ATOM 2802 C CA . ARG A 1 418 ? -30.435 11.715 -30.361 1.00 38.16 435 ARG A CA 1
ATOM 2803 C C . ARG A 1 418 ? -31.190 10.469 -29.944 1.00 40.49 435 ARG A C 1
ATOM 2804 O O . ARG A 1 418 ? -32.403 10.405 -30.155 1.00 40.04 435 ARG A O 1
ATOM 2812 N N . SER A 1 419 ? -30.503 9.486 -29.314 1.00 35.99 436 SER A N 1
ATOM 2813 C CA . SER A 1 419 ? -31.175 8.254 -28.915 1.00 34.53 436 SER A CA 1
ATOM 2814 C C . SER A 1 419 ? -32.157 8.472 -27.745 1.00 37.80 436 SER A C 1
ATOM 2815 O O . SER A 1 419 ? -32.170 9.536 -27.122 1.00 38.09 436 SER A O 1
ATOM 2818 N N . SER A 1 420 ? -32.984 7.463 -27.463 1.00 33.62 437 SER A N 1
ATOM 2819 C CA . SER A 1 420 ? -33.927 7.499 -26.348 1.00 34.86 437 SER A CA 1
ATOM 2820 C C . SER A 1 420 ? -33.241 7.183 -25.008 1.00 38.67 437 SER A C 1
ATOM 2821 O O . SER A 1 420 ? -33.899 7.268 -23.969 1.00 37.42 437 SER A O 1
ATOM 2824 N N . ALA A 1 421 ? -31.959 6.739 -25.027 1.00 34.77 438 ALA A N 1
ATOM 2825 C CA . ALA A 1 421 ? -31.288 6.391 -23.766 1.00 34.45 438 ALA A CA 1
ATOM 2826 C C . ALA A 1 421 ? -31.141 7.597 -22.836 1.00 39.13 438 ALA A C 1
ATOM 2827 O O . ALA A 1 421 ? -30.895 8.732 -23.284 1.00 38.40 438 ALA A O 1
ATOM 2829 N N . VAL A 1 422 ? -31.373 7.356 -21.544 1.00 35.90 439 VAL A N 1
ATOM 2830 C CA . VAL A 1 422 ? -31.348 8.398 -20.517 1.00 37.67 439 VAL A CA 1
ATOM 2831 C C . VAL A 1 422 ? -30.079 8.308 -19.712 1.00 41.07 439 VAL A C 1
ATOM 2832 O O . VAL A 1 422 ? -29.810 7.289 -19.073 1.00 38.45 439 VAL A O 1
ATOM 2836 N N . THR A 1 423 ? -29.259 9.351 -19.803 1.00 38.96 440 THR A N 1
ATOM 2837 C CA . THR A 1 423 ? -27.996 9.368 -19.058 1.00 39.21 440 THR A CA 1
ATOM 2838 C C . THR A 1 423 ? -27.957 10.613 -18.166 1.00 44.20 440 THR A C 1
ATOM 2839 O O . THR A 1 423 ? -28.697 11.567 -18.435 1.00 43.80 440 THR A O 1
ATOM 2843 N N . PRO A 1 424 ? -27.107 10.639 -17.109 1.00 40.72 441 PRO A N 1
ATOM 2844 C CA . PRO A 1 424 ? -26.996 11.856 -16.299 1.00 42.08 441 PRO A CA 1
ATOM 2845 C C . PRO A 1 424 ? -26.519 13.060 -17.123 1.00 47.68 441 PRO A C 1
ATOM 2846 O O . PRO A 1 424 ? -25.890 12.907 -18.196 1.00 45.63 441 PRO A O 1
ATOM 2850 N N . ASP A 1 425 ? -26.849 14.256 -16.624 1.00 48.29 442 ASP A N 1
ATOM 2851 C CA . ASP A 1 425 ? -26.559 15.534 -17.275 1.00 51.52 442 ASP A CA 1
ATOM 2852 C C . ASP A 1 425 ? -25.114 15.964 -16.966 1.00 54.69 442 ASP A C 1
ATOM 2853 O O . ASP A 1 425 ? -24.880 17.060 -16.467 1.00 56.81 442 ASP A O 1
ATOM 2858 N N . GLU A 1 426 ? -24.150 15.080 -17.284 1.00 48.44 443 GLU A N 1
ATOM 2859 C CA . GLU A 1 426 ? -22.722 15.246 -17.037 1.00 48.36 443 GLU A CA 1
ATOM 2860 C C . GLU A 1 426 ? -21.904 14.359 -17.996 1.00 48.34 443 GLU A C 1
ATOM 2861 O O . GLU A 1 426 ? -22.321 13.232 -18.283 1.00 44.78 443 GLU A O 1
ATOM 2867 N N . GLU A 1 427 ? -20.703 14.832 -18.414 1.00 44.23 444 GLU A N 1
ATOM 2868 C CA . GLU A 1 427 ? -19.841 14.119 -19.365 1.00 43.22 444 GLU A CA 1
ATOM 2869 C C . GLU A 1 427 ? -19.320 12.746 -18.938 1.00 44.52 444 GLU A C 1
ATOM 2870 O O . GLU A 1 427 ? -19.244 11.830 -19.763 1.00 41.99 444 GLU A O 1
ATOM 2876 N N . VAL A 1 428 ? -18.895 12.623 -17.674 1.00 40.17 445 VAL A N 1
ATOM 2877 C CA . VAL A 1 428 ? -18.399 11.347 -17.171 1.00 38.77 445 VAL A CA 1
ATOM 2878 C C . VAL A 1 428 ? -19.400 10.901 -16.102 1.00 40.53 445 VAL A C 1
ATOM 2879 O O . VAL A 1 428 ? -19.707 11.657 -15.175 1.00 40.30 445 VAL A O 1
ATOM 2883 N N . PHE A 1 429 ? -19.928 9.688 -16.253 1.00 35.49 446 PHE A N 1
ATOM 2884 C CA . PHE A 1 429 ? -20.869 9.133 -15.296 1.00 34.81 446 PHE A CA 1
ATOM 2885 C C . PHE A 1 429 ? -20.537 7.642 -15.124 1.00 35.93 446 PHE A C 1
ATOM 2886 O O . PHE A 1 429 ? -19.888 7.049 -15.986 1.00 34.53 446 PHE A O 1
ATOM 2894 N N . TYR A 1 430 ? -20.913 7.087 -13.978 1.00 34.05 447 TYR A N 1
ATOM 2895 C CA . TYR A 1 430 ? -20.600 5.718 -13.626 1.00 31.62 447 TYR A CA 1
ATOM 2896 C C . TYR A 1 430 ? -21.788 4.827 -13.743 1.00 34.87 447 TYR A C 1
ATOM 2897 O O . TYR A 1 430 ? -22.885 5.197 -13.329 1.00 36.03 447 TYR A O 1
ATOM 2906 N N . LEU A 1 431 ? -21.554 3.597 -14.153 1.00 31.07 448 LEU A N 1
ATOM 2907 C CA . LEU A 1 431 ? -22.571 2.599 -13.897 1.00 31.01 448 LEU A CA 1
ATOM 2908 C C . LEU A 1 431 ? -22.277 2.116 -12.457 1.00 33.50 448 LEU A C 1
ATOM 2909 O O . LEU A 1 431 ? -21.122 1.824 -12.119 1.00 31.79 448 LEU A O 1
ATOM 2914 N N . VAL A 1 432 ? -23.323 2.017 -11.636 1.00 28.19 449 VAL A N 1
ATOM 2915 C CA . VAL A 1 432 ? -23.274 1.364 -10.339 1.00 28.54 449 VAL A CA 1
ATOM 2916 C C . VAL A 1 432 ? -24.349 0.279 -10.415 1.00 33.04 449 VAL A C 1
ATOM 2917 O O . VAL A 1 432 ? -25.549 0.580 -10.528 1.00 33.08 449 VAL A O 1
ATOM 2921 N N . ALA A 1 433 ? -23.910 -0.957 -10.464 1.00 29.05 450 ALA A N 1
ATOM 2922 C CA . ALA A 1 433 ? -24.826 -2.086 -10.677 1.00 28.73 450 ALA A CA 1
ATOM 2923 C C . ALA A 1 433 ? -24.913 -2.980 -9.465 1.00 32.88 450 ALA A C 1
ATOM 2924 O O . ALA A 1 433 ? -23.939 -3.671 -9.145 1.00 30.69 450 ALA A O 1
ATOM 2926 N N . PHE A 1 434 ? -26.104 -3.027 -8.849 1.00 30.49 451 PHE A N 1
ATOM 2927 C CA . PHE A 1 434 ? -26.366 -3.841 -7.637 1.00 30.98 451 PHE A CA 1
ATOM 2928 C C . PHE A 1 434 ? -26.971 -5.109 -8.132 1.00 33.88 451 PHE A C 1
ATOM 2929 O O . PHE A 1 434 ? -28.177 -5.144 -8.386 1.00 34.09 451 PHE A O 1
ATOM 2937 N N . LEU A 1 435 ? -26.128 -6.123 -8.368 1.00 30.86 452 LEU A N 1
ATOM 2938 C CA . LEU A 1 435 ? -26.563 -7.356 -9.017 1.00 32.14 452 LEU A CA 1
ATOM 2939 C C . LEU A 1 435 ? -26.912 -8.393 -7.994 1.00 37.01 452 LEU A C 1
ATOM 2940 O O . LEU A 1 435 ? -26.295 -9.447 -7.908 1.00 35.51 452 LEU A O 1
ATOM 2945 N N . ARG A 1 436 ? -27.916 -8.064 -7.220 1.00 37.33 453 ARG A N 1
ATOM 2946 C CA . ARG A 1 436 ? -28.388 -8.832 -6.082 1.00 38.25 453 ARG A CA 1
ATOM 2947 C C . ARG A 1 436 ? -29.112 -10.087 -6.411 1.00 39.24 453 ARG A C 1
ATOM 2948 O O . ARG A 1 436 ? -29.893 -10.126 -7.354 1.00 40.96 453 ARG A O 1
ATOM 2956 N N . SER A 1 437 ? -28.870 -11.126 -5.613 1.00 33.88 454 SER A N 1
ATOM 2957 C CA . SER A 1 437 ? -29.625 -12.374 -5.683 1.00 35.85 454 SER A CA 1
ATOM 2958 C C . SER A 1 437 ? -30.288 -12.559 -4.301 1.00 38.27 454 SER A C 1
ATOM 2959 O O . SER A 1 437 ? -29.614 -12.433 -3.261 1.00 38.32 454 SER A O 1
ATOM 2962 N N . ALA A 1 438 ? -31.598 -12.870 -4.280 1.00 36.65 455 ALA A N 1
ATOM 2963 C CA . ALA A 1 438 ? -32.274 -13.146 -3.007 1.00 38.50 455 ALA A CA 1
ATOM 2964 C C . ALA A 1 438 ? -32.149 -14.650 -2.762 1.00 43.08 455 ALA A C 1
ATOM 2965 O O . ALA A 1 438 ? -32.074 -15.425 -3.724 1.00 41.52 455 ALA A O 1
ATOM 2967 N N . LEU A 1 439 ? -32.140 -15.057 -1.490 1.00 42.27 456 LEU A N 1
ATOM 2968 C CA . LEU A 1 439 ? -32.071 -16.468 -1.126 1.00 44.51 456 LEU A CA 1
ATOM 2969 C C . LEU A 1 439 ? -33.375 -17.127 -1.531 1.00 51.67 456 LEU A C 1
ATOM 2970 O O . LEU A 1 439 ? -34.430 -16.519 -1.344 1.00 50.21 456 LEU A O 1
ATOM 2975 N N . PRO A 1 440 ? -33.333 -18.304 -2.199 1.00 53.40 457 PRO A N 1
ATOM 2976 C CA . PRO A 1 440 ? -34.587 -18.931 -2.645 1.00 54.43 457 PRO A CA 1
ATOM 2977 C C . PRO A 1 440 ? -35.435 -19.442 -1.474 1.00 51.22 457 PRO A C 1
ATOM 2978 O O . PRO A 1 440 ? -34.905 -19.883 -0.463 1.00 51.08 457 PRO A O 1
ATOM 2982 N N . GLY A 1 441 ? -36.745 -19.325 -1.628 1.00 45.99 458 GLY A N 1
ATOM 2983 C CA . GLY A 1 441 ? -37.719 -19.742 -0.627 1.00 47.50 458 GLY A CA 1
ATOM 2984 C C . GLY A 1 441 ? -37.675 -18.908 0.645 1.00 51.37 458 GLY A C 1
ATOM 2985 O O . GLY A 1 441 ? -38.264 -19.310 1.636 1.00 49.94 458 GLY A O 1
ATOM 2986 N N . ALA A 1 442 ? -36.980 -17.742 0.611 1.00 48.68 459 ALA A N 1
ATOM 2987 C CA . ALA A 1 442 ? -36.784 -16.821 1.748 1.00 47.31 459 ALA A CA 1
ATOM 2988 C C . ALA A 1 442 ? -37.433 -15.455 1.426 1.00 43.89 459 ALA A C 1
ATOM 2989 O O . ALA A 1 442 ? -36.738 -14.554 1.001 1.00 42.02 459 ALA A O 1
ATOM 2991 N N . PRO A 1 443 ? -38.760 -15.277 1.657 1.00 41.92 460 PRO A N 1
ATOM 2992 C CA . PRO A 1 443 ? -39.406 -13.983 1.320 1.00 41.30 460 PRO A CA 1
ATOM 2993 C C . PRO A 1 443 ? -38.769 -12.740 1.950 1.00 43.04 460 PRO A C 1
ATOM 2994 O O . PRO A 1 443 ? -38.758 -11.667 1.339 1.00 42.17 460 PRO A O 1
ATOM 2998 N N . GLU A 1 444 ? -38.217 -12.903 3.172 1.00 42.73 461 GLU A N 1
ATOM 2999 C CA . GLU A 1 444 ? -37.573 -11.828 3.921 1.00 41.93 461 GLU A CA 1
ATOM 3000 C C . GLU A 1 444 ? -36.326 -11.331 3.228 1.00 42.23 461 GLU A C 1
ATOM 3001 O O . GLU A 1 444 ? -35.987 -10.164 3.371 1.00 41.92 461 GLU A O 1
ATOM 3007 N N . SER A 1 445 ? -35.617 -12.220 2.510 1.00 38.20 462 SER A N 1
ATOM 3008 C CA . SER A 1 445 ? -34.394 -11.845 1.773 1.00 36.37 462 SER A CA 1
ATOM 3009 C C . SER A 1 445 ? -34.744 -10.855 0.618 1.00 40.40 462 SER A C 1
ATOM 3010 O O . SER A 1 445 ? -34.087 -9.820 0.453 1.00 38.80 462 SER A O 1
ATOM 3013 N N . LEU A 1 446 ? -35.796 -11.165 -0.159 1.00 38.48 463 LEU A N 1
ATOM 3014 C CA . LEU A 1 446 ? -36.266 -10.299 -1.238 1.00 38.34 463 LEU A CA 1
ATOM 3015 C C . LEU A 1 446 ? -36.783 -8.963 -0.672 1.00 41.06 463 LEU A C 1
ATOM 3016 O O . LEU A 1 446 ? -36.464 -7.918 -1.228 1.00 38.91 463 LEU A O 1
ATOM 3021 N N . GLU A 1 447 ? -37.556 -8.996 0.438 1.00 40.15 464 GLU A N 1
ATOM 3022 C CA . GLU A 1 447 ? -38.051 -7.778 1.083 1.00 40.49 464 GLU A CA 1
ATOM 3023 C C . GLU A 1 447 ? -36.899 -6.873 1.488 1.00 43.46 464 GLU A C 1
ATOM 3024 O O . GLU A 1 447 ? -37.011 -5.681 1.275 1.00 41.97 464 GLU A O 1
ATOM 3030 N N . ALA A 1 448 ? -35.841 -7.426 2.144 1.00 40.67 465 ALA A N 1
ATOM 3031 C CA . ALA A 1 448 ? -34.695 -6.632 2.618 1.00 39.83 465 ALA A CA 1
ATOM 3032 C C . ALA A 1 448 ? -33.900 -6.016 1.451 1.00 40.84 465 ALA A C 1
ATOM 3033 O O . ALA A 1 448 ? -33.512 -4.843 1.515 1.00 39.62 465 ALA A O 1
ATOM 3035 N N . LEU A 1 449 ? -33.699 -6.776 0.368 1.00 37.03 466 LEU A N 1
ATOM 3036 C CA . LEU A 1 449 ? -32.987 -6.245 -0.796 1.00 37.48 466 LEU A CA 1
ATOM 3037 C C . LEU A 1 449 ? -33.813 -5.146 -1.506 1.00 41.23 466 LEU A C 1
ATOM 3038 O O . LEU A 1 449 ? -33.245 -4.134 -1.900 1.00 41.15 466 LEU A O 1
ATOM 3043 N N . ALA A 1 450 ? -35.153 -5.298 -1.567 1.00 40.54 467 ALA A N 1
ATOM 3044 C CA . ALA A 1 450 ? -36.025 -4.294 -2.206 1.00 41.66 467 ALA A CA 1
ATOM 3045 C C . ALA A 1 450 ? -36.033 -3.007 -1.383 1.00 44.25 467 ALA A C 1
ATOM 3046 O O . ALA A 1 450 ? -35.996 -1.915 -1.957 1.00 42.12 467 ALA A O 1
ATOM 3048 N N . ARG A 1 451 ? -35.970 -3.135 -0.037 1.00 39.57 468 ARG A N 1
ATOM 3049 C CA . ARG A 1 451 ? -35.868 -1.982 0.847 1.00 39.80 468 ARG A CA 1
ATOM 3050 C C . ARG A 1 451 ? -34.549 -1.273 0.652 1.00 40.62 468 ARG A C 1
ATOM 3051 O O . ARG A 1 451 ? -34.531 -0.044 0.652 1.00 41.82 468 ARG A O 1
ATOM 3059 N N . GLN A 1 452 ? -33.446 -2.033 0.528 1.00 36.44 469 GLN A N 1
ATOM 3060 C CA . GLN A 1 452 ? -32.114 -1.458 0.321 1.00 37.75 469 GLN A CA 1
ATOM 3061 C C . GLN A 1 452 ? -32.103 -0.650 -1.011 1.00 40.58 469 GLN A C 1
ATOM 3062 O O . GLN A 1 452 ? -31.545 0.443 -1.032 1.00 38.27 469 GLN A O 1
ATOM 3068 N N . ASN A 1 453 ? -32.747 -1.178 -2.090 1.00 37.43 470 ASN A N 1
ATOM 3069 C CA . ASN A 1 453 ? -32.898 -0.463 -3.364 1.00 37.21 470 ASN A CA 1
ATOM 3070 C C . ASN A 1 453 ? -33.606 0.875 -3.141 1.00 42.07 470 ASN A C 1
ATOM 3071 O O . ASN A 1 453 ? -33.087 1.905 -3.564 1.00 41.25 470 ASN A O 1
ATOM 3076 N N . GLN A 1 454 ? -34.757 0.860 -2.448 1.00 39.77 471 GLN A N 1
ATOM 3077 C CA . GLN A 1 454 ? -35.521 2.074 -2.130 1.00 41.77 471 GLN A CA 1
ATOM 3078 C C . GLN A 1 454 ? -34.692 3.098 -1.350 1.00 45.47 471 GLN A C 1
ATOM 3079 O O . GLN A 1 454 ? -34.744 4.288 -1.683 1.00 45.39 471 GLN A O 1
ATOM 3085 N N . ARG A 1 455 ? -33.914 2.648 -0.335 1.00 41.61 472 ARG A N 1
ATOM 3086 C CA . ARG A 1 455 ? -33.069 3.552 0.457 1.00 42.08 472 ARG A CA 1
ATOM 3087 C C . ARG A 1 455 ? -32.035 4.235 -0.435 1.00 43.54 472 ARG A C 1
ATOM 3088 O O . ARG A 1 455 ? -31.804 5.426 -0.263 1.00 44.19 472 ARG A O 1
ATOM 3096 N N . ILE A 1 456 ? -31.399 3.485 -1.366 1.00 39.42 473 ILE A N 1
ATOM 3097 C CA . ILE A 1 456 ? -30.406 4.037 -2.303 1.00 39.05 473 ILE A CA 1
ATOM 3098 C C . ILE A 1 456 ? -31.062 5.117 -3.183 1.00 43.15 473 ILE A C 1
ATOM 3099 O O . ILE A 1 456 ? -30.482 6.191 -3.380 1.00 42.61 473 ILE A O 1
ATOM 3104 N N . LEU A 1 457 ? -32.277 4.829 -3.683 1.00 40.44 474 LEU A N 1
ATOM 3105 C CA . LEU A 1 457 ? -33.016 5.759 -4.551 1.00 41.14 474 LEU A CA 1
ATOM 3106 C C . LEU A 1 457 ? -33.410 6.995 -3.757 1.00 45.30 474 LEU A C 1
ATOM 3107 O O . LEU A 1 457 ? -33.208 8.101 -4.251 1.00 44.32 474 LEU A O 1
ATOM 3112 N N . ASP A 1 458 ? -33.894 6.814 -2.496 1.00 43.05 475 ASP A N 1
ATOM 3113 C CA . ASP A 1 458 ? -34.245 7.941 -1.627 1.00 43.92 475 ASP A CA 1
ATOM 3114 C C . ASP A 1 458 ? -33.008 8.788 -1.278 1.00 49.60 475 ASP A C 1
ATOM 3115 O O . ASP A 1 458 ? -33.120 10.017 -1.177 1.00 51.04 475 ASP A O 1
ATOM 3120 N N . PHE A 1 459 ? -31.830 8.141 -1.103 1.00 45.85 476 PHE A N 1
ATOM 3121 C CA . PHE A 1 459 ? -30.577 8.858 -0.799 1.00 46.45 476 PHE A CA 1
ATOM 3122 C C . PHE A 1 459 ? -30.181 9.753 -1.994 1.00 49.59 476 PHE A C 1
ATOM 3123 O O . PHE A 1 459 ? -29.744 10.893 -1.800 1.00 49.61 476 PHE A O 1
ATOM 3131 N N . CYS A 1 460 ? -30.298 9.217 -3.212 1.00 44.47 477 CYS A N 1
ATOM 3132 C CA . CYS A 1 460 ? -29.967 9.988 -4.407 1.00 44.52 477 CYS A CA 1
ATOM 3133 C C . CYS A 1 460 ? -30.896 11.173 -4.562 1.00 52.40 477 CYS A C 1
ATOM 3134 O O . CYS A 1 460 ? -30.407 12.290 -4.748 1.00 54.17 477 CYS A O 1
ATOM 3137 N N . ALA A 1 461 ? -32.225 10.948 -4.423 1.00 50.09 478 ALA A N 1
ATOM 3138 C CA . ALA A 1 461 ? -33.222 12.022 -4.547 1.00 53.54 478 ALA A CA 1
ATOM 3139 C C . 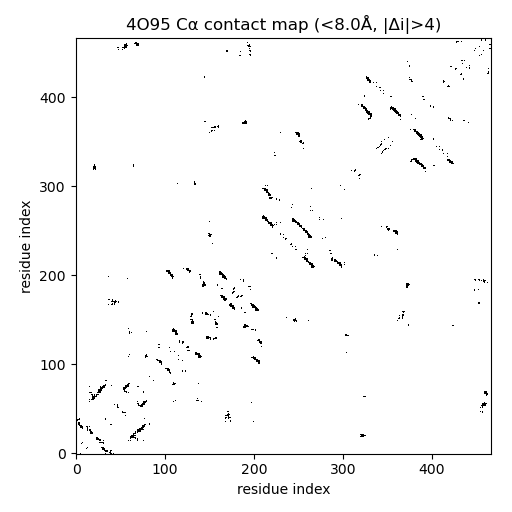ALA A 1 461 ? -33.062 13.083 -3.460 1.00 58.53 478 ALA A C 1
ATOM 3140 O O . ALA A 1 461 ? -33.084 14.275 -3.764 1.00 59.26 478 ALA A O 1
ATOM 3142 N N . GLY A 1 462 ? -32.839 12.645 -2.222 1.00 55.53 479 GLY A N 1
ATOM 3143 C CA . GLY A 1 462 ? -32.674 13.515 -1.061 1.00 57.38 479 GLY A CA 1
ATOM 3144 C C . GLY A 1 462 ? -31.443 14.403 -1.073 1.00 60.72 479 GLY A C 1
ATOM 3145 O O . GLY A 1 462 ? -31.496 15.529 -0.564 1.00 62.43 479 GLY A O 1
ATOM 3146 N N . THR A 1 463 ? -30.321 13.907 -1.631 1.00 53.98 480 THR A N 1
ATOM 3147 C CA . THR A 1 463 ? -29.067 14.674 -1.685 1.00 53.34 480 THR A CA 1
ATOM 3148 C C . THR A 1 463 ? -28.829 15.296 -3.077 1.00 55.38 480 THR A C 1
ATOM 3149 O O . THR A 1 463 ? -27.738 15.785 -3.339 1.00 55.73 480 THR A O 1
ATOM 3153 N N . GLY A 1 464 ? -29.853 15.258 -3.932 1.00 50.54 481 GLY A N 1
ATOM 3154 C CA . GLY A 1 464 ? -29.837 15.779 -5.303 1.00 51.23 481 GLY A CA 1
ATOM 3155 C C . GLY A 1 464 ? -28.734 15.236 -6.204 1.00 53.71 481 GLY A C 1
ATOM 3156 O O . GLY A 1 464 ? -28.176 15.988 -7.009 1.00 54.66 481 GLY A O 1
ATOM 3157 N N . ILE A 1 465 ? -28.407 13.937 -6.085 1.00 47.18 482 ILE A N 1
ATOM 3158 C CA . ILE A 1 465 ? -27.330 13.305 -6.871 1.00 45.92 482 ILE A CA 1
ATOM 3159 C C . ILE A 1 465 ? -27.431 13.377 -8.404 1.00 53.31 482 ILE A C 1
ATOM 3160 O O . ILE A 1 465 ? -26.399 13.463 -9.075 1.00 56.06 482 ILE A O 1
ATOM 3165 N N . GLY A 1 466 ? -28.640 13.406 -8.942 1.00 48.05 483 GLY A N 1
ATOM 3166 C CA . GLY A 1 466 ? -28.830 13.468 -10.390 1.00 45.58 483 GLY A CA 1
ATOM 3167 C C . GLY A 1 466 ? -28.563 12.156 -11.098 1.00 46.62 483 GLY A C 1
ATOM 3168 O O . GLY A 1 466 ? -28.248 12.142 -12.302 1.00 44.97 483 GLY A O 1
ATOM 3169 N N . ALA A 1 467 ? -28.705 11.046 -10.374 1.00 39.39 484 ALA A N 1
ATOM 3170 C CA . ALA A 1 467 ? -28.542 9.695 -10.919 1.00 38.76 484 ALA A CA 1
ATOM 3171 C C . ALA A 1 467 ? -29.746 9.325 -11.798 1.00 41.56 484 ALA A C 1
ATOM 3172 O O . ALA A 1 467 ? -30.832 9.896 -11.649 1.00 43.28 484 ALA A O 1
ATOM 3174 N N . LYS A 1 468 ? -29.545 8.398 -12.736 1.00 35.88 485 LYS A N 1
ATOM 3175 C CA . LYS A 1 468 ? -30.620 7.927 -13.612 1.00 34.97 485 LYS A CA 1
ATOM 3176 C C . LYS A 1 468 ? -30.617 6.427 -13.567 1.00 36.53 485 LYS A C 1
ATOM 3177 O O . LYS A 1 468 ? -29.554 5.833 -13.643 1.00 37.10 485 LYS A O 1
ATOM 3183 N N . GLN A 1 469 ? -31.779 5.800 -13.464 1.00 34.25 486 GLN A N 1
ATOM 3184 C CA . GLN A 1 469 ? -31.814 4.335 -13.545 1.00 32.94 486 GLN A CA 1
ATOM 3185 C C . GLN A 1 469 ? -31.557 3.886 -14.971 1.00 37.14 486 GLN A C 1
ATOM 3186 O O . GLN A 1 469 ? -32.096 4.470 -15.919 1.00 36.33 486 GLN A O 1
ATOM 3192 N N . TYR A 1 470 ? -30.769 2.812 -15.108 1.00 32.45 487 TYR A N 1
ATOM 3193 C CA . TYR A 1 470 ? -30.541 2.105 -16.357 1.00 31.09 487 TYR A CA 1
ATOM 3194 C C . TYR A 1 470 ? -31.498 0.904 -16.202 1.00 34.70 487 TYR A C 1
ATOM 3195 O O . TYR A 1 470 ? -31.625 0.384 -15.083 1.00 33.42 487 TYR A O 1
ATOM 3204 N N . LEU A 1 471 ? -32.164 0.468 -17.300 1.00 32.26 488 LEU A N 1
ATOM 3205 C CA . LEU A 1 471 ? -33.199 -0.610 -17.274 1.00 31.98 488 LEU A CA 1
ATOM 3206 C C . LEU A 1 471 ? -34.300 -0.139 -16.264 1.00 36.62 488 LEU A C 1
ATOM 3207 O O . LEU A 1 471 ? -34.581 -0.834 -15.279 1.00 39.28 488 LEU A O 1
ATOM 3212 N N . PRO A 1 472 ? -34.830 1.104 -16.426 1.00 35.54 489 PRO A N 1
ATOM 3213 C CA . PRO A 1 472 ? -35.784 1.636 -15.428 1.00 37.70 489 PRO A CA 1
ATOM 3214 C C . PRO A 1 472 ? -37.018 0.797 -15.185 1.00 45.41 489 PRO A C 1
ATOM 3215 O O . PRO A 1 472 ? -37.549 0.167 -16.099 1.00 45.12 489 PRO A O 1
ATOM 3219 N N . GLY A 1 473 ? -37.435 0.782 -13.938 1.00 46.29 490 GLY A N 1
ATOM 3220 C CA . GLY A 1 473 ? -38.636 0.086 -13.504 1.00 50.60 490 GLY A CA 1
ATOM 3221 C C . GLY A 1 473 ? -39.547 1.019 -12.726 1.00 61.91 490 GLY A C 1
ATOM 3222 O O . GLY A 1 473 ? -40.187 0.597 -11.767 1.00 62.94 490 GLY A O 1
ATOM 3223 N N . HIS A 1 474 ? -39.659 2.287 -13.193 1.00 63.40 491 HIS A N 1
ATOM 3224 C CA . HIS A 1 474 ? -40.474 3.360 -12.600 1.00 65.87 491 HIS A CA 1
ATOM 3225 C C . HIS A 1 474 ? -41.974 3.060 -12.488 1.00 75.28 491 HIS A C 1
ATOM 3226 O O . HIS A 1 474 ? -42.526 3.191 -11.403 1.00 77.19 491 HIS A O 1
ATOM 3233 N N . LYS A 1 475 ? -42.628 2.694 -13.614 1.00 74.55 492 LYS A N 1
ATOM 3234 C CA . LYS A 1 475 ? -44.067 2.397 -13.734 1.00 76.99 492 LYS A CA 1
ATOM 3235 C C . LYS A 1 475 ? -45.079 3.551 -13.461 1.00 81.92 492 LYS A C 1
ATOM 3236 O O . LYS A 1 475 ? -46.102 3.600 -14.154 1.00 82.90 492 LYS A O 1
ATOM 3242 N N . ALA A 1 476 ? -44.793 4.478 -12.498 1.00 77.45 493 ALA A N 1
ATOM 3243 C CA . ALA A 1 476 ? -45.664 5.631 -12.169 1.00 79.17 493 ALA A CA 1
ATOM 3244 C C . ALA A 1 476 ? -45.358 6.865 -13.051 1.00 81.46 493 ALA A C 1
ATOM 3245 O O . ALA A 1 476 ? -44.189 7.224 -13.207 1.00 79.52 493 ALA A O 1
ATOM 3247 N N . ARG A 1 477 ? -46.413 7.504 -13.620 1.00 78.51 494 ARG A N 1
ATOM 3248 C CA . ARG A 1 477 ? -46.341 8.630 -14.575 1.00 77.57 494 ARG A CA 1
ATOM 3249 C C . ARG A 1 477 ? -45.408 9.809 -14.266 1.00 77.28 494 ARG A C 1
ATOM 3250 O O . ARG A 1 477 ? -44.564 10.126 -15.104 1.00 74.79 494 ARG A O 1
ATOM 3258 N N . HIS A 1 478 ? -45.557 10.458 -13.097 1.00 73.55 495 HIS A N 1
ATOM 3259 C CA . HIS A 1 478 ? -44.704 11.596 -12.710 1.00 72.43 495 HIS A CA 1
ATOM 3260 C C . HIS A 1 478 ? -43.212 11.202 -12.572 1.00 71.66 495 HIS A C 1
ATOM 3261 O O . HIS A 1 478 ? -42.336 12.029 -12.834 1.00 71.88 495 HIS A O 1
ATOM 3268 N N . GLU A 1 479 ? -42.938 9.935 -12.203 1.00 63.26 496 GLU A N 1
ATOM 3269 C CA . GLU A 1 479 ? -41.577 9.405 -12.089 1.00 60.10 496 GLU A CA 1
ATOM 3270 C C . GLU A 1 479 ? -40.943 9.224 -13.474 1.00 59.90 496 GLU A C 1
ATOM 3271 O O . GLU A 1 479 ? -39.758 9.524 -13.631 1.00 56.85 496 GLU A O 1
ATOM 3277 N N . TRP A 1 480 ? -41.738 8.814 -14.488 1.00 57.31 497 TRP A N 1
ATOM 3278 C CA . TRP A 1 480 ? -41.250 8.695 -15.872 1.00 55.64 497 TRP A CA 1
ATOM 3279 C C . TRP A 1 480 ? -40.881 10.071 -16.424 1.00 59.69 497 TRP A C 1
ATOM 3280 O O . TRP A 1 480 ? -39.868 10.202 -17.108 1.00 57.02 497 TRP A O 1
ATOM 3291 N N . ALA A 1 481 ? -41.693 11.098 -16.083 1.00 60.02 498 ALA A N 1
ATOM 3292 C CA . ALA A 1 481 ? -41.524 12.503 -16.485 1.00 60.99 498 ALA A CA 1
ATOM 3293 C C . ALA A 1 481 ? -40.196 13.052 -15.949 1.00 61.66 498 ALA A C 1
ATOM 3294 O O . ALA A 1 481 ? -39.445 13.682 -16.697 1.00 60.53 498 ALA A O 1
ATOM 3296 N N . GLU A 1 482 ? -39.908 12.763 -14.666 1.00 57.21 499 GLU A N 1
ATOM 3297 C CA . GLU A 1 482 ? -38.697 13.143 -13.939 1.00 56.31 499 GLU A CA 1
ATOM 3298 C C . GLU A 1 482 ? -37.485 12.352 -14.459 1.00 55.03 499 GLU A C 1
ATOM 3299 O O . GLU A 1 482 ? -36.398 12.920 -14.557 1.00 55.88 499 GLU A O 1
ATOM 3305 N N . HIS A 1 483 ? -37.677 11.058 -14.790 1.00 47.24 500 HIS A N 1
ATOM 3306 C CA . HIS A 1 483 ? -36.641 10.185 -15.376 1.00 44.72 500 HIS A CA 1
ATOM 3307 C C . HIS A 1 483 ? -36.149 10.795 -16.705 1.00 46.95 500 HIS A C 1
ATOM 3308 O O . HIS A 1 483 ? -34.954 11.059 -16.871 1.00 45.07 500 HIS A O 1
ATOM 3315 N N . PHE A 1 484 ? -37.079 11.073 -17.633 1.00 45.41 501 PHE A N 1
ATOM 3316 C CA . PHE A 1 484 ? -36.738 11.625 -18.940 1.00 44.48 501 PHE A CA 1
ATOM 3317 C C . PHE A 1 484 ? -36.388 13.130 -18.919 1.00 51.19 501 PHE A C 1
ATOM 3318 O O . PHE A 1 484 ? -35.513 13.568 -19.671 1.00 49.95 501 PHE A O 1
ATOM 3326 N N . GLY A 1 485 ? -37.075 13.904 -18.081 1.00 50.52 502 GLY A N 1
ATOM 3327 C CA . GLY A 1 485 ? -36.952 15.363 -18.075 1.00 50.90 502 GLY A CA 1
ATOM 3328 C C . GLY A 1 485 ? -37.947 15.901 -19.097 1.00 55.61 502 GLY A C 1
ATOM 3329 O O . GLY A 1 485 ? -38.432 15.128 -19.930 1.00 54.10 502 GLY A O 1
ATOM 3330 N N . ALA A 1 486 ? -38.280 17.205 -19.037 1.00 54.74 503 ALA A N 1
ATOM 3331 C CA . ALA A 1 486 ? -39.286 17.859 -19.884 1.00 57.97 503 ALA A CA 1
ATOM 3332 C C . ALA A 1 486 ? -39.091 17.677 -21.390 1.00 62.92 503 ALA A C 1
ATOM 3333 O O . ALA A 1 486 ? -39.995 17.166 -22.060 1.00 63.07 503 ALA A O 1
ATOM 3335 N N . ALA A 1 487 ? -37.905 18.052 -21.914 1.00 59.07 504 ALA A N 1
ATOM 3336 C CA . ALA A 1 487 ? -37.585 17.960 -23.339 1.00 58.13 504 ALA A CA 1
ATOM 3337 C C . ALA A 1 487 ? -37.600 16.521 -23.871 1.00 58.92 504 ALA A C 1
ATOM 3338 O O . ALA A 1 487 ? -38.150 16.278 -24.944 1.00 58.05 504 ALA A O 1
ATOM 3340 N N . ARG A 1 488 ? -37.026 15.570 -23.129 1.00 54.63 505 ARG A N 1
ATOM 3341 C CA . ARG A 1 488 ? -36.995 14.174 -23.578 1.00 52.61 505 ARG A CA 1
ATOM 3342 C C . ARG A 1 488 ? -38.341 13.469 -23.447 1.00 56.46 505 ARG A C 1
ATOM 3343 O O . ARG A 1 488 ? -38.652 12.638 -24.295 1.00 53.95 505 ARG A O 1
ATOM 3351 N N . TRP A 1 489 ? -39.137 13.787 -22.403 1.00 56.67 506 TRP A N 1
ATOM 3352 C CA . TRP A 1 489 ? -40.456 13.174 -22.241 1.00 59.39 506 TRP A CA 1
ATOM 3353 C C . TRP A 1 489 ? -41.370 13.573 -23.411 1.00 61.09 506 TRP A C 1
ATOM 3354 O O . TRP A 1 489 ? -42.021 12.706 -24.004 1.00 58.43 506 TRP A O 1
ATOM 3365 N N . ASP A 1 490 ? -41.379 14.876 -23.757 1.00 58.53 507 ASP A N 1
ATOM 3366 C CA . ASP A 1 490 ? -42.170 15.401 -24.864 1.00 60.17 507 ASP A CA 1
ATOM 3367 C C . ASP A 1 490 ? -41.845 14.648 -26.141 1.00 62.25 507 ASP A C 1
ATOM 3368 O O . ASP A 1 490 ? -42.759 14.158 -26.802 1.00 62.63 507 ASP A O 1
ATOM 3373 N N . ARG A 1 491 ? -40.541 14.495 -26.446 1.00 56.26 508 ARG A N 1
ATOM 3374 C CA . ARG A 1 491 ? -40.062 13.778 -27.616 1.00 54.02 508 ARG A CA 1
ATOM 3375 C C . ARG A 1 491 ? -40.549 12.314 -27.590 1.00 53.87 508 ARG A C 1
ATOM 3376 O O . ARG A 1 491 ? -41.093 11.852 -28.593 1.00 53.05 508 ARG A O 1
ATOM 3384 N N . PHE A 1 492 ? -40.401 11.621 -26.428 1.00 48.00 509 PHE A N 1
ATOM 3385 C CA . PHE A 1 492 ? -40.802 10.218 -26.216 1.00 46.06 509 PHE A CA 1
ATOM 3386 C C . PHE A 1 492 ? -42.312 10.002 -26.454 1.00 52.18 509 PHE A C 1
ATOM 3387 O O . PHE A 1 492 ? -42.678 9.067 -27.169 1.00 50.10 509 PHE A O 1
ATOM 3395 N N . ALA A 1 493 ? -43.176 10.881 -25.879 1.00 51.90 510 ALA A N 1
ATOM 3396 C CA . ALA A 1 493 ? -44.639 10.829 -26.036 1.00 53.49 510 ALA A CA 1
ATOM 3397 C C . ALA A 1 493 ? -45.038 11.032 -27.507 1.00 56.64 510 ALA A C 1
ATOM 3398 O O . ALA A 1 493 ? -45.942 10.347 -27.992 1.00 56.42 510 ALA A O 1
ATOM 3400 N N . ARG A 1 494 ? -44.356 11.959 -28.213 1.00 52.79 511 ARG A N 1
ATOM 3401 C CA . ARG A 1 494 ? -44.604 12.247 -29.631 1.00 53.21 511 ARG A CA 1
ATOM 3402 C C . ARG A 1 494 ? -44.266 11.036 -30.509 1.00 55.23 511 ARG A C 1
ATOM 3403 O O . ARG A 1 494 ? -45.014 10.727 -31.436 1.00 56.16 511 ARG A O 1
ATOM 3411 N N . LEU A 1 495 ? -43.160 10.325 -30.190 1.00 47.81 512 LEU A N 1
ATOM 3412 C CA . LEU A 1 495 ? -42.762 9.129 -30.914 1.00 46.36 512 LEU A CA 1
ATOM 3413 C C . LEU A 1 495 ? -43.780 8.002 -30.691 1.00 49.68 512 LEU A C 1
ATOM 3414 O O . LEU A 1 495 ? -44.089 7.256 -31.623 1.00 49.00 512 LEU A O 1
ATOM 3419 N N . LYS A 1 496 ? -44.324 7.907 -29.464 1.00 47.71 513 LYS A N 1
ATOM 3420 C CA . LYS A 1 496 ? -45.314 6.889 -29.121 1.00 47.99 513 LYS A CA 1
ATOM 3421 C C . LYS A 1 496 ? -46.606 7.130 -29.896 1.00 53.67 513 LYS A C 1
ATOM 3422 O O . LYS A 1 496 ? -47.169 6.180 -30.414 1.00 54.12 513 LYS A O 1
ATOM 3428 N N . ALA A 1 497 ? -47.056 8.389 -29.991 1.00 52.54 514 ALA A N 1
ATOM 3429 C CA . ALA A 1 497 ? -48.275 8.753 -30.728 1.00 55.25 514 ALA A CA 1
ATOM 3430 C C . ALA A 1 497 ? -48.123 8.403 -32.213 1.00 57.65 514 ALA A C 1
ATOM 3431 O O . ALA A 1 497 ? -49.071 7.925 -32.833 1.00 59.55 514 ALA A O 1
ATOM 3433 N N . GLU A 1 498 ? -46.912 8.584 -32.761 1.00 51.05 515 GLU A N 1
ATOM 3434 C CA . GLU A 1 498 ? -46.601 8.302 -34.156 1.00 49.62 515 GLU A CA 1
ATOM 3435 C C . GLU A 1 498 ? -46.454 6.804 -34.456 1.00 54.56 515 GLU A C 1
ATOM 3436 O O . GLU A 1 498 ? -47.025 6.324 -35.445 1.00 55.01 515 GLU A O 1
ATOM 3442 N N . PHE A 1 499 ? -45.647 6.088 -33.645 1.00 49.50 516 PHE A N 1
ATOM 3443 C CA . PHE A 1 499 ? -45.285 4.680 -33.860 1.00 47.83 516 PHE A CA 1
ATOM 3444 C C . PHE A 1 499 ? -46.089 3.578 -33.163 1.00 52.06 516 PHE A C 1
ATOM 3445 O O . PHE A 1 499 ? -46.146 2.460 -33.680 1.00 50.49 516 PHE A O 1
ATOM 3453 N N . ASP A 1 500 ? -46.716 3.874 -32.011 1.00 49.29 517 ASP A N 1
ATOM 3454 C CA . ASP A 1 500 ? -47.546 2.893 -31.312 1.00 49.68 517 ASP A CA 1
ATOM 3455 C C . ASP A 1 500 ? -48.696 3.642 -30.613 1.00 57.69 517 ASP A C 1
ATOM 3456 O O . ASP A 1 500 ? -48.734 3.675 -29.370 1.00 57.42 517 ASP A O 1
ATOM 3461 N N . PRO A 1 501 ? -49.609 4.303 -31.392 1.00 57.24 518 PRO A N 1
ATOM 3462 C CA . PRO A 1 501 ? -50.693 5.080 -30.755 1.00 59.43 518 PRO A CA 1
ATOM 3463 C C . PRO A 1 501 ? -51.644 4.301 -29.847 1.00 65.08 518 PRO A C 1
ATOM 3464 O O . PRO A 1 501 ? -52.251 4.898 -28.962 1.00 65.71 518 PRO A O 1
ATOM 3468 N N . ARG A 1 502 ? -51.773 2.982 -30.070 1.00 61.28 519 ARG A N 1
ATOM 3469 C CA . ARG A 1 502 ? -52.644 2.098 -29.290 1.00 62.35 519 ARG A CA 1
ATOM 3470 C C . ARG A 1 502 ? -51.921 1.484 -28.076 1.00 63.30 519 ARG A C 1
ATOM 3471 O O . ARG A 1 502 ? -52.546 0.751 -27.306 1.00 64.53 519 ARG A O 1
ATOM 3479 N N . ALA A 1 503 ? -50.614 1.806 -27.886 1.00 56.41 520 ALA A N 1
ATOM 3480 C CA . ALA A 1 503 ? -49.772 1.334 -26.763 1.00 54.14 520 ALA A CA 1
ATOM 3481 C C . ALA A 1 503 ? -49.760 -0.202 -26.632 1.00 58.29 520 ALA A C 1
ATOM 3482 O O . ALA A 1 503 ? -49.771 -0.749 -25.530 1.00 58.16 520 ALA A O 1
ATOM 3484 N N . ILE A 1 504 ? -49.740 -0.886 -27.784 1.00 55.31 521 ILE A N 1
ATOM 3485 C CA . ILE A 1 504 ? -49.744 -2.345 -27.907 1.00 55.33 521 ILE A CA 1
ATOM 3486 C C . ILE A 1 504 ? -48.422 -2.976 -27.462 1.00 54.48 521 ILE A C 1
ATOM 3487 O O . ILE A 1 504 ? -48.418 -4.070 -26.891 1.00 52.66 521 ILE A O 1
ATOM 3492 N N . LEU A 1 505 ? -47.307 -2.295 -27.779 1.00 48.38 522 LEU A N 1
ATOM 3493 C CA . LEU A 1 505 ? -45.956 -2.787 -27.599 1.00 45.19 522 LEU A CA 1
ATOM 3494 C C . LEU A 1 505 ? -45.314 -2.528 -26.292 1.00 47.66 522 LEU A C 1
ATOM 3495 O O . LEU A 1 505 ? -45.366 -1.412 -25.776 1.00 47.50 522 LEU A O 1
ATOM 3500 N N . ALA A 1 506 ? -44.605 -3.559 -25.809 1.00 43.66 523 ALA A N 1
ATOM 3501 C CA . ALA A 1 506 ? -43.790 -3.537 -24.600 1.00 42.81 523 ALA A CA 1
ATOM 3502 C C . ALA A 1 506 ? -44.538 -2.882 -23.425 1.00 47.69 523 ALA A C 1
ATOM 3503 O O . ALA A 1 506 ? -43.999 -2.037 -22.715 1.00 46.37 523 ALA A O 1
ATOM 3505 N N . ALA A 1 507 ? -45.816 -3.269 -23.246 1.00 48.62 524 ALA A N 1
ATOM 3506 C CA . ALA A 1 507 ? -46.667 -2.726 -22.182 1.00 50.52 524 ALA A CA 1
ATOM 3507 C C . ALA A 1 507 ? -46.134 -3.041 -20.789 1.00 52.96 524 ALA A C 1
ATOM 3508 O O . ALA A 1 507 ? -46.423 -2.287 -19.858 1.00 52.24 524 ALA A O 1
ATOM 3510 N N . GLY A 1 508 ? -45.297 -4.090 -20.682 1.00 48.50 525 GLY A N 1
ATOM 3511 C CA . GLY A 1 508 ? -44.659 -4.513 -19.428 1.00 46.51 525 GLY A CA 1
ATOM 3512 C C . GLY A 1 508 ? -43.714 -3.483 -18.844 1.00 47.59 525 GLY A C 1
ATOM 3513 O O . GLY A 1 508 ? -43.422 -3.521 -17.651 1.00 45.12 525 GLY A O 1
ATOM 3514 N N . GLN A 1 509 ? -43.264 -2.520 -19.662 1.00 42.87 526 GLN A N 1
ATOM 3515 C CA . GLN A 1 509 ? -42.400 -1.411 -19.220 1.00 42.12 526 GLN A CA 1
ATOM 3516 C C . GLN A 1 509 ? -43.203 -0.409 -18.332 1.00 49.27 526 GLN A C 1
ATOM 3517 O O . GLN A 1 509 ? -42.617 0.353 -17.562 1.00 48.10 526 GLN A O 1
ATOM 3523 N N . GLY A 1 510 ? -44.531 -0.430 -18.470 1.00 49.99 527 GLY A N 1
ATOM 3524 C CA . GLY A 1 510 ? -45.470 0.380 -17.694 1.00 51.55 527 GLY A CA 1
ATOM 3525 C C . GLY A 1 510 ? -45.350 1.880 -17.863 1.00 55.92 527 GLY A C 1
ATOM 3526 O O . GLY A 1 510 ? -45.461 2.615 -16.883 1.00 56.49 527 GLY A O 1
ATOM 3527 N N . ILE A 1 511 ? -45.156 2.351 -19.102 1.00 51.69 528 ILE A N 1
ATOM 3528 C CA . ILE A 1 511 ? -45.006 3.779 -19.390 1.00 51.96 528 ILE A CA 1
ATOM 3529 C C . ILE A 1 511 ? -46.321 4.361 -19.898 1.00 58.63 528 ILE A C 1
ATOM 3530 O O . ILE A 1 511 ? -46.769 5.395 -19.396 1.00 61.33 528 ILE A O 1
ATOM 3535 N N . PHE A 1 512 ? -46.926 3.705 -20.897 1.00 53.38 529 PHE A N 1
ATOM 3536 C CA . PHE A 1 512 ? -48.165 4.156 -21.522 1.00 55.46 529 PHE A CA 1
ATOM 3537 C C . PHE A 1 512 ? -49.303 3.179 -21.309 1.00 66.97 529 PHE A C 1
ATOM 3538 O O . PHE A 1 512 ? -49.084 1.964 -21.320 1.00 65.62 529 PHE A O 1
ATOM 3546 N N . ARG A 1 513 ? -50.518 3.715 -21.134 1.00 70.80 530 ARG A N 1
ATOM 3547 C CA . ARG A 1 513 ? -51.719 2.924 -20.884 1.00 75.03 530 ARG A CA 1
ATOM 3548 C C . ARG A 1 513 ? -52.157 2.085 -22.097 1.00 82.13 530 ARG A C 1
ATOM 3549 O O . ARG A 1 513 ? -52.560 2.648 -23.121 1.00 82.54 530 ARG A O 1
ATOM 3557 N N . PRO A 1 514 ? -52.034 0.733 -21.999 1.00 80.30 531 PRO A N 1
ATOM 3558 C CA . PRO A 1 514 ? -52.429 -0.130 -23.126 1.00 86.10 531 PRO A CA 1
ATOM 3559 C C . PRO A 1 514 ? -53.927 -0.407 -23.165 1.00 134.53 531 PRO A C 1
ATOM 3560 O O . PRO A 1 514 ? -54.431 -0.905 -24.168 1.00 108.83 531 PRO A O 1
#